Protein AF-0000000066666940 (afdb_homodimer)

Organism: Nocardia brasiliensis (strain ATCC 700358 / HUJEG-1) (NCBI:txid1133849)

Sequence (612 aa):
MNMAGSARRPSADDLLVLLAVGRSGRFVSAAEELGINHTTISRRIAALEHTLGGRVLTRAAGGWELTDLGREALAAAEVVESAVKSLSADAGGVRVLEGVVRISATDGFSAYLAAPAAAEVQRQHPKITVEIVATTRRASTQRSGLDLEVVVGEPQVHRATAIRLSDYCLGLYGSRDYLREHGTPATIDDLAAHPLVYFIDSMLQVDDLDLASSFAPAMRESVTSTNVFVHVEATRAAAGLGLLPCFMADRHPDLIRVLADTVSVNLAYWLVARPETLRRPEVAAFVDTLRAKVHREHNALLGLRAMNMAGSARRPSADDLLVLLAVGRSGRFVSAAEELGINHTTISRRIAALEHTLGGRVLTRAAGGWELTDLGREALAAAEVVESAVKSLSADAGGVRVLEGVVRISATDGFSAYLAAPAAAEVQRQHPKITVEIVATTRRASTQRSGLDLEVVVGEPQVHRATAIRLSDYCLGLYGSRDYLREHGTPATIDDLAAHPLVYFIDSMLQVDDLDLASSFAPAMRESVTSTNVFVHVEATRAAAGLGLLPCFMADRHPDLIRVLADTVSVNLAYWLVARPETLRRPEVAAFVDTLRAKVHREHNALLGLRA

pLDDT: mean 85.66, std 14.58, range [23.0, 98.69]

Foldseek 3Di:
DPVPPPLDDQDLVLLLLLLLCQVVLALCRSCVVVVHDSVVSVVSQVVNQVSLVHHQWDQDPVHIHGDPVVLVSNVVNVLSVLVVLQPPQPDPRPNQDADEAEEEEAQVCCVQQQVVLQVVLCVVRVRYHYHYHHAAAADDQRQRPHAKYKYWADHDYDLKDKAWQAKFKWFKKAFLVLCVVPNADDDLVSQLSWAEEEADQVPHHHPLRNCCCPRNVNHHHFHHHRHQVVLLVCRNVNRTMYGHTQLPNVVDPRMDTGPRVNDMRMITMMMMHRPSSCPRPSNVSSVVSSSVSCVVCRCSRHNNDD/DPVPPDLDDQDLVLLLLLLLCQVVLALCRSCVVVVHDSVVSVVSQVVNCVSLVHHQWDQDPVHIHGDPVVLVSNVVNVLSVLVVLQPPQPDPRPNQDADEAEEEEAQVCCVQQQVVLQVVLCVVRVRYHYHYHHAAAADDQRQRPHAKYKYWADHDYDLKDKAWQAKFKWFKKAFLVLCVVPNADPDLVSQLSWAEEEADQVPHHHPLRNCCCPRNVNHHHFHHHRHQVVLLVCRNVNRTMYGHTQLPNVVDPRMDTGPRVNDMDMITMMMMHRPSSCPRPSNVSSVVSSSVSCVVCRCSRHNNDD

Radius of gyration: 26.36 Å; Cα contacts (8 Å, |Δi|>4): 1215; chains: 2; bounding box: 50×95×88 Å

Structure (mmCIF, N/CA/C/O backbone):
data_AF-0000000066666940-model_v1
#
loop_
_entity.id
_entity.type
_entity.pdbx_description
1 polymer 'Transcriptional regulator'
#
loop_
_atom_site.group_PDB
_atom_site.id
_atom_site.type_symbol
_atom_site.label_atom_id
_atom_site.label_alt_id
_atom_site.label_comp_id
_atom_site.label_asym_id
_atom_site.label_entity_id
_atom_site.label_seq_id
_atom_site.pdbx_PDB_ins_code
_atom_site.Cartn_x
_atom_site.Cartn_y
_atom_site.Cartn_z
_atom_site.occupancy
_atom_site.B_iso_or_equiv
_atom_site.auth_seq_id
_atom_site.auth_comp_id
_atom_site.auth_asym_id
_atom_site.auth_atom_id
_atom_site.pdbx_PDB_model_num
ATOM 1 N N . MET A 1 1 ? -13.016 -10.422 -61.312 1 25.97 1 MET A N 1
ATOM 2 C CA . MET A 1 1 ? -12.727 -11.461 -60.344 1 25.97 1 MET A CA 1
ATOM 3 C C . MET A 1 1 ? -12.008 -10.867 -59.125 1 25.97 1 MET A C 1
ATOM 5 O O . MET A 1 1 ? -10.859 -10.445 -59.219 1 25.97 1 MET A O 1
ATOM 9 N N . ASN A 1 2 ? -12.742 -10.07 -58.281 1 29.72 2 ASN A N 1
ATOM 10 C CA . ASN A 1 2 ? -12.414 -9.242 -57.125 1 29.72 2 ASN A CA 1
ATOM 11 C C . ASN A 1 2 ? -11.727 -10.055 -56.031 1 29.72 2 ASN A C 1
ATOM 13 O O . ASN A 1 2 ? -12.32 -10.984 -55.469 1 29.72 2 ASN A O 1
ATOM 17 N N . MET A 1 3 ? -10.461 -10.492 -56.25 1 24.81 3 MET A N 1
ATOM 18 C CA . MET A 1 3 ? -9.703 -11.219 -55.25 1 24.81 3 MET A CA 1
ATOM 19 C C . MET A 1 3 ? -9.805 -10.523 -53.875 1 24.81 3 MET A C 1
ATOM 21 O O . MET A 1 3 ? -9.312 -9.406 -53.719 1 24.81 3 MET A O 1
ATOM 25 N N . ALA A 1 4 ? -11.047 -10.406 -53.375 1 35.56 4 ALA A N 1
ATOM 26 C CA . ALA A 1 4 ? -11.172 -10.047 -51.969 1 35.56 4 ALA A CA 1
ATOM 27 C C . ALA A 1 4 ? -9.992 -10.578 -51.156 1 35.56 4 ALA A C 1
ATOM 29 O O . ALA A 1 4 ? -9.734 -11.789 -51.156 1 35.56 4 ALA A O 1
ATOM 30 N N . GLY A 1 5 ? -8.922 -9.844 -51.125 1 35.12 5 GLY A N 1
ATOM 31 C CA . GLY A 1 5 ? -7.746 -10.133 -50.344 1 35.12 5 GLY A CA 1
ATOM 32 C C . GLY A 1 5 ? -8.078 -10.836 -49.031 1 35.12 5 GLY A C 1
ATOM 33 O O . GLY A 1 5 ? -8.969 -10.406 -48.281 1 35.12 5 GLY A O 1
ATOM 34 N N . SER A 1 6 ? -8.102 -12.094 -49 1 35.41 6 SER A N 1
ATOM 35 C CA . SER A 1 6 ? -8.297 -12.93 -47.812 1 35.41 6 SER A CA 1
ATOM 36 C C . SER A 1 6 ? -7.703 -12.266 -46.562 1 35.41 6 SER A C 1
ATOM 38 O O . SER A 1 6 ? -6.535 -11.875 -46.562 1 35.41 6 SER A O 1
ATOM 40 N N . ALA A 1 7 ? -8.328 -11.438 -45.844 1 44.72 7 ALA A N 1
ATOM 41 C CA . ALA A 1 7 ? -7.965 -10.938 -44.531 1 44.72 7 ALA A CA 1
ATOM 42 C C . ALA A 1 7 ? -7.133 -11.961 -43.75 1 44.72 7 ALA A C 1
ATOM 44 O O . ALA A 1 7 ? -7.645 -13.008 -43.344 1 44.72 7 ALA A O 1
ATOM 45 N N . ARG A 1 8 ? -5.883 -12.258 -44.031 1 55.69 8 ARG A N 1
ATOM 46 C CA . ARG A 1 8 ? -4.926 -13.195 -43.438 1 55.69 8 ARG A CA 1
ATOM 47 C C . ARG A 1 8 ? -4.973 -13.156 -41.906 1 55.69 8 ARG A C 1
ATOM 49 O O . ARG A 1 8 ? -4.98 -12.078 -41.312 1 55.69 8 ARG A O 1
ATOM 56 N N . ARG A 1 9 ? -5.469 -14.172 -41.281 1 69.44 9 ARG A N 1
ATOM 57 C CA . ARG A 1 9 ? -5.555 -14.414 -39.844 1 69.44 9 ARG A CA 1
ATOM 58 C C . ARG A 1 9 ? -4.176 -14.375 -39.188 1 69.44 9 ARG A C 1
ATOM 60 O O . ARG A 1 9 ? -3.205 -14.883 -39.75 1 69.44 9 ARG A O 1
ATOM 67 N N . PRO A 1 10 ? -4.098 -13.531 -38.188 1 74.06 10 PRO A N 1
ATOM 68 C CA . PRO A 1 10 ? -2.797 -13.484 -37.5 1 74.06 10 PRO A CA 1
ATOM 69 C C . PRO A 1 10 ? -2.328 -14.867 -37.031 1 74.06 10 PRO A C 1
ATOM 71 O O . PRO A 1 10 ? -3.143 -15.688 -36.625 1 74.06 10 PRO A O 1
ATOM 74 N N . SER A 1 11 ? -1.06 -15.148 -37.375 1 78.62 11 SER A N 1
ATOM 75 C CA . SER A 1 11 ? -0.433 -16.391 -36.906 1 78.62 11 SER A CA 1
ATOM 76 C C . SER A 1 11 ? -0.399 -16.469 -35.375 1 78.62 11 SER A C 1
ATOM 78 O O . SER A 1 11 ? -0.032 -15.5 -34.719 1 78.62 11 SER A O 1
ATOM 80 N N . ALA A 1 12 ? -0.885 -17.594 -34.875 1 78.75 12 ALA A N 1
ATOM 81 C CA . ALA A 1 12 ? -0.807 -17.844 -33.438 1 78.75 12 ALA A CA 1
ATOM 82 C C . ALA A 1 12 ? 0.627 -17.703 -32.938 1 78.75 12 ALA A C 1
ATOM 84 O O . ALA A 1 12 ? 0.86 -17.172 -31.828 1 78.75 12 ALA A O 1
ATOM 85 N N . ASP A 1 13 ? 1.531 -18.078 -33.719 1 81.81 13 ASP A N 1
ATOM 86 C CA . ASP A 1 13 ? 2.943 -17.984 -33.344 1 81.81 13 ASP A CA 1
ATOM 87 C C . ASP A 1 13 ? 3.387 -16.531 -33.25 1 81.81 13 ASP A C 1
ATOM 89 O O . ASP A 1 13 ? 4.16 -16.172 -32.344 1 81.81 13 ASP A O 1
ATOM 93 N N . ASP A 1 14 ? 2.871 -15.758 -34.125 1 87.5 14 ASP A N 1
ATOM 94 C CA . ASP A 1 14 ? 3.232 -14.344 -34.094 1 87.5 14 ASP A CA 1
ATOM 95 C C . ASP A 1 14 ? 2.643 -13.648 -32.875 1 87.5 14 ASP A C 1
ATOM 97 O O . ASP A 1 14 ? 3.279 -12.773 -32.281 1 87.5 14 ASP A O 1
ATOM 101 N N . LEU A 1 15 ? 1.517 -14.078 -32.5 1 85.94 15 LEU A N 1
ATOM 102 C CA . LEU A 1 15 ? 0.892 -13.57 -31.297 1 85.94 15 LEU A CA 1
ATOM 103 C C . LEU A 1 15 ? 1.717 -13.938 -30.062 1 85.94 15 LEU A C 1
ATOM 105 O O . LEU A 1 15 ? 1.894 -13.109 -29.172 1 85.94 15 LEU A O 1
ATOM 109 N N . LEU A 1 16 ? 2.223 -15.125 -30.062 1 85.88 16 LEU A N 1
ATOM 110 C CA . LEU A 1 16 ? 3.039 -15.578 -28.938 1 85.88 16 LEU A CA 1
ATOM 111 C C . LEU A 1 16 ? 4.352 -14.805 -28.891 1 85.88 16 LEU A C 1
ATOM 113 O O . LEU A 1 16 ? 4.867 -14.531 -27.797 1 85.88 16 LEU A O 1
ATOM 117 N N . VAL A 1 17 ? 4.852 -14.406 -30.031 1 87.5 17 VAL A N 1
ATOM 118 C CA . VAL A 1 17 ? 6.047 -13.57 -30.094 1 87.5 17 VAL A CA 1
ATOM 119 C C . VAL A 1 17 ? 5.742 -12.195 -29.5 1 87.5 17 VAL A C 1
ATOM 121 O O . VAL A 1 17 ? 6.523 -11.672 -28.703 1 87.5 17 VAL A O 1
ATOM 124 N N . LEU A 1 18 ? 4.586 -11.641 -29.828 1 89.75 18 LEU A N 1
ATOM 125 C CA . LEU A 1 18 ? 4.172 -10.367 -29.25 1 89.75 18 LEU A CA 1
ATOM 126 C C . LEU A 1 18 ? 4.055 -10.461 -27.734 1 89.75 18 LEU A C 1
ATOM 128 O O . LEU A 1 18 ? 4.449 -9.539 -27.016 1 89.75 18 LEU A O 1
ATOM 132 N N . LEU A 1 19 ? 3.484 -11.531 -27.328 1 86.5 19 LEU A N 1
ATOM 133 C CA . LEU A 1 19 ? 3.307 -11.758 -25.906 1 86.5 19 LEU A CA 1
ATOM 134 C C . LEU A 1 19 ? 4.645 -11.711 -25.172 1 86.5 19 LEU A C 1
ATOM 136 O O . LEU A 1 19 ? 4.766 -11.055 -24.141 1 86.5 19 LEU A O 1
ATOM 140 N N . ALA A 1 20 ? 5.633 -12.352 -25.688 1 84.94 20 ALA A N 1
ATOM 141 C CA . ALA A 1 20 ? 6.965 -12.391 -25.094 1 84.94 20 ALA A CA 1
ATOM 142 C C . ALA A 1 20 ? 7.59 -10.992 -25.062 1 84.94 20 ALA A C 1
ATOM 144 O O . ALA A 1 20 ? 8.18 -10.594 -24.047 1 84.94 20 ALA A O 1
ATOM 145 N N . VAL A 1 21 ? 7.402 -10.312 -26.109 1 86.56 21 VAL A N 1
ATOM 146 C CA . VAL A 1 21 ? 7.965 -8.969 -26.203 1 86.56 21 VAL A CA 1
ATOM 147 C C . VAL A 1 21 ? 7.211 -8.031 -25.266 1 86.56 21 VAL A C 1
ATOM 149 O O . VAL A 1 21 ? 7.816 -7.188 -24.594 1 86.56 21 VAL A O 1
ATOM 152 N N . GLY A 1 22 ? 5.941 -8.18 -25.266 1 83.5 22 GLY A N 1
ATOM 153 C CA . GLY A 1 22 ? 5.113 -7.352 -24.406 1 83.5 22 GLY A CA 1
ATOM 154 C C . GLY A 1 22 ? 5.434 -7.508 -22.938 1 83.5 22 GLY A C 1
ATOM 155 O O . GLY A 1 22 ? 5.414 -6.531 -22.188 1 83.5 22 GLY A O 1
ATOM 156 N N . ARG A 1 23 ? 5.746 -8.68 -22.609 1 76.44 23 ARG A N 1
ATOM 157 C CA . ARG A 1 23 ? 6.047 -8.992 -21.219 1 76.44 23 ARG A CA 1
ATOM 158 C C . ARG A 1 23 ? 7.438 -8.5 -20.828 1 76.44 23 ARG A C 1
ATOM 160 O O . ARG A 1 23 ? 7.629 -7.957 -19.75 1 76.44 23 ARG A O 1
ATOM 167 N N . SER A 1 24 ? 8.391 -8.625 -21.719 1 75 24 SER A N 1
ATOM 168 C CA . SER A 1 24 ? 9.781 -8.305 -21.422 1 75 24 SER A CA 1
ATOM 169 C C . SER A 1 24 ? 10.109 -6.859 -21.781 1 75 24 SER A C 1
ATOM 171 O O . SER A 1 24 ? 11.062 -6.281 -21.266 1 75 24 SER A O 1
ATOM 173 N N . GLY A 1 25 ? 9.312 -6.371 -22.734 1 77.19 25 GLY A N 1
ATOM 174 C CA . GLY A 1 25 ? 9.555 -5.047 -23.281 1 77.19 25 GLY A CA 1
ATOM 175 C C . GLY A 1 25 ? 10.789 -4.98 -24.156 1 77.19 25 GLY A C 1
ATOM 176 O O . GLY A 1 25 ? 11.211 -3.895 -24.562 1 77.19 25 GLY A O 1
ATOM 177 N N . ARG A 1 26 ? 11.484 -6.172 -24.438 1 83.38 26 ARG A N 1
ATOM 178 C CA . ARG A 1 26 ? 12.719 -6.219 -25.219 1 83.38 26 ARG A CA 1
ATOM 179 C C . ARG A 1 26 ? 12.688 -7.363 -26.219 1 83.38 26 ARG A C 1
ATOM 181 O O . ARG A 1 26 ? 12.258 -8.469 -25.891 1 83.38 26 ARG A O 1
ATOM 188 N N . PHE A 1 27 ? 13.273 -7.121 -27.359 1 84.44 27 PHE A N 1
ATOM 189 C CA . PHE A 1 27 ? 13.32 -8.148 -28.391 1 84.44 27 PHE A CA 1
ATOM 190 C C . PHE A 1 27 ? 14.32 -9.234 -28.031 1 84.44 27 PHE A C 1
ATOM 192 O O . PHE A 1 27 ? 14.039 -10.43 -28.188 1 84.44 27 PHE A O 1
ATOM 199 N N . VAL A 1 28 ? 15.391 -8.805 -27.422 1 82.5 28 VAL A N 1
ATOM 200 C CA . VAL A 1 28 ? 16.453 -9.75 -27.094 1 82.5 28 VAL A CA 1
ATOM 201 C C . VAL A 1 28 ? 15.977 -10.711 -26.016 1 82.5 28 VAL A C 1
ATOM 203 O O . VAL A 1 28 ? 16.188 -11.922 -26.109 1 82.5 28 VAL A O 1
ATOM 206 N N . SER A 1 29 ? 15.305 -10.203 -25.062 1 82.88 29 SER A N 1
ATOM 207 C CA . SER A 1 29 ? 14.789 -11.023 -23.984 1 82.88 29 SER A CA 1
ATOM 208 C C . SER A 1 29 ? 13.703 -11.977 -24.469 1 82.88 29 SER A C 1
ATOM 210 O O . SER A 1 29 ? 13.664 -13.141 -24.062 1 82.88 29 SER A O 1
ATOM 212 N N . ALA A 1 30 ? 12.914 -11.461 -25.297 1 85.88 30 ALA A N 1
ATOM 213 C CA . ALA A 1 30 ? 11.859 -12.289 -25.875 1 85.88 30 ALA A CA 1
ATOM 214 C C . ALA A 1 30 ? 12.461 -13.406 -26.719 1 85.88 30 ALA A C 1
ATOM 216 O O . ALA A 1 30 ? 11.977 -14.547 -26.703 1 85.88 30 ALA A O 1
ATOM 217 N N . ALA A 1 31 ? 13.516 -13.141 -27.453 1 85.81 31 ALA A N 1
ATOM 218 C CA . ALA A 1 31 ? 14.195 -14.133 -28.281 1 85.81 31 ALA A CA 1
ATOM 219 C C . ALA A 1 31 ? 14.781 -15.258 -27.438 1 85.81 31 ALA A C 1
ATOM 221 O O . ALA A 1 31 ? 14.648 -16.438 -27.781 1 85.81 31 ALA A O 1
ATOM 222 N N . GLU A 1 32 ? 15.328 -14.875 -26.406 1 80.38 32 GLU A N 1
ATOM 223 C CA . GLU A 1 32 ? 15.891 -15.844 -25.484 1 80.38 32 GLU A CA 1
ATOM 224 C C . GLU A 1 32 ? 14.805 -16.75 -24.906 1 80.38 32 GLU A C 1
ATOM 226 O O . GLU A 1 32 ? 14.969 -17.969 -24.844 1 80.38 32 GLU A O 1
ATOM 231 N N . GLU A 1 33 ? 13.758 -16.141 -24.625 1 77.62 33 GLU A N 1
ATOM 232 C CA . GLU A 1 33 ? 12.633 -16.875 -24.031 1 77.62 33 GLU A CA 1
ATOM 233 C C . GLU A 1 33 ? 12.039 -17.859 -25.031 1 77.62 33 GLU A C 1
ATOM 235 O O . GLU A 1 33 ? 11.695 -18.984 -24.656 1 77.62 33 GLU A O 1
ATOM 240 N N . LEU A 1 34 ? 12 -17.531 -26.25 1 79.56 34 LEU A N 1
ATOM 241 C CA . LEU A 1 34 ? 11.305 -18.328 -27.266 1 79.56 34 LEU A CA 1
ATOM 242 C C . LEU A 1 34 ? 12.281 -19.203 -28.031 1 79.56 34 LEU A C 1
ATOM 244 O O . LEU A 1 34 ? 11.867 -20.078 -28.812 1 79.56 34 LEU A O 1
ATOM 248 N N . GLY A 1 35 ? 13.539 -19 -27.75 1 81.94 35 GLY A N 1
ATOM 249 C CA . GLY A 1 35 ? 14.555 -19.797 -28.422 1 81.94 35 GLY A CA 1
ATOM 250 C C . GLY A 1 35 ? 14.672 -19.484 -29.891 1 81.94 35 GLY A C 1
ATOM 251 O O . GLY A 1 35 ? 14.898 -20.375 -30.719 1 81.94 35 GLY A O 1
ATOM 252 N N . ILE A 1 36 ? 14.352 -18.297 -30.219 1 83.44 36 ILE A N 1
ATOM 253 C CA . ILE A 1 36 ? 14.469 -17.891 -31.625 1 83.44 36 ILE A CA 1
ATOM 254 C C . ILE A 1 36 ? 15.352 -16.641 -31.719 1 83.44 36 ILE A C 1
ATOM 256 O O . ILE A 1 36 ? 15.703 -16.047 -30.703 1 83.44 36 ILE A O 1
ATOM 260 N N . ASN A 1 37 ? 15.812 -16.312 -32.812 1 84.44 37 ASN A N 1
ATOM 261 C CA . ASN A 1 37 ? 16.688 -15.172 -33.031 1 84.44 37 ASN A CA 1
ATOM 262 C C . ASN A 1 37 ? 15.906 -13.859 -33 1 84.44 37 ASN A C 1
ATOM 264 O O . ASN A 1 37 ? 14.727 -13.82 -33.344 1 84.44 37 ASN A O 1
ATOM 268 N N . HIS A 1 38 ? 16.625 -12.836 -32.562 1 86.81 38 HIS A N 1
ATOM 269 C CA . HIS A 1 38 ? 16 -11.516 -32.469 1 86.81 38 HIS A CA 1
ATOM 270 C C . HIS A 1 38 ? 15.516 -11.031 -33.844 1 86.81 38 HIS A C 1
ATOM 272 O O . HIS A 1 38 ? 14.516 -10.32 -33.906 1 86.81 38 HIS A O 1
ATOM 278 N N . THR A 1 39 ? 16.188 -11.398 -34.875 1 86.88 39 THR A N 1
ATOM 279 C CA . THR A 1 39 ? 15.773 -11.016 -36.188 1 86.88 39 THR A CA 1
ATOM 280 C C . THR A 1 39 ? 14.43 -11.664 -36.562 1 86.88 39 THR A C 1
ATOM 282 O O . THR A 1 39 ? 13.594 -11.047 -37.219 1 86.88 39 THR A O 1
ATOM 285 N N . THR A 1 40 ? 14.289 -12.844 -36.094 1 86.81 40 THR A N 1
ATOM 286 C CA . THR A 1 40 ? 13.023 -13.547 -36.281 1 86.81 40 THR A CA 1
ATOM 287 C C . THR A 1 40 ? 11.898 -12.859 -35.5 1 86.81 40 THR A C 1
ATOM 289 O O . THR A 1 40 ? 10.781 -12.734 -36.031 1 86.81 40 THR A O 1
ATOM 292 N N . ILE A 1 41 ? 12.242 -12.367 -34.281 1 90.62 41 ILE A N 1
ATOM 293 C CA . ILE A 1 41 ? 11.266 -11.648 -33.5 1 90.62 41 ILE A CA 1
ATOM 294 C C . ILE A 1 41 ? 10.773 -10.422 -34.25 1 90.62 41 ILE A C 1
ATOM 296 O O . ILE A 1 41 ? 9.562 -10.203 -34.375 1 90.62 41 ILE A O 1
ATOM 300 N N . SER A 1 42 ? 11.695 -9.688 -34.781 1 90.19 42 SER A N 1
ATOM 301 C CA . SER A 1 42 ? 11.383 -8.469 -35.5 1 90.19 42 SER A CA 1
ATOM 302 C C . SER A 1 42 ? 10.516 -8.773 -36.719 1 90.19 42 SER A C 1
ATOM 304 O O . SER A 1 42 ? 9.547 -8.062 -37 1 90.19 42 SER A O 1
ATOM 306 N N . ARG A 1 43 ? 10.883 -9.781 -37.469 1 89.44 43 ARG A N 1
ATOM 307 C CA . ARG A 1 43 ? 10.156 -10.172 -38.656 1 89.44 43 ARG A CA 1
ATOM 308 C C . ARG A 1 43 ? 8.734 -10.609 -38.312 1 89.44 43 ARG A C 1
ATOM 310 O O . ARG A 1 43 ? 7.789 -10.242 -39.031 1 89.44 43 ARG A O 1
ATOM 317 N N . ARG A 1 44 ? 8.609 -11.328 -37.312 1 90.31 44 ARG A N 1
ATOM 318 C CA . ARG A 1 44 ? 7.305 -11.852 -36.906 1 90.31 44 ARG A CA 1
ATOM 319 C C . ARG A 1 44 ? 6.406 -10.727 -36.375 1 90.31 44 ARG A C 1
ATOM 321 O O . ARG A 1 44 ? 5.199 -10.727 -36.656 1 90.31 44 ARG A O 1
ATOM 328 N N . ILE A 1 45 ? 7.004 -9.828 -35.688 1 92.56 45 ILE A N 1
ATOM 329 C CA . ILE A 1 45 ? 6.246 -8.664 -35.219 1 92.56 45 ILE A CA 1
ATOM 330 C C . ILE A 1 45 ? 5.781 -7.844 -36.406 1 92.56 45 ILE A C 1
ATOM 332 O O . ILE A 1 45 ? 4.629 -7.414 -36.469 1 92.56 45 ILE A O 1
ATOM 336 N N . ALA A 1 46 ? 6.656 -7.684 -37.375 1 91.31 46 ALA A N 1
ATOM 337 C CA . ALA A 1 46 ? 6.305 -6.965 -38.594 1 91.31 46 ALA A CA 1
ATOM 338 C C . ALA A 1 46 ? 5.18 -7.672 -39.344 1 91.31 46 ALA A C 1
ATOM 340 O O . ALA A 1 46 ? 4.262 -7.023 -39.844 1 91.31 46 ALA A O 1
ATOM 341 N N . ALA A 1 47 ? 5.293 -8.945 -39.438 1 89.44 47 ALA A N 1
ATOM 342 C CA . ALA A 1 47 ? 4.254 -9.734 -40.094 1 89.44 47 ALA A CA 1
ATOM 343 C C . ALA A 1 47 ? 2.912 -9.57 -39.406 1 89.44 47 ALA A C 1
ATOM 345 O O . ALA A 1 47 ? 1.874 -9.422 -40.031 1 89.44 47 ALA A O 1
ATOM 346 N N . LEU A 1 48 ? 2.959 -9.633 -38.062 1 89.81 48 LEU A N 1
ATOM 347 C CA . LEU A 1 48 ? 1.756 -9.453 -37.25 1 89.81 48 LEU A CA 1
ATOM 348 C C . LEU A 1 48 ? 1.141 -8.078 -37.5 1 89.81 48 LEU A C 1
ATOM 350 O O . LEU A 1 48 ? -0.074 -7.957 -37.688 1 89.81 48 LEU A O 1
ATOM 354 N N . GLU A 1 49 ? 1.929 -7.062 -37.531 1 92.19 49 GLU A N 1
ATOM 355 C CA . GLU A 1 49 ? 1.472 -5.695 -37.781 1 92.19 49 GLU A CA 1
ATOM 356 C C . GLU A 1 49 ? 0.859 -5.547 -39.156 1 92.19 49 GLU A C 1
ATOM 358 O O . GLU A 1 49 ? -0.151 -4.859 -39.344 1 92.19 49 GLU A O 1
ATOM 363 N N . HIS A 1 50 ? 1.495 -6.199 -40.094 1 88.81 50 HIS A N 1
ATOM 364 C CA . HIS A 1 50 ? 0.961 -6.195 -41.469 1 88.81 50 HIS A CA 1
ATOM 365 C C . HIS A 1 50 ? -0.424 -6.832 -41.5 1 88.81 50 HIS A C 1
ATOM 367 O O . HIS A 1 50 ? -1.339 -6.293 -42.125 1 88.81 50 HIS A O 1
ATOM 373 N N . THR A 1 51 ? -0.509 -7.918 -40.875 1 85.62 51 THR A N 1
ATOM 374 C CA . THR A 1 51 ? -1.772 -8.648 -40.875 1 85.62 51 THR A CA 1
ATOM 375 C C . THR A 1 51 ? -2.855 -7.848 -40.156 1 85.62 51 THR A C 1
ATOM 377 O O . THR A 1 51 ? -4.008 -7.824 -40.594 1 85.62 51 THR A O 1
ATOM 380 N N . LEU A 1 52 ? -2.463 -7.172 -39 1 87.12 52 LEU A N 1
ATOM 381 C CA . LEU A 1 52 ? -3.422 -6.453 -38.156 1 87.12 52 LEU A CA 1
ATOM 382 C C . LEU A 1 52 ? -3.682 -5.055 -38.719 1 87.12 52 LEU A C 1
ATOM 384 O O . LEU A 1 52 ? -4.645 -4.398 -38.312 1 87.12 52 LEU A O 1
ATOM 388 N N . GLY A 1 53 ? -2.863 -4.625 -39.625 1 87.44 53 GLY A N 1
ATOM 389 C CA . GLY A 1 53 ? -3.064 -3.346 -40.281 1 87.44 53 GLY A CA 1
ATOM 390 C C . GLY A 1 53 ? -2.6 -2.162 -39.469 1 87.44 53 GLY A C 1
ATOM 391 O O . GLY A 1 53 ? -3.125 -1.056 -39.594 1 87.44 53 GLY A O 1
ATOM 392 N N . GLY A 1 54 ? -1.747 -2.406 -38.531 1 88.25 54 GLY A N 1
ATOM 393 C CA . GLY A 1 54 ? -1.23 -1.344 -37.656 1 88.25 54 GLY A CA 1
ATOM 394 C C . GLY A 1 54 ? -0.065 -1.783 -36.812 1 88.25 54 GLY A C 1
ATOM 395 O O . GLY A 1 54 ? 0.254 -2.973 -36.75 1 88.25 54 GLY A O 1
ATOM 396 N N . ARG A 1 55 ? 0.506 -0.78 -36.156 1 91.44 55 ARG A N 1
ATOM 397 C CA . ARG A 1 55 ? 1.62 -1.063 -35.25 1 91.44 55 ARG A CA 1
ATOM 398 C C . ARG A 1 55 ? 1.123 -1.609 -33.906 1 91.44 55 ARG A C 1
ATOM 400 O O . ARG A 1 55 ? 0.122 -1.132 -33.375 1 91.44 55 ARG A O 1
ATOM 407 N N . VAL A 1 56 ? 1.829 -2.717 -33.469 1 92.5 56 VAL A N 1
ATOM 408 C CA . VAL A 1 56 ? 1.448 -3.303 -32.188 1 92.5 56 VAL A CA 1
ATOM 409 C C . VAL A 1 56 ? 2.459 -2.9 -31.125 1 92.5 56 VAL A C 1
ATOM 411 O O . VAL A 1 56 ? 2.176 -2.998 -29.938 1 92.5 56 VAL A O 1
ATOM 414 N N . LEU A 1 57 ? 3.611 -2.441 -31.516 1 91.31 57 LEU A N 1
ATOM 415 C CA . LEU A 1 57 ? 4.664 -1.985 -30.625 1 91.31 57 LEU A CA 1
ATOM 416 C C . LEU A 1 57 ? 5.188 -0.618 -31.047 1 91.31 57 LEU A C 1
ATOM 418 O O . LEU A 1 57 ? 5.18 -0.288 -32.219 1 91.31 57 LEU A O 1
ATOM 422 N N . THR A 1 58 ? 5.504 0.189 -30.016 1 88.38 58 THR A N 1
ATOM 423 C CA . THR A 1 58 ? 6.176 1.459 -30.266 1 88.38 58 THR A CA 1
ATOM 424 C C . THR A 1 58 ? 7.43 1.58 -29.406 1 88.38 58 THR A C 1
ATOM 426 O O . THR A 1 58 ? 7.48 1.05 -28.297 1 88.38 58 THR A O 1
ATOM 429 N N . ARG A 1 59 ? 8.438 2.168 -29.984 1 81.56 59 ARG A N 1
ATOM 430 C CA . ARG A 1 59 ? 9.688 2.348 -29.266 1 81.56 59 ARG A CA 1
ATOM 431 C C . ARG A 1 59 ? 9.586 3.486 -28.25 1 81.56 59 ARG A C 1
ATOM 433 O O . ARG A 1 59 ? 9.086 4.566 -28.578 1 81.56 59 ARG A O 1
ATOM 440 N N . ALA A 1 60 ? 9.781 3.139 -27.094 1 71.19 60 ALA A N 1
ATOM 441 C CA . ALA A 1 60 ? 9.859 4.125 -26.016 1 71.19 60 ALA A CA 1
ATOM 442 C C . ALA A 1 60 ? 11.25 4.145 -25.391 1 71.19 60 ALA A C 1
ATOM 444 O O . ALA A 1 60 ? 12.117 3.348 -25.75 1 71.19 60 ALA A O 1
ATOM 445 N N . ALA A 1 61 ? 11.594 5.133 -24.531 1 65.25 61 ALA A N 1
ATOM 446 C CA . ALA A 1 61 ? 12.914 5.312 -23.938 1 65.25 61 ALA A CA 1
ATOM 447 C C . ALA A 1 61 ? 13.383 4.035 -23.25 1 65.25 61 ALA A C 1
ATOM 449 O O . ALA A 1 61 ? 14.562 3.686 -23.312 1 65.25 61 ALA A O 1
ATOM 450 N N . GLY A 1 62 ? 12.508 3.264 -22.75 1 62.84 62 GLY A N 1
ATOM 451 C CA . GLY A 1 62 ? 12.883 2.092 -21.969 1 62.84 62 GLY A CA 1
ATOM 452 C C . GLY A 1 62 ? 12.695 0.791 -22.734 1 62.84 62 GLY A C 1
ATOM 453 O O . GLY A 1 62 ? 12.812 -0.292 -22.156 1 62.84 62 GLY A O 1
ATOM 454 N N . GLY A 1 63 ? 12.445 0.926 -24 1 76.94 63 GLY A N 1
ATOM 455 C CA . GLY A 1 63 ? 12.211 -0.268 -24.797 1 76.94 63 GLY A CA 1
ATOM 456 C C . GLY A 1 63 ? 10.953 -0.192 -25.625 1 76.94 63 GLY A C 1
ATOM 457 O O . GLY A 1 63 ? 10.586 0.878 -26.125 1 76.94 63 GLY A O 1
ATOM 458 N N . TRP A 1 64 ? 10.445 -1.422 -25.844 1 83.81 64 TRP A N 1
ATOM 459 C CA . TRP A 1 64 ? 9.234 -1.51 -26.656 1 83.81 64 TRP A CA 1
ATOM 460 C C . TRP A 1 64 ? 7.984 -1.429 -25.781 1 83.81 64 TRP A C 1
ATOM 462 O O . TRP A 1 64 ? 7.938 -2.027 -24.703 1 83.81 64 TRP A O 1
ATOM 472 N N . GLU A 1 65 ? 7.129 -0.59 -26.219 1 83.69 65 GLU A N 1
ATOM 473 C CA . GLU A 1 65 ? 5.84 -0.475 -25.547 1 83.69 65 GLU A CA 1
ATOM 474 C C . GLU A 1 65 ? 4.691 -0.856 -26.469 1 83.69 65 GLU A C 1
ATOM 476 O O . GLU A 1 65 ? 4.777 -0.656 -27.688 1 83.69 65 GLU A O 1
ATOM 481 N N . LEU A 1 66 ? 3.613 -1.395 -25.781 1 83.5 66 LEU A N 1
ATOM 482 C CA . LEU A 1 66 ? 2.443 -1.802 -26.547 1 83.5 66 LEU A CA 1
ATOM 483 C C . LEU A 1 66 ? 1.629 -0.586 -26.984 1 83.5 66 LEU A C 1
ATOM 485 O O . LEU A 1 66 ? 1.444 0.353 -26.219 1 83.5 66 LEU A O 1
ATOM 489 N N . THR A 1 67 ? 1.237 -0.601 -28.312 1 85.19 67 THR A N 1
ATOM 490 C CA . THR A 1 67 ? 0.202 0.316 -28.781 1 85.19 67 THR A CA 1
ATOM 491 C C . THR A 1 67 ? -1.179 -0.156 -28.328 1 85.19 67 THR A C 1
ATOM 493 O O . THR A 1 67 ? -1.306 -1.206 -27.703 1 85.19 67 THR A O 1
ATOM 496 N N . ASP A 1 68 ? -2.178 0.63 -28.688 1 78.94 68 ASP A N 1
ATOM 497 C CA . ASP A 1 68 ? -3.541 0.197 -28.391 1 78.94 68 ASP A CA 1
ATOM 498 C C . ASP A 1 68 ? -3.863 -1.113 -29.109 1 78.94 68 ASP A C 1
ATOM 500 O O . ASP A 1 68 ? -4.43 -2.031 -28.516 1 78.94 68 ASP A O 1
ATOM 504 N N . LEU A 1 69 ? -3.467 -1.129 -30.328 1 82.5 69 LEU A N 1
ATOM 505 C CA . LEU A 1 69 ? -3.639 -2.354 -31.094 1 82.5 69 LEU A CA 1
ATOM 506 C C . LEU A 1 69 ? -2.811 -3.49 -30.5 1 82.5 69 LEU A C 1
ATOM 508 O O . LEU A 1 69 ? -3.256 -4.641 -30.484 1 82.5 69 LEU A O 1
ATOM 512 N N . GLY A 1 70 ? -1.655 -3.102 -29.984 1 85.69 70 GLY A N 1
ATOM 513 C CA . GLY A 1 70 ? -0.798 -4.07 -29.312 1 85.69 70 GLY A CA 1
ATOM 514 C C . GLY A 1 70 ? -1.423 -4.668 -28.078 1 85.69 70 GLY A C 1
ATOM 515 O O . GLY A 1 70 ? -1.313 -5.871 -27.828 1 85.69 70 GLY A O 1
ATOM 516 N N . ARG A 1 71 ? -2.076 -3.904 -27.406 1 79.25 71 ARG A N 1
ATOM 517 C CA . ARG A 1 71 ? -2.736 -4.367 -26.188 1 79.25 71 ARG A CA 1
ATOM 518 C C . ARG A 1 71 ? -3.871 -5.332 -26.516 1 79.25 71 ARG A C 1
ATOM 520 O O . ARG A 1 71 ? -4.059 -6.336 -25.828 1 79.25 71 ARG A O 1
ATOM 527 N N . GLU A 1 72 ? -4.57 -5.066 -27.547 1 76.88 72 GLU A N 1
ATOM 528 C CA . GLU A 1 72 ? -5.629 -5.961 -28.016 1 76.88 72 GLU A CA 1
ATOM 529 C C . GLU A 1 72 ? -5.055 -7.289 -28.5 1 76.88 72 GLU A C 1
ATOM 531 O O . GLU A 1 72 ? -5.566 -8.359 -28.156 1 76.88 72 GLU A O 1
ATOM 536 N N . ALA A 1 73 ? -4.027 -7.137 -29.219 1 81.88 73 ALA A N 1
ATOM 537 C CA . ALA A 1 73 ? -3.373 -8.336 -29.734 1 81.88 73 ALA A CA 1
ATOM 538 C C . ALA A 1 73 ? -2.768 -9.164 -28.609 1 81.88 73 ALA A C 1
ATOM 540 O O . ALA A 1 73 ? -2.777 -10.398 -28.672 1 81.88 73 ALA A O 1
ATOM 541 N N . LEU A 1 74 ? -2.258 -8.445 -27.625 1 80.38 74 LEU A N 1
ATOM 542 C CA . LEU A 1 74 ? -1.666 -9.133 -26.484 1 80.38 74 LEU A CA 1
ATOM 543 C C . LEU A 1 74 ? -2.719 -9.945 -25.734 1 80.38 74 LEU A C 1
ATOM 545 O O . LEU A 1 74 ? -2.455 -11.07 -25.297 1 80.38 74 LEU A O 1
ATOM 549 N N . ALA A 1 75 ? -3.834 -9.469 -25.672 1 71.62 75 ALA A N 1
ATOM 550 C CA . ALA A 1 75 ? -4.934 -10.188 -25.031 1 71.62 75 ALA A CA 1
ATOM 551 C C . ALA A 1 75 ? -5.254 -11.477 -25.781 1 71.62 75 ALA A C 1
ATOM 553 O O . ALA A 1 75 ? -5.461 -12.523 -25.156 1 71.62 75 ALA A O 1
ATOM 554 N N . ALA A 1 76 ? -5.258 -11.367 -27.031 1 73.94 76 ALA A N 1
ATOM 555 C CA . ALA A 1 76 ? -5.473 -12.547 -27.859 1 73.94 76 ALA A CA 1
ATOM 556 C C . ALA A 1 76 ? -4.32 -13.539 -27.719 1 73.94 76 ALA A C 1
ATOM 558 O O . ALA A 1 76 ? -4.543 -14.75 -27.641 1 73.94 76 ALA A O 1
ATOM 559 N N . ALA A 1 77 ? -3.123 -13.016 -27.656 1 79.75 77 ALA A N 1
ATOM 560 C CA . ALA A 1 77 ? -1.938 -13.852 -27.5 1 79.75 77 ALA A CA 1
ATOM 561 C C . ALA A 1 77 ? -1.988 -14.633 -26.188 1 79.75 77 ALA A C 1
ATOM 563 O O . ALA A 1 77 ? -1.602 -15.805 -26.141 1 79.75 77 ALA A O 1
ATOM 564 N N . GLU A 1 78 ? -2.453 -14.039 -25.25 1 72.69 78 GLU A N 1
ATOM 565 C CA . GLU A 1 78 ? -2.559 -14.68 -23.938 1 72.69 78 GLU A CA 1
ATOM 566 C C . GLU A 1 78 ? -3.527 -15.859 -23.969 1 72.69 78 GLU A C 1
ATOM 568 O O . GLU A 1 78 ? -3.273 -16.891 -23.359 1 72.69 78 GLU A O 1
ATOM 573 N N . VAL A 1 79 ? -4.551 -15.766 -24.703 1 64.38 79 VAL A N 1
ATOM 574 C CA . VAL A 1 79 ? -5.512 -16.844 -24.875 1 64.38 79 VAL A CA 1
ATOM 575 C C . VAL A 1 79 ? -4.855 -18.016 -25.625 1 64.38 79 VAL A C 1
ATOM 577 O O . VAL A 1 79 ? -5.008 -19.172 -25.234 1 64.38 79 VAL A O 1
ATOM 580 N N . VAL A 1 80 ? -4.148 -17.625 -26.656 1 67.5 80 VAL A N 1
ATOM 581 C CA . VAL A 1 80 ? -3.447 -18.641 -27.438 1 67.5 80 VAL A CA 1
ATOM 582 C C . VAL A 1 80 ? -2.436 -19.375 -26.562 1 67.5 80 VAL A C 1
ATOM 584 O O . VAL A 1 80 ? -2.354 -20.594 -26.594 1 67.5 80 VAL A O 1
ATOM 587 N N . GLU A 1 81 ? -1.727 -18.594 -25.859 1 70.75 81 GLU A N 1
ATOM 588 C CA . GLU A 1 81 ? -0.731 -19.203 -24.984 1 70.75 81 GLU A CA 1
ATOM 589 C C . GLU A 1 81 ? -1.38 -20.172 -24 1 70.75 81 GLU A C 1
ATOM 591 O O . GLU A 1 81 ? -0.884 -21.281 -23.797 1 70.75 81 GLU A O 1
ATOM 596 N N . SER A 1 82 ? -2.396 -19.781 -23.453 1 64.62 82 SER A N 1
ATOM 597 C CA . SER A 1 82 ? -3.133 -20.609 -22.5 1 64.62 82 SER A CA 1
ATOM 598 C C . SER A 1 82 ? -3.617 -21.906 -23.156 1 64.62 82 SER A C 1
ATOM 600 O O . SER A 1 82 ? -3.541 -22.969 -22.547 1 64.62 82 SER A O 1
ATOM 602 N N . ALA A 1 83 ? -4.062 -21.797 -24.312 1 60.06 83 ALA A N 1
ATOM 603 C CA . ALA A 1 83 ? -4.551 -22.953 -25.062 1 60.06 83 ALA A CA 1
ATOM 604 C C . ALA A 1 83 ? -3.416 -23.938 -25.359 1 60.06 83 ALA A C 1
ATOM 606 O O . ALA A 1 83 ? -3.578 -25.141 -25.219 1 60.06 83 ALA A O 1
ATOM 607 N N . VAL A 1 84 ? -2.359 -23.422 -25.719 1 60.78 84 VAL A N 1
ATOM 608 C CA . VAL A 1 84 ? -1.204 -24.25 -26.062 1 60.78 84 VAL A CA 1
ATOM 609 C C . VAL A 1 84 ? -0.67 -24.938 -24.797 1 60.78 84 VAL A C 1
ATOM 611 O O . VAL A 1 84 ? -0.34 -26.125 -24.828 1 60.78 84 VAL A O 1
ATOM 614 N N . LYS A 1 85 ? -0.588 -24.172 -23.797 1 61.69 85 LYS A N 1
ATOM 615 C CA . LYS A 1 85 ? -0.066 -24.688 -22.531 1 61.69 85 LYS A CA 1
ATOM 616 C C . LYS A 1 85 ? -0.977 -25.781 -21.969 1 61.69 85 LYS A C 1
ATOM 618 O O . LYS A 1 85 ? -0.506 -26.719 -21.328 1 61.69 85 LYS A O 1
ATOM 623 N N . SER A 1 86 ? -2.199 -25.531 -22.156 1 55.69 86 SER A N 1
ATOM 624 C CA . SER A 1 86 ? -3.166 -26.516 -21.672 1 55.69 86 SER A CA 1
ATOM 625 C C . SER A 1 86 ? -2.965 -27.859 -22.344 1 55.69 86 SER A C 1
ATOM 627 O O . SER A 1 86 ? -3.342 -28.906 -21.797 1 55.69 86 SER A O 1
ATOM 629 N N . LEU A 1 87 ? -2.51 -27.812 -23.547 1 53 87 LEU A N 1
ATOM 630 C CA . LEU A 1 87 ? -2.275 -29.031 -24.297 1 53 87 LEU A CA 1
ATOM 631 C C . LEU A 1 87 ? -1.001 -29.719 -23.828 1 53 87 LEU A C 1
ATOM 633 O O . LEU A 1 87 ? -0.802 -30.906 -24.094 1 53 87 LEU A O 1
ATOM 637 N N . SER A 1 88 ? -0.15 -28.953 -23.328 1 49.25 88 SER A N 1
ATOM 638 C CA . SER A 1 88 ? 1.115 -29.578 -22.953 1 49.25 88 SER A CA 1
ATOM 639 C C . SER A 1 88 ? 0.964 -30.422 -21.703 1 49.25 88 SER A C 1
ATOM 641 O O . SER A 1 88 ? 0.914 -29.891 -20.594 1 49.25 88 SER A O 1
ATOM 643 N N . ALA A 1 89 ? 0.188 -31.453 -21.766 1 45 89 ALA A N 1
ATOM 644 C CA . ALA A 1 89 ? 0.113 -32.5 -20.734 1 45 89 ALA A CA 1
ATOM 645 C C . ALA A 1 89 ? 1.503 -33 -20.375 1 45 89 ALA A C 1
ATOM 647 O O . ALA A 1 89 ? 2.346 -33.188 -21.266 1 45 89 ALA A O 1
ATOM 648 N N . ASP A 1 90 ? 1.99 -32.562 -19.188 1 45.97 90 ASP A N 1
ATOM 649 C CA . ASP A 1 90 ? 3.211 -33.312 -18.875 1 45.97 90 ASP A CA 1
ATOM 650 C C . ASP A 1 90 ? 2.994 -34.812 -18.984 1 45.97 90 ASP A C 1
ATOM 652 O O . ASP A 1 90 ? 1.861 -35.312 -18.906 1 45.97 90 ASP A O 1
ATOM 656 N N . ALA A 1 91 ? 4.004 -35.594 -19.281 1 43.28 91 ALA A N 1
ATOM 657 C CA . ALA A 1 91 ? 4.07 -37.062 -19.5 1 43.28 91 ALA A CA 1
ATOM 658 C C . ALA A 1 91 ? 3.217 -37.812 -18.484 1 43.28 91 ALA A C 1
ATOM 660 O O . ALA A 1 91 ? 2.629 -38.844 -18.812 1 43.28 91 ALA A O 1
ATOM 661 N N . GLY A 1 92 ? 3.381 -37.75 -17.188 1 45.81 92 GLY A N 1
ATOM 662 C CA . GLY A 1 92 ? 2.924 -38.719 -16.203 1 45.81 92 GLY A CA 1
ATOM 663 C C . GLY A 1 92 ? 1.465 -38.531 -15.836 1 45.81 92 GLY A C 1
ATOM 664 O O . GLY A 1 92 ? 0.967 -39.219 -14.93 1 45.81 92 GLY A O 1
ATOM 665 N N . GLY A 1 93 ? 0.626 -37.812 -16.531 1 46.84 93 GLY A N 1
ATOM 666 C CA . GLY A 1 93 ? -0.813 -37.656 -16.375 1 46.84 93 GLY A CA 1
ATOM 667 C C . GLY A 1 93 ? -1.21 -36.469 -15.523 1 46.84 93 GLY A C 1
ATOM 668 O O . GLY A 1 93 ? -2.395 -36.156 -15.422 1 46.84 93 GLY A O 1
ATOM 669 N N . VAL A 1 94 ? -0.508 -36.219 -14.398 1 49.56 94 VAL A N 1
ATOM 670 C CA . VAL A 1 94 ? -0.921 -35.125 -13.523 1 49.56 94 VAL A CA 1
ATOM 671 C C . VAL A 1 94 ? -0.615 -33.781 -14.195 1 49.56 94 VAL A C 1
ATOM 673 O O . VAL A 1 94 ? 0.516 -33.531 -14.625 1 49.56 94 VAL A O 1
ATOM 676 N N . ARG A 1 95 ? -1.591 -33.156 -14.812 1 57.66 95 ARG A N 1
ATOM 677 C CA . ARG A 1 95 ? -1.53 -31.891 -15.516 1 57.66 95 ARG A CA 1
ATOM 678 C C . ARG A 1 95 ? -0.816 -30.844 -14.672 1 57.66 95 ARG A C 1
ATOM 680 O O . ARG A 1 95 ? -1.267 -30.5 -13.57 1 57.66 95 ARG A O 1
ATOM 687 N N . VAL A 1 96 ? 0.505 -30.641 -14.875 1 72.56 96 VAL A N 1
ATOM 688 C CA . VAL A 1 96 ? 1.268 -29.578 -14.227 1 72.56 96 VAL A CA 1
ATOM 689 C C . VAL A 1 96 ? 0.812 -28.219 -14.758 1 72.56 96 VAL A C 1
ATOM 691 O O . VAL A 1 96 ? 0.95 -27.938 -15.945 1 72.56 96 VAL A O 1
ATOM 694 N N . LEU A 1 97 ? 0.025 -27.438 -13.945 1 84.69 97 LEU A N 1
ATOM 695 C CA . LEU A 1 97 ? -0.404 -26.078 -14.305 1 84.69 97 LEU A CA 1
ATOM 696 C C . LEU A 1 97 ? 0.755 -25.094 -14.195 1 84.69 97 LEU A C 1
ATOM 698 O O . LEU A 1 97 ? 1.558 -25.172 -13.266 1 84.69 97 LEU A O 1
ATOM 702 N N . GLU A 1 98 ? 0.932 -24.297 -15.258 1 87.06 98 GLU A N 1
ATOM 703 C CA . GLU A 1 98 ? 1.966 -23.266 -15.25 1 87.06 98 GLU A CA 1
ATOM 704 C C . GLU A 1 98 ? 1.436 -21.953 -15.812 1 87.06 98 GLU A C 1
ATOM 706 O O . GLU A 1 98 ? 0.403 -21.938 -16.484 1 87.06 98 GLU A O 1
ATOM 711 N N . GLY A 1 99 ? 2.092 -20.828 -15.43 1 88.25 99 GLY A N 1
ATOM 712 C CA . GLY A 1 99 ? 1.73 -19.531 -15.984 1 88.25 99 GLY A CA 1
ATOM 713 C C . GLY A 1 99 ? 1.705 -18.422 -14.938 1 88.25 99 GLY A C 1
ATOM 714 O O . GLY A 1 99 ? 2.047 -18.656 -13.781 1 88.25 99 GLY A O 1
ATOM 715 N N . VAL A 1 100 ? 1.362 -17.25 -15.422 1 90.06 100 VAL A N 1
ATOM 716 C CA . VAL A 1 100 ? 1.353 -16.062 -14.562 1 90.06 100 VAL A CA 1
ATOM 717 C C . VAL A 1 100 ? -0.079 -15.555 -14.398 1 90.06 100 VAL A C 1
ATOM 719 O O . VAL A 1 100 ? -0.829 -15.461 -15.367 1 90.06 100 VAL A O 1
ATOM 722 N N . VAL A 1 101 ? -0.478 -15.367 -13.211 1 94.75 101 VAL A N 1
ATOM 723 C CA . VAL A 1 101 ? -1.753 -14.734 -12.891 1 94.75 101 VAL A CA 1
ATOM 724 C C . VAL A 1 101 ? -1.508 -13.352 -12.281 1 94.75 101 VAL A C 1
ATOM 726 O O . VAL A 1 101 ? -0.917 -13.242 -11.211 1 94.75 101 VAL A O 1
ATOM 729 N N . ARG A 1 102 ? -1.934 -12.32 -12.961 1 95.25 102 ARG A N 1
ATOM 730 C CA . ARG A 1 102 ? -1.796 -10.961 -12.453 1 95.25 102 ARG A CA 1
ATOM 731 C C . ARG A 1 102 ? -3.127 -10.43 -11.938 1 95.25 102 ARG A C 1
ATOM 733 O O . ARG A 1 102 ? -4.109 -10.359 -12.68 1 95.25 102 ARG A O 1
ATOM 740 N N . ILE A 1 103 ? -3.113 -10.039 -10.688 1 96.94 103 ILE A N 1
ATOM 741 C CA . ILE A 1 103 ? -4.34 -9.562 -10.055 1 96.94 103 ILE A CA 1
ATOM 742 C C . ILE A 1 103 ? -4.105 -8.195 -9.43 1 96.94 103 ILE A C 1
ATOM 744 O O . ILE A 1 103 ? -3.049 -7.941 -8.844 1 96.94 103 ILE A O 1
ATOM 748 N N . SER A 1 104 ? -5.031 -7.273 -9.602 1 96.56 104 SER A N 1
ATOM 749 C CA . SER A 1 104 ? -5.066 -6.035 -8.836 1 96.56 104 SER A CA 1
ATOM 750 C C . SER A 1 104 ? -6.129 -6.09 -7.738 1 96.56 104 SER A C 1
ATOM 752 O O . SER A 1 104 ? -7.223 -6.617 -7.957 1 96.56 104 SER A O 1
ATOM 754 N N . ALA A 1 105 ? -5.789 -5.625 -6.609 1 97.44 105 ALA A N 1
ATOM 755 C CA . ALA A 1 105 ? -6.715 -5.598 -5.48 1 97.44 105 ALA A CA 1
ATOM 756 C C . ALA A 1 105 ? -6.332 -4.508 -4.48 1 97.44 105 ALA A C 1
ATOM 758 O O . ALA A 1 105 ? -5.227 -3.961 -4.543 1 97.44 105 ALA A O 1
ATOM 759 N N . THR A 1 106 ? -7.293 -4.18 -3.59 1 96.75 106 THR A N 1
ATOM 760 C CA . THR A 1 106 ? -7.008 -3.223 -2.527 1 96.75 106 THR A CA 1
ATOM 761 C C . THR A 1 106 ? -5.902 -3.744 -1.613 1 96.75 106 THR A C 1
ATOM 763 O O . THR A 1 106 ? -5.629 -4.945 -1.584 1 96.75 106 THR A O 1
ATOM 766 N N . ASP A 1 107 ? -5.289 -2.885 -0.837 1 96.75 107 ASP A N 1
ATOM 767 C CA . ASP A 1 107 ? -4.121 -3.213 -0.03 1 96.75 107 ASP A CA 1
ATOM 768 C C . ASP A 1 107 ? -4.426 -4.344 0.95 1 96.75 107 ASP A C 1
ATOM 770 O O . ASP A 1 107 ? -3.725 -5.355 0.98 1 96.75 107 ASP A O 1
ATOM 774 N N . GLY A 1 108 ? -5.445 -4.156 1.754 1 98 108 GLY A N 1
ATOM 775 C CA . GLY A 1 108 ? -5.797 -5.152 2.75 1 98 108 GLY A CA 1
ATOM 776 C C . GLY A 1 108 ? -6.164 -6.496 2.145 1 98 108 GLY A C 1
ATOM 777 O O . GLY A 1 108 ? -5.73 -7.543 2.633 1 98 108 GLY A O 1
ATOM 778 N N . PHE A 1 109 ? -6.992 -6.48 1.095 1 98.5 109 PHE A N 1
ATOM 779 C CA . PHE A 1 109 ? -7.367 -7.711 0.404 1 98.5 109 PHE A CA 1
ATOM 780 C C . PHE A 1 109 ? -6.137 -8.422 -0.14 1 98.5 109 PHE A C 1
ATOM 782 O O . PHE A 1 109 ? -6.027 -9.648 -0.038 1 98.5 109 PHE A O 1
ATOM 789 N N . SER A 1 110 ? -5.211 -7.664 -0.771 1 98.62 110 SER A N 1
ATOM 790 C CA . SER A 1 110 ? -3.986 -8.211 -1.346 1 98.62 110 SER A CA 1
ATOM 791 C C . SER A 1 110 ? -3.156 -8.938 -0.291 1 98.62 110 SER A C 1
ATOM 793 O O . SER A 1 110 ? -2.682 -10.055 -0.524 1 98.62 110 SER A O 1
ATOM 795 N N . ALA A 1 111 ? -3.031 -8.336 0.862 1 98.44 111 ALA A N 1
ATOM 796 C CA . ALA A 1 111 ? -2.129 -8.852 1.888 1 98.44 111 ALA A CA 1
ATOM 797 C C . ALA A 1 111 ? -2.754 -10.039 2.617 1 98.44 111 ALA A C 1
ATOM 799 O O . ALA A 1 111 ? -2.098 -11.062 2.83 1 98.44 111 ALA A O 1
ATOM 800 N N . TYR A 1 112 ? -4.062 -9.992 2.91 1 98.44 112 TYR A N 1
ATOM 801 C CA . TYR A 1 112 ? -4.598 -10.945 3.881 1 98.44 112 TYR A CA 1
ATOM 802 C C . TYR A 1 112 ? -5.441 -12.008 3.191 1 98.44 112 TYR A C 1
ATOM 804 O O . TYR A 1 112 ? -5.773 -13.031 3.793 1 98.44 112 TYR A O 1
ATOM 812 N N . LEU A 1 113 ? -5.824 -11.734 1.936 1 98.56 113 LEU A N 1
ATOM 813 C CA . LEU A 1 113 ? -6.641 -12.719 1.229 1 98.56 113 LEU A CA 1
ATOM 814 C C . LEU A 1 113 ? -5.922 -13.219 -0.021 1 98.56 113 LEU A C 1
ATOM 816 O O . LEU A 1 113 ? -5.664 -14.422 -0.156 1 98.56 113 LEU A O 1
ATOM 820 N N . ALA A 1 114 ? -5.473 -12.336 -0.885 1 98.69 114 ALA A N 1
ATOM 821 C CA . ALA A 1 114 ? -4.879 -12.727 -2.16 1 98.69 114 ALA A CA 1
ATOM 822 C C . ALA A 1 114 ? -3.525 -13.398 -1.949 1 98.69 114 ALA A C 1
ATOM 824 O O . ALA A 1 114 ? -3.232 -14.422 -2.574 1 98.69 114 ALA A O 1
ATOM 825 N N . ALA A 1 115 ? -2.674 -12.836 -1.063 1 98.5 115 ALA A N 1
ATOM 826 C CA . ALA A 1 115 ? -1.322 -13.352 -0.868 1 98.5 115 ALA A CA 1
ATOM 827 C C . ALA A 1 115 ? -1.355 -14.766 -0.291 1 98.5 115 ALA A C 1
ATOM 829 O O . ALA A 1 115 ? -0.722 -15.68 -0.827 1 98.5 115 ALA A O 1
ATOM 830 N N . PRO A 1 116 ? -2.137 -15.031 0.751 1 98.06 116 PRO A N 1
ATOM 831 C CA . PRO A 1 116 ? -2.217 -16.406 1.252 1 98.06 116 PRO A CA 1
ATOM 832 C C . PRO A 1 116 ? -2.807 -17.375 0.229 1 98.06 116 PRO A C 1
ATOM 834 O O . PRO A 1 116 ? -2.383 -18.531 0.151 1 98.06 116 PRO A O 1
ATOM 837 N N . ALA A 1 117 ? -3.807 -16.906 -0.501 1 98.44 117 ALA A N 1
ATOM 838 C CA . ALA A 1 117 ? -4.352 -17.75 -1.56 1 98.44 117 ALA A CA 1
ATOM 839 C C . ALA A 1 117 ? -3.291 -18.078 -2.605 1 98.44 117 ALA A C 1
ATOM 841 O O . ALA A 1 117 ? -3.193 -19.219 -3.064 1 98.44 117 ALA A O 1
ATOM 842 N N . ALA A 1 118 ? -2.518 -17.078 -2.996 1 98.25 118 ALA A N 1
ATOM 843 C CA . ALA A 1 118 ? -1.437 -17.266 -3.957 1 98.25 118 ALA A CA 1
ATOM 844 C C . ALA A 1 118 ? -0.409 -18.266 -3.434 1 98.25 118 ALA A C 1
ATOM 846 O O . ALA A 1 118 ? 0.071 -19.125 -4.18 1 98.25 118 ALA A O 1
ATOM 847 N N . ALA A 1 119 ? -0.077 -18.141 -2.168 1 97 119 ALA A N 1
ATOM 848 C CA . ALA A 1 119 ? 0.859 -19.078 -1.543 1 97 119 ALA A CA 1
ATOM 849 C C . ALA A 1 119 ? 0.343 -20.516 -1.627 1 97 119 ALA A C 1
ATOM 851 O O . ALA A 1 119 ? 1.1 -21.438 -1.945 1 97 119 ALA A O 1
ATOM 852 N N . GLU A 1 120 ? -0.913 -20.672 -1.371 1 96.06 120 GLU A N 1
ATOM 853 C CA . GLU A 1 120 ? -1.53 -22 -1.418 1 96.06 120 GLU A CA 1
ATOM 854 C C . GLU A 1 120 ? -1.516 -22.562 -2.836 1 96.06 120 GLU A C 1
ATOM 856 O O . GLU A 1 120 ? -1.217 -23.734 -3.035 1 96.06 120 GLU A O 1
ATOM 861 N N . VAL A 1 121 ? -1.83 -21.734 -3.807 1 95.5 121 VAL A N 1
ATOM 862 C CA . VAL A 1 121 ? -1.809 -22.172 -5.199 1 95.5 121 VAL A CA 1
ATOM 863 C C . VAL A 1 121 ? -0.394 -22.594 -5.586 1 95.5 121 VAL A C 1
ATOM 865 O O . VAL A 1 121 ? -0.208 -23.594 -6.273 1 95.5 121 VAL A O 1
ATOM 868 N N . GLN A 1 122 ? 0.551 -21.828 -5.164 1 92.38 122 GLN A N 1
ATOM 869 C CA . GLN A 1 122 ? 1.937 -22.125 -5.512 1 92.38 122 GLN A CA 1
ATOM 870 C C . GLN A 1 122 ? 2.389 -23.453 -4.887 1 92.38 122 GLN A C 1
ATOM 872 O O . GLN A 1 122 ? 3.197 -24.172 -5.469 1 92.38 122 GLN A O 1
ATOM 877 N N . ARG A 1 123 ? 1.954 -23.75 -3.729 1 90.06 123 ARG A N 1
ATOM 878 C CA . ARG A 1 123 ? 2.275 -25.031 -3.088 1 90.06 123 ARG A CA 1
ATOM 879 C C . ARG A 1 123 ? 1.729 -26.203 -3.896 1 90.06 123 ARG A C 1
ATOM 881 O O . ARG A 1 123 ? 2.389 -27.234 -4.027 1 90.06 123 ARG A O 1
ATOM 888 N N . GLN A 1 124 ? 0.582 -25.984 -4.461 1 88.69 124 GLN A N 1
ATOM 889 C CA . GLN A 1 124 ? -0.079 -27.031 -5.23 1 88.69 124 GLN A CA 1
ATOM 890 C C . GLN A 1 124 ? 0.456 -27.094 -6.66 1 88.69 124 GLN A C 1
ATOM 892 O O . GLN A 1 124 ? 0.549 -28.156 -7.254 1 88.69 124 GLN A O 1
ATOM 897 N N . HIS A 1 125 ? 0.741 -25.906 -7.129 1 90.44 125 HIS A N 1
ATOM 898 C CA . HIS A 1 125 ? 1.211 -25.75 -8.5 1 90.44 125 HIS A CA 1
ATOM 899 C C . HIS A 1 125 ? 2.43 -24.828 -8.562 1 90.44 125 HIS A C 1
ATOM 901 O O . HIS A 1 125 ? 2.316 -23.656 -8.945 1 90.44 125 HIS A O 1
ATOM 907 N N . PRO A 1 126 ? 3.598 -25.328 -8.352 1 88.56 126 PRO A N 1
ATOM 908 C CA . PRO A 1 126 ? 4.805 -24.531 -8.156 1 88.56 126 PRO A CA 1
ATOM 909 C C . PRO A 1 126 ? 5.184 -23.719 -9.398 1 88.56 126 PRO A C 1
ATOM 911 O O . PRO A 1 126 ? 6 -22.797 -9.32 1 88.56 126 PRO A O 1
ATOM 914 N N . LYS A 1 127 ? 4.605 -24.031 -10.508 1 88.56 127 LYS A N 1
ATOM 915 C CA . LYS A 1 127 ? 4.988 -23.344 -11.734 1 88.56 127 LYS A CA 1
ATOM 916 C C . LYS A 1 127 ? 4.027 -22.188 -12.039 1 88.56 127 LYS A C 1
ATOM 918 O O . LYS A 1 127 ? 4.172 -21.5 -13.055 1 88.56 127 LYS A O 1
ATOM 923 N N . ILE A 1 128 ? 3.057 -21.984 -11.172 1 90.62 128 ILE A N 1
ATOM 924 C CA . ILE A 1 128 ? 2.197 -20.797 -11.258 1 90.62 128 ILE A CA 1
ATOM 925 C C . ILE A 1 128 ? 2.816 -19.656 -10.477 1 90.62 128 ILE A C 1
ATOM 927 O O . ILE A 1 128 ? 3.236 -19.828 -9.328 1 90.62 128 ILE A O 1
ATOM 931 N N . THR A 1 129 ? 2.963 -18.547 -11.133 1 91.69 129 THR A N 1
ATOM 932 C CA . THR A 1 129 ? 3.379 -17.328 -10.453 1 91.69 129 THR A CA 1
ATOM 933 C C . THR A 1 129 ? 2.217 -16.344 -10.344 1 91.69 129 THR A C 1
ATOM 935 O O . THR A 1 129 ? 1.451 -16.172 -11.297 1 91.69 129 THR A O 1
ATOM 938 N N . VAL A 1 130 ? 2.076 -15.781 -9.18 1 96.5 130 VAL A N 1
ATOM 939 C CA . VAL A 1 130 ? 1.014 -14.805 -8.961 1 96.5 130 VAL A CA 1
ATOM 940 C C . VAL A 1 130 ? 1.621 -13.422 -8.711 1 96.5 130 VAL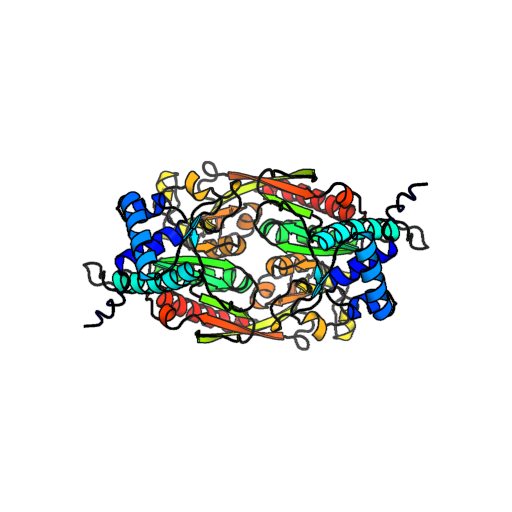 A C 1
ATOM 942 O O . VAL A 1 130 ? 2.455 -13.258 -7.816 1 96.5 130 VAL A O 1
ATOM 945 N N . GLU A 1 131 ? 1.253 -12.477 -9.523 1 96.25 131 GLU A N 1
ATOM 946 C CA . GLU A 1 131 ? 1.642 -11.078 -9.383 1 96.25 131 GLU A CA 1
ATOM 947 C C . GLU A 1 131 ? 0.491 -10.234 -8.828 1 96.25 131 GLU A C 1
ATOM 949 O O . GLU A 1 131 ? -0.568 -10.141 -9.453 1 96.25 131 GLU A O 1
ATOM 954 N N . ILE A 1 132 ? 0.724 -9.609 -7.691 1 97.88 132 ILE A N 1
ATOM 955 C CA . ILE A 1 132 ? -0.337 -8.859 -7.031 1 97.88 132 ILE A CA 1
ATOM 956 C C . ILE A 1 132 ? -0.029 -7.367 -7.098 1 97.88 132 ILE A C 1
ATOM 958 O O . ILE A 1 132 ? 0.939 -6.898 -6.496 1 97.88 132 ILE A O 1
ATOM 962 N N . VAL A 1 133 ? -0.852 -6.66 -7.793 1 96.12 133 VAL A N 1
ATOM 963 C CA . VAL A 1 133 ? -0.78 -5.203 -7.848 1 96.12 133 VAL A CA 1
ATOM 964 C C . VAL A 1 133 ? -1.73 -4.602 -6.812 1 96.12 133 VAL A C 1
ATOM 966 O O . VAL A 1 133 ? -2.951 -4.633 -6.992 1 96.12 133 VAL A O 1
ATOM 969 N N . ALA A 1 134 ? -1.152 -4.031 -5.777 1 95.94 134 ALA A N 1
ATOM 970 C CA . ALA A 1 134 ? -1.978 -3.471 -4.711 1 95.94 134 ALA A CA 1
ATOM 971 C C . ALA A 1 134 ? -2.381 -2.033 -5.031 1 95.94 134 ALA A C 1
ATOM 973 O O . ALA A 1 134 ? -1.537 -1.135 -5.047 1 95.94 134 ALA A O 1
ATOM 974 N N . THR A 1 135 ? -3.66 -1.832 -5.238 1 92.19 135 THR A N 1
ATOM 975 C CA . THR A 1 135 ? -4.188 -0.509 -5.555 1 92.19 135 THR A CA 1
ATOM 976 C C . THR A 1 135 ? -5.656 -0.404 -5.156 1 92.19 135 THR A C 1
ATOM 978 O O . THR A 1 135 ? -6.387 -1.397 -5.184 1 92.19 135 THR A O 1
ATOM 981 N N . THR A 1 136 ? -6.008 0.778 -4.727 1 91.81 136 THR A N 1
ATOM 982 C CA . THR A 1 136 ? -7.402 1.087 -4.422 1 91.81 136 THR A CA 1
ATOM 983 C C . THR A 1 136 ? -8.016 1.956 -5.516 1 91.81 136 THR A C 1
ATOM 985 O O . THR A 1 136 ? -7.906 3.184 -5.473 1 91.81 136 THR A O 1
ATOM 988 N N . ARG A 1 137 ? -8.648 1.311 -6.48 1 87.44 137 ARG A N 1
ATOM 989 C CA . ARG A 1 137 ? -9.227 1.998 -7.629 1 87.44 137 ARG A CA 1
ATOM 990 C C . ARG A 1 137 ? -10.492 1.294 -8.109 1 87.44 137 ARG A C 1
ATOM 992 O O . ARG A 1 137 ? -10.812 0.195 -7.648 1 87.44 137 ARG A O 1
ATOM 999 N N . ARG A 1 138 ? -11.164 2.004 -8.953 1 85.88 138 ARG A N 1
ATOM 1000 C CA . ARG A 1 138 ? -12.305 1.397 -9.633 1 85.88 138 ARG A CA 1
ATOM 1001 C C . ARG A 1 138 ? -11.844 0.375 -10.664 1 85.88 138 ARG A C 1
ATOM 1003 O O . ARG A 1 138 ? -10.695 0.396 -11.102 1 85.88 138 ARG A O 1
ATOM 1010 N N . ALA A 1 139 ? -12.812 -0.454 -10.953 1 85.44 139 ALA A N 1
ATOM 1011 C CA . ALA A 1 139 ? -12.484 -1.407 -12.008 1 85.44 139 ALA A CA 1
ATOM 1012 C C . ALA A 1 139 ? -12.062 -0.688 -13.289 1 85.44 139 ALA A C 1
ATOM 1014 O O . ALA A 1 139 ? -12.664 0.317 -13.672 1 85.44 139 ALA A O 1
ATOM 1015 N N . SER A 1 140 ? -11.008 -1.173 -13.875 1 78.69 140 SER A N 1
ATOM 1016 C CA . SER A 1 140 ? -10.508 -0.578 -15.109 1 78.69 140 SER A CA 1
ATOM 1017 C C . SER A 1 140 ? -11.453 -0.855 -16.281 1 78.69 140 SER A C 1
ATOM 1019 O O . SER A 1 140 ? -12.062 -1.922 -16.344 1 78.69 140 SER A O 1
ATOM 1021 N N . THR A 1 141 ? -11.586 0.148 -17 1 71.25 141 THR A N 1
ATOM 1022 C CA . THR A 1 141 ? -12.367 -0.059 -18.203 1 71.25 141 THR A CA 1
ATOM 1023 C C . THR A 1 141 ? -11.586 -0.895 -19.219 1 71.25 141 THR A C 1
ATOM 1025 O O . THR A 1 141 ? -12.148 -1.777 -19.875 1 71.25 141 THR A O 1
ATOM 1028 N N . GLN A 1 142 ? -10.336 -0.505 -19.359 1 65.5 142 GLN A N 1
ATOM 1029 C CA . GLN A 1 142 ? -9.438 -1.304 -20.188 1 65.5 142 GLN A CA 1
ATOM 1030 C C . GLN A 1 142 ? -8.438 -2.074 -19.328 1 65.5 142 GLN A C 1
ATOM 1032 O O . GLN A 1 142 ? -7.652 -1.476 -18.594 1 65.5 142 GLN A O 1
ATOM 1037 N N . ARG A 1 143 ? -8.648 -3.246 -19.141 1 62.94 143 ARG A N 1
ATOM 1038 C CA . ARG A 1 143 ? -7.906 -4.102 -18.219 1 62.94 143 ARG A CA 1
ATOM 1039 C C . ARG A 1 143 ? -6.598 -4.57 -18.859 1 62.94 143 ARG A C 1
ATOM 1041 O O . ARG A 1 143 ? -6.277 -5.762 -18.828 1 62.94 143 ARG A O 1
ATOM 1048 N N . SER A 1 144 ? -5.977 -3.68 -19.391 1 67.31 144 SER A N 1
ATOM 1049 C CA . SER A 1 144 ? -4.715 -4.078 -20.016 1 67.31 144 SER A CA 1
ATOM 1050 C C . SER A 1 144 ? -3.682 -4.457 -18.953 1 67.31 144 SER A C 1
ATOM 1052 O O . SER A 1 144 ? -3.51 -3.744 -17.969 1 67.31 144 SER A O 1
ATOM 1054 N N . GLY A 1 145 ? -3.174 -5.688 -19.031 1 77.81 145 GLY A N 1
ATOM 1055 C CA . GLY A 1 145 ? -2.07 -6.172 -18.219 1 77.81 145 GLY A CA 1
ATOM 1056 C C . GLY A 1 145 ? -2.525 -6.816 -16.922 1 77.81 145 GLY A C 1
ATOM 1057 O O . GLY A 1 145 ? -1.703 -7.16 -16.062 1 77.81 145 GLY A O 1
ATOM 1058 N N . LEU A 1 146 ? -3.869 -6.855 -16.75 1 89 146 LEU A N 1
ATOM 1059 C CA . LEU A 1 146 ? -4.406 -7.512 -15.57 1 89 146 LEU A CA 1
ATOM 1060 C C . LEU A 1 146 ? -5.332 -8.664 -15.953 1 89 146 LEU A C 1
ATOM 1062 O O . LEU A 1 146 ? -6.129 -8.531 -16.891 1 89 146 LEU A O 1
ATOM 1066 N N . ASP A 1 147 ? -5.137 -9.773 -15.32 1 92.38 147 ASP A N 1
ATOM 1067 C CA . ASP A 1 147 ? -6.043 -10.906 -15.5 1 92.38 147 ASP A CA 1
ATOM 1068 C C . ASP A 1 147 ? -7.297 -10.742 -14.641 1 92.38 147 ASP A C 1
ATOM 1070 O O . ASP A 1 147 ? -8.406 -11.016 -15.102 1 92.38 147 ASP A O 1
ATOM 1074 N N . LEU A 1 148 ? -7.109 -10.328 -13.43 1 96.12 148 LEU A N 1
ATOM 1075 C CA . LEU A 1 148 ? -8.172 -10.211 -12.43 1 96.12 148 LEU A CA 1
ATOM 1076 C C . LEU A 1 148 ? -8.102 -8.859 -11.734 1 96.12 148 LEU A C 1
ATOM 1078 O O . LEU A 1 148 ? -7.02 -8.305 -11.539 1 96.12 148 LEU A O 1
ATOM 1082 N N . GLU A 1 149 ? -9.266 -8.352 -11.344 1 96.44 149 GLU A N 1
ATOM 1083 C CA . GLU A 1 149 ? -9.359 -7.172 -10.492 1 96.44 149 GLU A CA 1
ATOM 1084 C C . GLU A 1 149 ? -10.336 -7.402 -9.344 1 96.44 149 GLU A C 1
ATOM 1086 O O . GLU A 1 149 ? -11.453 -7.891 -9.547 1 96.44 149 GLU A O 1
ATOM 1091 N N . VAL A 1 150 ? -9.891 -7.109 -8.148 1 97.31 150 VAL A N 1
ATOM 1092 C CA . VAL A 1 150 ? -10.805 -7.082 -7.008 1 97.31 150 VAL A CA 1
ATOM 1093 C C . VAL A 1 150 ? -11.023 -5.645 -6.551 1 97.31 150 VAL A C 1
ATOM 1095 O O . VAL A 1 150 ? -10.07 -4.965 -6.148 1 97.31 150 VAL A O 1
ATOM 1098 N N . VAL A 1 151 ? -12.266 -5.215 -6.602 1 96.06 151 VAL A N 1
ATOM 1099 C CA . VAL A 1 151 ? -12.594 -3.822 -6.32 1 96.06 151 VAL A CA 1
ATOM 1100 C C . VAL A 1 151 ? -13.656 -3.754 -5.23 1 96.06 151 VAL A C 1
ATOM 1102 O O . VAL A 1 151 ? -14.266 -4.77 -4.887 1 96.06 151 VAL A O 1
ATOM 1105 N N . VAL A 1 152 ? -13.781 -2.578 -4.684 1 95.62 152 VAL A N 1
ATOM 1106 C CA . VAL A 1 152 ? -14.805 -2.32 -3.672 1 95.62 152 VAL A CA 1
ATOM 1107 C C . VAL A 1 152 ? -16.031 -1.678 -4.324 1 95.62 152 VAL A C 1
ATOM 1109 O O . VAL A 1 152 ? -15.898 -0.711 -5.078 1 95.62 152 VAL A O 1
ATOM 1112 N N . GLY A 1 153 ? -17.156 -2.203 -3.988 1 91.75 153 GLY A N 1
ATOM 1113 C CA . GLY A 1 153 ? -18.391 -1.722 -4.594 1 91.75 153 GLY A CA 1
ATOM 1114 C C . GLY A 1 153 ? -18.719 -2.398 -5.914 1 91.75 153 GLY A C 1
ATOM 1115 O O . GLY A 1 153 ? -17.812 -2.828 -6.633 1 91.75 153 GLY A O 1
ATOM 1116 N N . GLU A 1 154 ? -19.938 -2.484 -6.258 1 90.06 154 GLU A N 1
ATOM 1117 C CA . GLU A 1 154 ? -20.328 -3.137 -7.5 1 90.06 154 GLU A CA 1
ATOM 1118 C C . GLU A 1 154 ? -19.844 -2.357 -8.719 1 90.06 154 GLU A C 1
ATOM 1120 O O . GLU A 1 154 ? -20.234 -1.207 -8.922 1 90.06 154 GLU A O 1
ATOM 1125 N N . PRO A 1 155 ? -19.047 -3.01 -9.562 1 90.38 155 PRO A N 1
ATOM 1126 C CA . PRO A 1 155 ? -18.484 -2.305 -10.719 1 90.38 155 PRO A CA 1
ATOM 1127 C C . PRO A 1 155 ? -19.406 -2.342 -11.938 1 90.38 155 PRO A C 1
ATOM 1129 O O . PRO A 1 155 ? -20.203 -3.271 -12.086 1 90.38 155 PRO A O 1
ATOM 1132 N N . GLN A 1 156 ? -19.281 -1.285 -12.664 1 85.56 156 GLN A N 1
ATOM 1133 C CA . GLN A 1 156 ? -19.859 -1.315 -14.008 1 85.56 156 GLN A CA 1
ATOM 1134 C C . GLN A 1 156 ? -18.844 -1.828 -15.023 1 85.56 156 GLN A C 1
ATOM 1136 O O . GLN A 1 156 ? -17.781 -1.213 -15.219 1 85.56 156 GLN A O 1
ATOM 1141 N N . VAL A 1 157 ? -19.125 -2.951 -15.562 1 83.5 157 VAL A N 1
ATOM 1142 C CA . VAL A 1 157 ? -18.109 -3.561 -16.406 1 83.5 157 VAL A CA 1
ATOM 1143 C C . VAL A 1 157 ? -18.625 -3.668 -17.844 1 83.5 157 VAL A C 1
ATOM 1145 O O . VAL A 1 157 ? -19.828 -3.807 -18.078 1 83.5 157 VAL A O 1
ATOM 1148 N N . HIS A 1 158 ? -17.641 -3.459 -18.703 1 81.44 158 HIS A N 1
ATOM 1149 C CA . HIS A 1 158 ? -17.875 -3.686 -20.125 1 81.44 158 HIS A CA 1
ATOM 1150 C C . HIS A 1 158 ? -17.078 -4.883 -20.625 1 81.44 158 HIS A C 1
ATOM 1152 O O . HIS A 1 158 ? -15.859 -4.934 -20.469 1 81.44 158 HIS A O 1
ATOM 1158 N N . ARG A 1 159 ? -17.672 -5.832 -21.25 1 79.94 159 ARG A N 1
ATOM 1159 C CA . ARG A 1 159 ? -17.047 -7.023 -21.812 1 79.94 159 ARG A CA 1
ATOM 1160 C C . ARG A 1 159 ? -16.297 -7.801 -20.734 1 79.94 159 ARG A C 1
ATOM 1162 O O . ARG A 1 159 ? -15.18 -8.281 -20.969 1 79.94 159 ARG A O 1
ATOM 1169 N N . ALA A 1 160 ? -16.766 -7.68 -19.516 1 88.25 160 ALA A N 1
ATOM 1170 C CA . ALA A 1 160 ? -16.203 -8.406 -18.375 1 88.25 160 ALA A CA 1
ATOM 1171 C C . ALA A 1 160 ? -17.312 -8.922 -17.453 1 88.25 160 ALA A C 1
ATOM 1173 O O . ALA A 1 160 ? -18.484 -8.562 -17.625 1 88.25 160 ALA A O 1
ATOM 1174 N N . THR A 1 161 ? -16.953 -9.867 -16.703 1 89.38 161 THR A N 1
ATOM 1175 C CA . THR A 1 161 ? -17.844 -10.398 -15.68 1 89.38 161 THR A CA 1
ATOM 1176 C C . THR A 1 161 ? -17.453 -9.891 -14.297 1 89.38 161 THR A C 1
ATOM 1178 O O . THR A 1 161 ? -16.281 -9.781 -13.977 1 89.38 161 THR A O 1
ATOM 1181 N N . ALA A 1 162 ? -18.469 -9.555 -13.516 1 94.25 162 ALA A N 1
ATOM 1182 C CA . ALA A 1 162 ? -18.312 -9.164 -12.117 1 94.25 162 ALA A CA 1
ATOM 1183 C C . ALA A 1 162 ? -18.891 -10.227 -11.18 1 94.25 162 ALA A C 1
ATOM 1185 O O . ALA A 1 162 ? -20.062 -10.586 -11.297 1 94.25 162 ALA A O 1
ATOM 1186 N N . ILE A 1 163 ? -18.078 -10.711 -10.32 1 94.62 163 ILE A N 1
ATOM 1187 C CA . ILE A 1 163 ? -18.484 -11.727 -9.359 1 94.62 163 ILE A CA 1
ATOM 1188 C C . ILE A 1 163 ? -18.359 -11.164 -7.941 1 94.62 163 ILE A C 1
ATOM 1190 O O . ILE A 1 163 ? -17.297 -10.68 -7.551 1 94.62 163 ILE A O 1
ATOM 1194 N N . ARG A 1 164 ? -19.406 -11.258 -7.18 1 95.5 164 ARG A N 1
ATOM 1195 C CA . ARG A 1 164 ? -19.359 -10.828 -5.785 1 95.5 164 ARG A CA 1
ATOM 1196 C C . ARG A 1 164 ? -18.594 -11.836 -4.93 1 95.5 164 ARG A C 1
ATOM 1198 O O . ARG A 1 164 ? -18.969 -13.008 -4.855 1 95.5 164 ARG A O 1
ATOM 1205 N N . LEU A 1 165 ? -17.5 -11.438 -4.312 1 96.75 165 LEU A N 1
ATOM 1206 C CA . LEU A 1 165 ? -16.672 -12.344 -3.533 1 96.75 165 LEU A CA 1
ATOM 1207 C C . LEU A 1 165 ? -17.141 -12.406 -2.082 1 96.75 165 LEU A C 1
ATOM 1209 O O . LEU A 1 165 ? -17.234 -13.484 -1.504 1 96.75 165 LEU A O 1
ATOM 1213 N N . SER A 1 166 ? -17.312 -11.211 -1.45 1 95.94 166 SER A N 1
ATOM 1214 C CA . SER A 1 166 ? -17.672 -11.188 -0.038 1 95.94 166 SER A CA 1
ATOM 1215 C C . SER A 1 166 ? -18.047 -9.773 0.412 1 95.94 166 SER A C 1
ATOM 1217 O O . SER A 1 166 ? -17.547 -8.797 -0.14 1 95.94 166 SER A O 1
ATOM 1219 N N . ASP A 1 167 ? -18.859 -9.812 1.456 1 96.25 167 ASP A N 1
ATOM 1220 C CA . ASP A 1 167 ? -19.031 -8.602 2.246 1 96.25 167 ASP A CA 1
ATOM 1221 C C . ASP A 1 167 ? -17.891 -8.43 3.242 1 96.25 167 ASP A C 1
ATOM 1223 O O . ASP A 1 167 ? -17.234 -9.406 3.615 1 96.25 167 ASP A O 1
ATOM 1227 N N . TYR A 1 168 ? -17.609 -7.188 3.48 1 96.56 168 TYR A N 1
ATOM 1228 C CA . TYR A 1 168 ? -16.719 -6.891 4.594 1 96.56 168 TYR A CA 1
ATOM 1229 C C . TYR A 1 168 ? -17.156 -5.625 5.32 1 96.56 168 TYR A C 1
ATOM 1231 O O . TYR A 1 168 ? -17.922 -4.824 4.781 1 96.56 168 TYR A O 1
ATOM 1239 N N . CYS A 1 169 ? -16.656 -5.484 6.551 1 95.94 169 CYS A N 1
ATOM 1240 C CA . CYS A 1 169 ? -17.141 -4.43 7.434 1 95.94 169 CYS A CA 1
ATOM 1241 C C . CYS A 1 169 ? -16.031 -3.459 7.789 1 95.94 169 CYS A C 1
ATOM 1243 O O . CYS A 1 169 ? -14.906 -3.875 8.062 1 95.94 169 CYS A O 1
ATOM 1245 N N . LEU A 1 170 ? -16.391 -2.166 7.684 1 95.44 170 LEU A N 1
ATOM 1246 C CA . LEU A 1 170 ? -15.555 -1.137 8.297 1 95.44 170 LEU A CA 1
ATOM 1247 C C . LEU A 1 170 ? -16.109 -0.729 9.656 1 95.44 170 LEU A C 1
ATOM 1249 O O . LEU A 1 170 ? -17.328 -0.559 9.805 1 95.44 170 LEU A O 1
ATOM 1253 N N . GLY A 1 171 ? -15.25 -0.63 10.617 1 94.31 171 GLY A N 1
ATOM 1254 C CA . GLY A 1 171 ? -15.602 -0.122 11.938 1 94.31 171 GLY A CA 1
ATOM 1255 C C . GLY A 1 171 ? -14.742 1.055 12.367 1 94.31 171 GLY A C 1
ATOM 1256 O O . GLY A 1 171 ? -13.727 1.35 11.742 1 94.31 171 GLY A O 1
ATOM 1257 N N . LEU A 1 172 ? -15.25 1.769 13.352 1 95.06 172 LEU A N 1
ATOM 1258 C CA . LEU A 1 172 ? -14.484 2.854 13.961 1 95.06 172 LEU A CA 1
ATOM 1259 C C . LEU A 1 172 ? -13.625 2.338 15.109 1 95.06 172 LEU A C 1
ATOM 1261 O O . LEU A 1 172 ? -14.117 1.622 15.984 1 95.06 172 LEU A O 1
ATOM 1265 N N . TYR A 1 173 ? -12.328 2.719 15.047 1 97.19 173 TYR A N 1
ATOM 1266 C CA . TYR A 1 173 ? -11.391 2.223 16.047 1 97.19 173 TYR A CA 1
ATOM 1267 C C . TYR A 1 173 ? -10.555 3.359 16.625 1 97.19 173 TYR A C 1
ATOM 1269 O O . TYR A 1 173 ? -10.219 4.309 15.914 1 97.19 173 TYR A O 1
ATOM 1277 N N . GLY A 1 174 ? -10.258 3.266 17.859 1 97.94 174 GLY A N 1
ATOM 1278 C CA . GLY A 1 174 ? -9.234 4.062 18.531 1 97.94 174 GLY A CA 1
ATOM 1279 C C . GLY A 1 174 ? -8.211 3.225 19.266 1 97.94 174 GLY A C 1
ATOM 1280 O O . GLY A 1 174 ? -8.523 2.129 19.734 1 97.94 174 GLY A O 1
ATOM 1281 N N . SER A 1 175 ? -6.965 3.744 19.328 1 98.62 175 SER A N 1
ATOM 1282 C CA . SER A 1 175 ? -6.004 3.049 20.172 1 98.62 175 SER A CA 1
ATOM 1283 C C . SER A 1 175 ? -6.363 3.189 21.641 1 98.62 175 SER A C 1
ATOM 1285 O O . SER A 1 175 ? -6.996 4.168 22.047 1 98.62 175 SER A O 1
ATOM 1287 N N . ARG A 1 176 ? -5.945 2.209 22.453 1 98.19 176 ARG A N 1
ATOM 1288 C CA . ARG A 1 176 ? -6.168 2.256 23.891 1 98.19 176 ARG A CA 1
ATOM 1289 C C . ARG A 1 176 ? -5.625 3.553 24.484 1 98.19 176 ARG A C 1
ATOM 1291 O O . ARG A 1 176 ? -6.293 4.195 25.297 1 98.19 176 ARG A O 1
ATOM 1298 N N . ASP A 1 177 ? -4.465 3.965 24.109 1 96.5 177 ASP A N 1
ATOM 1299 C CA . ASP A 1 177 ? -3.838 5.184 24.609 1 96.5 177 ASP A CA 1
ATOM 1300 C C . ASP A 1 177 ? -4.637 6.418 24.203 1 96.5 177 ASP A C 1
ATOM 1302 O O . ASP A 1 177 ? -4.84 7.324 25.016 1 96.5 177 ASP A O 1
ATOM 1306 N N . TYR A 1 178 ? -5.086 6.465 22.984 1 97.5 178 TYR A N 1
ATOM 1307 C CA . TYR A 1 178 ? -5.871 7.602 22.516 1 97.5 178 TYR A CA 1
ATOM 1308 C C . TYR A 1 178 ? -7.156 7.746 23.328 1 97.5 178 TYR A C 1
ATOM 1310 O O . TYR A 1 178 ? -7.5 8.844 23.75 1 97.5 178 TYR A O 1
ATOM 1318 N N . LEU A 1 179 ? -7.824 6.633 23.484 1 97.81 179 LEU A N 1
ATOM 1319 C CA . LEU A 1 179 ? -9.109 6.652 24.156 1 97.81 179 LEU A CA 1
ATOM 1320 C C . LEU A 1 179 ? -8.938 7 25.641 1 97.81 179 LEU A C 1
ATOM 1322 O O . LEU A 1 179 ? -9.805 7.652 26.234 1 97.81 179 LEU A O 1
ATOM 1326 N N . ARG A 1 180 ? -7.867 6.605 26.203 1 97 180 ARG A N 1
ATOM 1327 C CA . ARG A 1 180 ? -7.566 6.961 27.578 1 97 180 ARG A CA 1
ATOM 1328 C C . ARG A 1 180 ? -7.355 8.469 27.734 1 97 180 ARG A C 1
ATOM 1330 O O . ARG A 1 180 ? -7.84 9.078 28.688 1 97 180 ARG A O 1
ATOM 1337 N N . GLU A 1 181 ? -6.738 9.031 26.812 1 95.06 181 GLU A N 1
ATOM 1338 C CA . GLU A 1 181 ? -6.355 10.438 26.906 1 95.06 181 GLU A CA 1
ATOM 1339 C C . GLU A 1 181 ? -7.496 11.352 26.453 1 95.06 181 GLU A C 1
ATOM 1341 O O . GLU A 1 181 ? -7.684 12.438 27 1 95.06 181 GLU A O 1
ATOM 1346 N N . HIS A 1 182 ? -8.297 10.922 25.484 1 95.31 182 HIS A N 1
ATOM 1347 C CA . HIS A 1 182 ? -9.25 11.828 24.859 1 95.31 182 HIS A CA 1
ATOM 1348 C C . HIS A 1 182 ? -10.688 11.406 25.141 1 95.31 182 HIS A C 1
ATOM 1350 O O . HIS A 1 182 ? -11.633 12.102 24.766 1 95.31 182 HIS A O 1
ATOM 1356 N N . GLY A 1 183 ? -10.859 10.258 25.797 1 96.31 183 GLY A N 1
ATOM 1357 C CA . GLY A 1 183 ? -12.195 9.734 26.062 1 96.31 183 GLY A CA 1
ATOM 1358 C C . GLY A 1 183 ? -12.727 8.844 24.953 1 96.31 183 GLY A C 1
ATOM 1359 O O . GLY A 1 183 ? -12.25 8.914 23.828 1 96.31 183 GLY A O 1
ATOM 1360 N N . THR A 1 184 ? -13.672 8.039 25.266 1 96.62 184 THR A N 1
ATOM 1361 C CA . THR A 1 184 ? -14.352 7.16 24.312 1 96.62 184 THR A CA 1
ATOM 1362 C C . THR A 1 184 ? -15.695 7.746 23.906 1 96.62 184 THR A C 1
ATOM 1364 O O . THR A 1 184 ? -16.562 8 24.75 1 96.62 184 THR A O 1
ATOM 1367 N N . PRO A 1 185 ? -15.836 7.957 22.609 1 94.69 185 PRO A N 1
ATOM 1368 C CA . PRO A 1 185 ? -17.141 8.469 22.188 1 94.69 185 PRO A CA 1
ATOM 1369 C C . PRO A 1 185 ? -18.281 7.508 22.516 1 94.69 185 PRO A C 1
ATOM 1371 O O . PRO A 1 185 ? -18.172 6.305 22.266 1 94.69 185 PRO A O 1
ATOM 1374 N N . ALA A 1 186 ? -19.406 8.031 22.938 1 92.62 186 ALA A N 1
ATO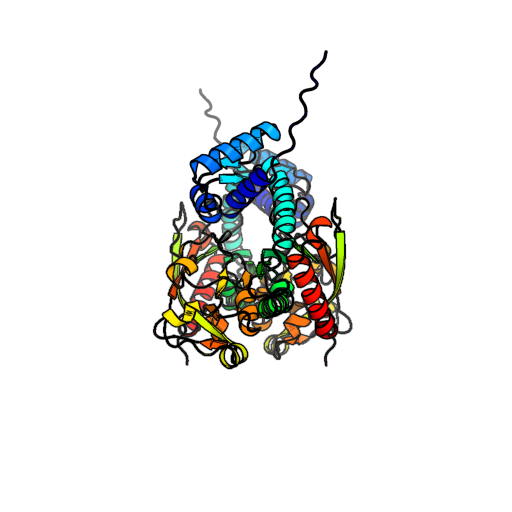M 1375 C CA . ALA A 1 186 ? -20.578 7.227 23.297 1 92.62 186 ALA A CA 1
ATOM 1376 C C . ALA A 1 186 ? -21.703 7.391 22.297 1 92.62 186 ALA A C 1
ATOM 1378 O O . ALA A 1 186 ? -22.594 6.539 22.203 1 92.62 186 ALA A O 1
ATOM 1379 N N . THR A 1 187 ? -21.656 8.469 21.578 1 90.69 187 THR A N 1
ATOM 1380 C CA . THR A 1 187 ? -22.672 8.758 20.562 1 90.69 187 THR A CA 1
ATOM 1381 C C . THR A 1 187 ? -22.016 9.266 19.281 1 90.69 187 THR A C 1
ATOM 1383 O O . THR A 1 187 ? -20.828 9.609 19.266 1 90.69 187 THR A O 1
ATOM 1386 N N . ILE A 1 188 ? -22.719 9.359 18.297 1 88.38 188 ILE A N 1
ATOM 1387 C CA . ILE A 1 188 ? -22.25 9.867 17.016 1 88.38 188 ILE A CA 1
ATOM 1388 C C . ILE A 1 188 ? -21.859 11.344 17.156 1 88.38 188 ILE A C 1
ATOM 1390 O O . ILE A 1 188 ? -20.906 11.797 16.531 1 88.38 188 ILE A O 1
ATOM 1394 N N . ASP A 1 189 ? -22.578 12.07 17.984 1 88.75 189 ASP A N 1
ATOM 1395 C CA . ASP A 1 189 ? -22.297 13.492 18.188 1 88.75 189 ASP A CA 1
ATOM 1396 C C . ASP A 1 189 ? -20.922 13.703 18.812 1 88.75 189 ASP A C 1
ATOM 1398 O O . ASP A 1 189 ? -20.25 14.695 18.547 1 88.75 189 ASP A O 1
ATOM 1402 N N . ASP A 1 190 ? -20.547 12.711 19.594 1 92.12 190 ASP A N 1
ATOM 1403 C CA . ASP A 1 190 ? -19.25 12.789 20.266 1 92.12 190 ASP A CA 1
ATOM 1404 C C . ASP A 1 190 ? -18.109 12.75 19.25 1 92.12 190 ASP A C 1
ATOM 1406 O O . ASP A 1 190 ? -16.984 13.148 19.547 1 92.12 190 ASP A O 1
ATOM 1410 N N . LEU A 1 191 ? -18.375 12.273 18.047 1 91.38 191 LEU A N 1
ATOM 1411 C CA . LEU A 1 191 ? -17.328 12.055 17.047 1 91.38 191 LEU A CA 1
ATOM 1412 C C . LEU A 1 191 ? -16.781 13.383 16.531 1 91.38 191 LEU A C 1
ATOM 1414 O O . LEU A 1 191 ? -15.641 13.445 16.062 1 91.38 191 LEU A O 1
ATOM 1418 N N . ALA A 1 192 ? -17.562 14.43 16.656 1 88.94 192 ALA A N 1
ATOM 1419 C CA . ALA A 1 192 ? -17.141 15.75 16.172 1 88.94 192 ALA A CA 1
ATOM 1420 C C . ALA A 1 192 ? -15.906 16.234 16.906 1 88.94 192 ALA A C 1
ATOM 1422 O O . ALA A 1 192 ? -15.156 17.078 16.391 1 88.94 192 ALA A O 1
ATOM 1423 N N . ALA A 1 193 ? -15.68 15.711 18.062 1 90.5 193 ALA A N 1
ATOM 1424 C CA . ALA A 1 193 ? -14.562 16.156 18.891 1 90.5 193 ALA A CA 1
ATOM 1425 C C . ALA A 1 193 ? -13.297 15.367 18.578 1 90.5 193 ALA A C 1
ATOM 1427 O O . ALA A 1 193 ? -12.219 15.656 19.109 1 90.5 193 ALA A O 1
ATOM 1428 N N . HIS A 1 194 ? -13.391 14.359 17.688 1 92.94 194 HIS A N 1
ATOM 1429 C CA . HIS A 1 194 ? -12.273 13.469 17.391 1 92.94 194 HIS A CA 1
ATOM 1430 C C . HIS A 1 194 ? -11.836 13.586 15.938 1 92.94 194 HIS A C 1
ATOM 1432 O O . HIS A 1 194 ? -12.68 13.688 15.047 1 92.94 194 HIS A O 1
ATOM 1438 N N . PRO A 1 195 ? -10.547 13.594 15.711 1 93.12 195 PRO A N 1
ATOM 1439 C CA . PRO A 1 195 ? -10.078 13.547 14.32 1 93.12 195 PRO A CA 1
ATOM 1440 C C . PRO A 1 195 ? -10.258 12.172 13.688 1 93.12 195 PRO A C 1
ATOM 1442 O O . PRO A 1 195 ? -10.219 11.156 14.383 1 93.12 195 PRO A O 1
ATOM 1445 N N . LEU A 1 196 ? -10.43 12.156 12.352 1 93.38 196 LEU A N 1
ATOM 1446 C CA . LEU A 1 196 ? -10.664 10.93 11.609 1 93.38 196 LEU A CA 1
ATOM 1447 C C . LEU A 1 196 ? -9.453 10.555 10.758 1 93.38 196 LEU A C 1
ATOM 1449 O O . LEU A 1 196 ? -8.914 11.398 10.039 1 93.38 196 LEU A O 1
ATOM 1453 N N . VAL A 1 197 ? -8.977 9.375 10.977 1 95.06 197 VAL A N 1
ATOM 1454 C CA . VAL A 1 197 ? -7.969 8.773 10.109 1 95.06 197 VAL A CA 1
ATOM 1455 C C . VAL A 1 197 ? -8.648 7.996 8.984 1 95.06 197 VAL A C 1
ATOM 1457 O O . VAL A 1 197 ? -9.375 7.031 9.242 1 95.06 197 VAL A O 1
ATOM 1460 N N . TYR A 1 198 ? -8.406 8.398 7.742 1 93.75 198 TYR A N 1
ATOM 1461 C CA . TYR A 1 198 ? -9.102 7.789 6.613 1 93.75 198 TYR A CA 1
ATOM 1462 C C . TYR A 1 198 ? -8.375 8.086 5.305 1 93.75 198 TYR A C 1
ATOM 1464 O O . TYR A 1 198 ? -7.176 8.383 5.305 1 93.75 198 TYR A O 1
ATOM 1472 N N . PHE A 1 199 ? -9.062 7.848 4.168 1 92.31 199 PHE A N 1
ATOM 1473 C CA . PHE A 1 199 ? -8.461 8.078 2.857 1 92.31 199 PHE A CA 1
ATOM 1474 C C . PHE A 1 199 ? -8.359 9.57 2.566 1 92.31 199 PHE A C 1
ATOM 1476 O O . PHE A 1 199 ? -9.141 10.367 3.098 1 92.31 199 PHE A O 1
ATOM 1483 N N . ILE A 1 200 ? -7.328 9.891 1.76 1 85.44 200 ILE A N 1
ATOM 1484 C CA . ILE A 1 200 ? -7.27 11.242 1.221 1 85.44 200 ILE A CA 1
ATOM 1485 C C . ILE A 1 200 ? -8.469 11.492 0.312 1 85.44 200 ILE A C 1
ATOM 1487 O O . ILE A 1 200 ? -8.578 10.891 -0.761 1 85.44 200 ILE A O 1
ATOM 1491 N N . ASP A 1 201 ? -9.25 12.391 0.667 1 76 201 ASP A N 1
ATOM 1492 C CA . ASP A 1 201 ? -10.516 12.633 -0.009 1 76 201 ASP A CA 1
ATOM 1493 C C . ASP A 1 201 ? -10.305 12.984 -1.479 1 76 201 ASP A C 1
ATOM 1495 O O . ASP A 1 201 ? -10.914 12.383 -2.363 1 76 201 ASP A O 1
ATOM 1499 N N . SER A 1 202 ? -9.422 13.805 -1.724 1 71.12 202 SER A N 1
ATOM 1500 C CA . SER A 1 202 ? -9.227 14.352 -3.062 1 71.12 202 SER A CA 1
ATOM 1501 C C . SER A 1 202 ? -8.617 13.312 -3.996 1 71.12 202 SER A C 1
ATOM 1503 O O . SER A 1 202 ? -8.578 13.508 -5.215 1 71.12 202 SER A O 1
ATOM 1505 N N . MET A 1 203 ? -8.242 12.172 -3.461 1 73.56 203 MET A N 1
ATOM 1506 C CA . MET A 1 203 ? -7.562 11.172 -4.281 1 73.56 203 MET A CA 1
ATOM 1507 C C . MET A 1 203 ? -8.367 9.883 -4.352 1 73.56 203 MET A C 1
ATOM 1509 O O . MET A 1 203 ? -8.023 8.969 -5.102 1 73.56 203 MET A O 1
ATOM 1513 N N . LEU A 1 204 ? -9.391 9.836 -3.545 1 75.94 204 LEU A N 1
ATOM 1514 C CA . LEU A 1 204 ? -10.188 8.609 -3.484 1 75.94 204 LEU A CA 1
ATOM 1515 C C . LEU A 1 204 ? -10.984 8.422 -4.77 1 75.94 204 LEU A C 1
ATOM 1517 O O . LEU A 1 204 ? -11.711 9.328 -5.195 1 75.94 204 LEU A O 1
ATOM 1521 N N . GLN A 1 205 ? -10.812 7.277 -5.391 1 73.06 205 GLN A N 1
ATOM 1522 C CA . GLN A 1 205 ? -11.438 7.02 -6.68 1 73.06 205 GLN A CA 1
ATOM 1523 C C . GLN A 1 205 ? -12.625 6.066 -6.539 1 73.06 205 GLN A C 1
ATOM 1525 O O . GLN A 1 205 ? -13.328 5.793 -7.512 1 73.06 205 GLN A O 1
ATOM 1530 N N . VAL A 1 206 ? -12.805 5.566 -5.418 1 84.38 206 VAL A N 1
ATOM 1531 C CA . VAL A 1 206 ? -13.836 4.562 -5.176 1 84.38 206 VAL A CA 1
ATOM 1532 C C . VAL A 1 206 ? -15 5.195 -4.422 1 84.38 206 VAL A C 1
ATOM 1534 O O . VAL A 1 206 ? -14.898 5.488 -3.229 1 84.38 206 VAL A O 1
ATOM 1537 N N . ASP A 1 207 ? -16.141 5.297 -5.023 1 79.25 207 ASP A N 1
ATOM 1538 C CA . ASP A 1 207 ? -17.297 5.988 -4.465 1 79.25 207 ASP A CA 1
ATOM 1539 C C . ASP A 1 207 ? -17.766 5.332 -3.166 1 79.25 207 ASP A C 1
ATOM 1541 O O . ASP A 1 207 ? -18.109 6.023 -2.207 1 79.25 207 ASP A O 1
ATOM 1545 N N . ASP A 1 208 ? -17.734 4.129 -3.18 1 83.25 208 ASP A N 1
ATOM 1546 C CA . ASP A 1 208 ? -18.25 3.404 -2.021 1 83.25 208 ASP A CA 1
ATOM 1547 C C . ASP A 1 208 ? -17.391 3.674 -0.783 1 83.25 208 ASP A C 1
ATOM 1549 O O . ASP A 1 208 ? -17.844 3.453 0.344 1 83.25 208 ASP A O 1
ATOM 1553 N N . LEU A 1 209 ? -16.219 4.18 -1.004 1 84.81 209 LEU A N 1
ATOM 1554 C CA . LEU A 1 209 ? -15.32 4.473 0.112 1 84.81 209 LEU A CA 1
ATOM 1555 C C . LEU A 1 209 ? -15.367 5.953 0.469 1 84.81 209 LEU A C 1
ATOM 1557 O O . LEU A 1 209 ? -14.703 6.387 1.418 1 84.81 209 LEU A O 1
ATOM 1561 N N . ASP A 1 210 ? -16.062 6.656 -0.225 1 81.25 210 ASP A N 1
ATOM 1562 C CA . ASP A 1 210 ? -16.234 8.07 0.108 1 81.25 210 ASP A CA 1
ATOM 1563 C C . ASP A 1 210 ? -17.234 8.25 1.241 1 81.25 210 ASP A C 1
ATOM 1565 O O . ASP A 1 210 ? -18.312 8.797 1.032 1 81.25 210 ASP A O 1
ATOM 1569 N N . LEU A 1 211 ? -16.922 7.773 2.328 1 72.06 211 LEU A N 1
ATOM 1570 C CA . LEU A 1 211 ? -17.828 7.66 3.473 1 72.06 211 LEU A CA 1
ATOM 1571 C C . LEU A 1 211 ? -17.641 8.828 4.434 1 72.06 211 LEU A C 1
ATOM 1573 O O . LEU A 1 211 ? -18.531 9.133 5.23 1 72.06 211 LEU A O 1
ATOM 1577 N N . ALA A 1 212 ? -16.453 9.281 4.449 1 62.03 212 ALA A N 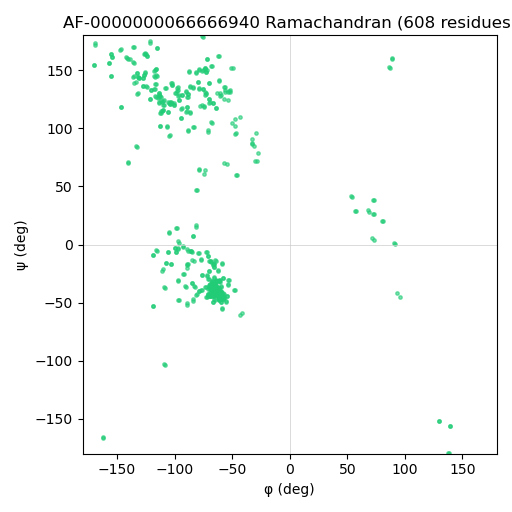1
ATOM 1578 C CA . ALA A 1 212 ? -16.156 10.305 5.441 1 62.03 212 ALA A CA 1
ATOM 1579 C C . ALA A 1 212 ? -17.203 11.414 5.438 1 62.03 212 ALA A C 1
ATOM 1581 O O . ALA A 1 212 ? -17.641 11.875 6.496 1 62.03 212 ALA A O 1
ATOM 1582 N N . SER A 1 213 ? -17.594 11.719 4.312 1 59.38 213 SER A N 1
ATOM 1583 C CA . SER A 1 213 ? -18.578 12.805 4.242 1 59.38 213 SER A CA 1
ATOM 1584 C C . SER A 1 213 ? -19.922 12.375 4.793 1 59.38 213 SER A C 1
ATOM 1586 O O . SER A 1 213 ? -20.688 13.195 5.312 1 59.38 213 SER A O 1
ATOM 1588 N N . SER A 1 214 ? -20.188 11.156 4.668 1 62.34 214 SER A N 1
ATOM 1589 C CA . SER A 1 214 ? -21.516 10.695 5.051 1 62.34 214 SER A CA 1
ATOM 1590 C C . SER A 1 214 ? -21.547 10.266 6.516 1 62.34 214 SER A C 1
ATOM 1592 O O . SER A 1 214 ? -22.547 10.477 7.207 1 62.34 214 SER A O 1
ATOM 1594 N N . PHE A 1 215 ? -20.547 9.742 6.871 1 59.94 215 PHE A N 1
ATOM 1595 C CA . PHE A 1 215 ? -20.531 9.102 8.18 1 59.94 215 PHE A CA 1
ATOM 1596 C C . PHE A 1 215 ? -20.234 10.125 9.273 1 59.94 215 PHE A C 1
ATOM 1598 O O . PHE A 1 215 ? -20.875 10.109 10.328 1 59.94 215 PHE A O 1
ATOM 1605 N N . ALA A 1 216 ? -19.234 10.93 9.023 1 62.84 216 ALA A N 1
ATOM 1606 C CA . ALA A 1 216 ? -18.859 11.883 10.07 1 62.84 216 ALA A CA 1
ATOM 1607 C C . ALA A 1 216 ? -18.5 13.242 9.477 1 62.84 216 ALA A C 1
ATOM 1609 O O . ALA A 1 216 ? -17.375 13.711 9.625 1 62.84 216 ALA A O 1
ATOM 1610 N N . PRO A 1 217 ? -19.656 13.828 8.992 1 60.25 217 PRO A N 1
ATOM 1611 C CA . PRO A 1 217 ? -19.359 15.094 8.32 1 60.25 217 PRO A CA 1
ATOM 1612 C C . PRO A 1 217 ? -18.672 16.109 9.227 1 60.25 217 PRO A C 1
ATOM 1614 O O . PRO A 1 217 ? -17.953 16.984 8.75 1 60.25 217 PRO A O 1
ATOM 1617 N N . ALA A 1 218 ? -18.797 15.789 10.453 1 68.19 218 ALA A N 1
ATOM 1618 C CA . ALA A 1 218 ? -18.297 16.797 11.367 1 68.19 218 ALA A CA 1
ATOM 1619 C C . ALA A 1 218 ? -16.875 16.469 11.82 1 68.19 218 ALA A C 1
ATOM 1621 O O . ALA A 1 218 ? -16.219 17.281 12.484 1 68.19 218 ALA A O 1
ATOM 1622 N N . MET A 1 219 ? -16.422 15.344 11.375 1 79.44 219 MET A N 1
ATOM 1623 C CA . MET A 1 219 ? -15.094 15 11.875 1 79.44 219 MET A CA 1
ATOM 1624 C C . MET A 1 219 ? -14 15.672 11.047 1 79.44 219 MET A C 1
ATOM 1626 O O . MET A 1 219 ? -14.102 15.734 9.82 1 79.44 219 MET A O 1
ATOM 1630 N N . ARG A 1 220 ? -13.102 16.188 11.75 1 82.88 220 ARG A N 1
ATOM 1631 C CA . ARG A 1 220 ? -11.953 16.766 11.07 1 82.88 220 ARG A CA 1
ATOM 1632 C C . ARG A 1 220 ? -10.969 15.68 10.633 1 82.88 220 ARG A C 1
ATOM 1634 O O . ARG A 1 220 ? -10.82 14.664 11.312 1 82.88 220 ARG A O 1
ATOM 1641 N N . GLU A 1 221 ? -10.297 15.992 9.57 1 83.81 221 GLU A N 1
ATOM 1642 C CA . GLU A 1 221 ? -9.281 15.055 9.109 1 83.81 221 GLU A CA 1
ATOM 1643 C C . GLU A 1 221 ? -7.996 15.18 9.922 1 83.81 221 GLU A C 1
ATOM 1645 O O . GLU A 1 221 ? -7.613 16.281 10.312 1 83.81 221 GLU A O 1
ATOM 1650 N N . SER A 1 222 ? -7.391 14.094 10.219 1 89.5 222 SER A N 1
ATOM 1651 C CA . SER A 1 222 ? -6.086 14.016 10.859 1 89.5 222 SER A CA 1
ATOM 1652 C C . SER A 1 222 ? -5.016 13.523 9.891 1 89.5 222 SER A C 1
ATOM 1654 O O . SER A 1 222 ? -4.68 14.211 8.93 1 89.5 222 SER A O 1
ATOM 1656 N N . VAL A 1 223 ? -4.656 12.297 10.016 1 93.56 223 VAL A N 1
ATOM 1657 C CA . VAL A 1 223 ? -3.752 11.625 9.094 1 93.56 223 VAL A CA 1
ATOM 1658 C C . VAL A 1 223 ? -4.559 10.875 8.031 1 93.56 223 VAL A C 1
ATOM 1660 O O . VAL A 1 223 ? -5.383 10.023 8.359 1 93.56 223 VAL A O 1
ATOM 1663 N N . THR A 1 224 ? -4.391 11.289 6.812 1 94.31 224 THR A N 1
ATOM 1664 C CA . THR A 1 224 ? -5.066 10.617 5.707 1 94.31 224 THR A CA 1
ATOM 1665 C C . THR A 1 224 ? -4.051 9.977 4.762 1 94.31 224 THR A C 1
ATOM 1667 O O . THR A 1 224 ? -2.898 10.414 4.695 1 94.31 224 THR A O 1
ATOM 1670 N N . SER A 1 225 ? -4.508 8.891 4.133 1 96.81 225 SER A N 1
ATOM 1671 C CA . SER A 1 225 ? -3.564 8.172 3.285 1 96.81 225 SER A CA 1
ATOM 1672 C C . SER A 1 225 ? -4.289 7.398 2.186 1 96.81 225 SER A C 1
ATOM 1674 O O . SER A 1 225 ? -5.477 7.102 2.311 1 96.81 225 SER A O 1
ATOM 1676 N N . THR A 1 226 ? -3.506 7.066 1.183 1 95.06 226 THR A N 1
ATOM 1677 C CA . THR A 1 226 ? -4.008 6.215 0.109 1 95.06 226 THR A CA 1
ATOM 1678 C C . THR A 1 226 ? -3.859 4.742 0.472 1 95.06 226 THR A C 1
ATOM 1680 O O . THR A 1 226 ? -4.312 3.865 -0.267 1 95.06 226 THR A O 1
ATOM 1683 N N . ASN A 1 227 ? -3.262 4.449 1.522 1 97.19 227 ASN A N 1
ATOM 1684 C CA . ASN A 1 227 ? -2.928 3.092 1.936 1 97.19 227 ASN A CA 1
ATOM 1685 C C . ASN A 1 227 ? -3.553 2.746 3.283 1 97.19 227 ASN A C 1
ATOM 1687 O O . ASN A 1 227 ? -3.26 3.391 4.293 1 97.19 227 ASN A O 1
ATOM 1691 N N . VAL A 1 228 ? -4.305 1.661 3.34 1 97.31 228 VAL A N 1
ATOM 1692 C CA . VAL A 1 228 ? -5.098 1.308 4.512 1 97.31 228 VAL A CA 1
ATOM 1693 C C . VAL A 1 228 ? -4.176 0.846 5.641 1 97.31 228 VAL A C 1
ATOM 1695 O O . VAL A 1 228 ? -4.516 0.971 6.816 1 97.31 228 VAL A O 1
ATOM 1698 N N . PHE A 1 229 ? -2.973 0.304 5.336 1 98.25 229 PHE A N 1
ATOM 1699 C CA . PHE A 1 229 ? -2.025 -0.047 6.387 1 98.25 229 PHE A CA 1
ATOM 1700 C C . PHE A 1 229 ? -1.555 1.197 7.129 1 98.25 229 PHE A C 1
ATOM 1702 O O . PHE A 1 229 ? -1.292 1.146 8.336 1 98.25 229 PHE A O 1
ATOM 1709 N N . VAL A 1 230 ? -1.451 2.285 6.414 1 98.38 230 VAL A N 1
ATOM 1710 C CA . VAL A 1 230 ? -1.072 3.555 7.023 1 98.38 230 VAL A CA 1
ATOM 1711 C C . VAL A 1 230 ? -2.176 4.023 7.969 1 98.38 230 VAL A C 1
ATOM 1713 O O . VAL A 1 230 ? -1.896 4.559 9.047 1 98.38 230 VAL A O 1
ATOM 1716 N N . HIS A 1 231 ? -3.451 3.801 7.578 1 97.75 231 HIS A N 1
ATOM 1717 C CA . HIS A 1 231 ? -4.559 4.113 8.469 1 97.75 231 HIS A CA 1
ATOM 1718 C C . HIS A 1 231 ? -4.438 3.352 9.789 1 97.75 231 HIS A C 1
ATOM 1720 O O . HIS A 1 231 ? -4.621 3.928 10.859 1 97.75 231 HIS A O 1
ATOM 1726 N N . VAL A 1 232 ? -4.172 2.1 9.664 1 98.56 232 VAL A N 1
ATOM 1727 C CA . VAL A 1 232 ? -4.066 1.249 10.852 1 98.56 232 VAL A CA 1
ATOM 1728 C C . VAL A 1 232 ? -2.955 1.766 11.758 1 98.56 232 VAL A C 1
ATOM 1730 O O . VAL A 1 232 ? -3.178 1.999 12.945 1 98.56 232 VAL A O 1
ATOM 1733 N N . GLU A 1 233 ? -1.788 2.018 11.227 1 98.5 233 GLU A N 1
ATOM 1734 C CA . GLU A 1 233 ? -0.644 2.408 12.047 1 98.5 233 GLU A CA 1
ATOM 1735 C C . GLU A 1 233 ? -0.823 3.814 12.609 1 98.5 233 GLU A C 1
ATOM 1737 O O . GLU A 1 233 ? -0.386 4.102 13.727 1 98.5 233 GLU A O 1
ATOM 1742 N N . ALA A 1 234 ? -1.449 4.676 11.812 1 98.31 234 ALA A N 1
ATOM 1743 C CA . ALA A 1 234 ? -1.745 6.012 12.32 1 98.31 234 ALA A CA 1
ATOM 1744 C C . ALA A 1 234 ? -2.705 5.949 13.5 1 98.31 234 ALA A C 1
ATOM 1746 O O . ALA A 1 234 ? -2.533 6.672 14.484 1 98.31 234 ALA A O 1
ATOM 1747 N N . THR A 1 235 ? -3.725 5.117 13.391 1 98.31 235 THR A N 1
ATOM 1748 C CA . THR A 1 235 ? -4.684 4.949 14.477 1 98.31 235 THR A CA 1
ATOM 1749 C C . THR A 1 235 ? -4.004 4.379 15.711 1 98.31 235 THR A C 1
ATOM 1751 O O . THR A 1 235 ? -4.238 4.848 16.828 1 98.31 235 THR A O 1
ATOM 1754 N N . ARG A 1 236 ? -3.146 3.439 15.531 1 98.5 236 ARG A N 1
ATOM 1755 C CA . ARG A 1 236 ? -2.404 2.842 16.625 1 98.5 236 ARG A CA 1
ATOM 1756 C C . ARG A 1 236 ? -1.488 3.865 17.297 1 98.5 236 ARG A C 1
ATOM 1758 O O . ARG A 1 236 ? -1.237 3.791 18.5 1 98.5 236 ARG A O 1
ATOM 1765 N N . ALA A 1 237 ? -1.035 4.781 16.5 1 97.75 237 ALA A N 1
ATOM 1766 C CA . ALA A 1 237 ? -0.142 5.828 16.984 1 97.75 237 ALA A CA 1
ATOM 1767 C C . ALA A 1 237 ? -0.932 6.98 17.594 1 97.75 237 ALA A C 1
ATOM 1769 O O . ALA A 1 237 ? -0.392 8.07 17.812 1 97.75 237 ALA A O 1
ATOM 1770 N N . ALA A 1 238 ? -2.225 6.82 17.734 1 97.38 238 ALA A N 1
ATOM 1771 C CA . ALA A 1 238 ? -3.104 7.746 18.453 1 97.38 238 ALA A CA 1
ATOM 1772 C C . ALA A 1 238 ? -3.318 9.023 17.641 1 97.38 238 ALA A C 1
ATOM 1774 O O . ALA A 1 238 ? -3.377 10.117 18.203 1 97.38 238 ALA A O 1
ATOM 1775 N N . ALA A 1 239 ? -3.434 8.891 16.359 1 96.94 239 ALA A N 1
ATOM 1776 C CA . ALA A 1 239 ? -3.689 10.047 15.5 1 96.94 239 ALA A CA 1
ATOM 1777 C C . ALA A 1 239 ? -5.164 10.438 15.531 1 96.94 239 ALA A C 1
ATOM 1779 O O . ALA A 1 239 ? -5.551 11.477 14.984 1 96.94 239 ALA A O 1
ATOM 1780 N N . GLY A 1 240 ? -5.984 9.719 16.125 1 96.12 240 GLY A N 1
ATOM 1781 C CA . GLY A 1 240 ? -7.43 9.875 16.156 1 96.12 240 GLY A CA 1
ATOM 1782 C C . GLY A 1 240 ? -8.172 8.555 16.047 1 96.12 240 GLY A C 1
ATOM 1783 O O . GLY A 1 240 ? -7.672 7.512 16.469 1 96.12 240 GLY A O 1
ATOM 1784 N N . LEU A 1 241 ? -9.445 8.625 15.57 1 95.94 241 LEU A N 1
ATOM 1785 C CA . LEU A 1 241 ? -10.242 7.438 15.289 1 95.94 241 LEU A CA 1
ATOM 1786 C C . LEU A 1 241 ? -10.109 7.023 13.828 1 95.94 241 LEU A C 1
ATOM 1788 O O . LEU A 1 241 ? -10.227 7.859 12.93 1 95.94 241 LEU A O 1
ATOM 1792 N N . GLY A 1 242 ? -9.789 5.762 13.672 1 96.12 242 GLY A N 1
ATOM 1793 C CA . GLY A 1 242 ? -9.68 5.246 12.312 1 96.12 242 GLY A CA 1
ATOM 1794 C C . GLY A 1 242 ? -10.914 4.492 11.859 1 96.12 242 GLY A C 1
ATOM 1795 O O . GLY A 1 242 ? -11.492 3.715 12.625 1 96.12 242 GLY A O 1
ATOM 1796 N N . LEU A 1 243 ? -11.461 4.797 10.688 1 95 243 LEU A N 1
ATOM 1797 C CA . LEU A 1 243 ? -12.43 3.941 10.016 1 95 243 LEU A CA 1
ATOM 1798 C C . LEU A 1 243 ? -11.734 2.846 9.219 1 95 243 LEU A C 1
ATOM 1800 O O . LEU A 1 243 ? -11.211 3.098 8.133 1 95 243 LEU A O 1
ATOM 1804 N N . LEU A 1 244 ? -11.711 1.632 9.797 1 96.94 244 LEU A N 1
ATOM 1805 C CA . LEU A 1 244 ? -10.805 0.581 9.336 1 96.94 244 LEU A CA 1
ATOM 1806 C C . LEU A 1 244 ? -11.578 -0.698 9.023 1 96.94 244 LEU A C 1
ATOM 1808 O O . LEU A 1 244 ? -12.578 -1 9.68 1 96.94 244 LEU A O 1
ATOM 1812 N N . PRO A 1 245 ? -11.07 -1.452 7.957 1 97.5 245 PRO A N 1
ATOM 1813 C CA . PRO A 1 245 ? -11.617 -2.803 7.82 1 97.5 245 PRO A CA 1
ATOM 1814 C C . PRO A 1 245 ? -11.445 -3.639 9.086 1 97.5 245 PRO A C 1
ATOM 1816 O O . PRO A 1 245 ? -10.344 -3.73 9.625 1 97.5 245 PRO A O 1
ATOM 1819 N N . CYS A 1 246 ? -12.484 -4.285 9.539 1 97.62 246 CYS A N 1
ATOM 1820 C CA . CYS A 1 246 ? -12.484 -5.047 10.781 1 97.62 246 CYS A CA 1
ATOM 1821 C C . CYS A 1 246 ? -11.438 -6.156 10.734 1 97.62 246 CYS A C 1
ATOM 1823 O O . CYS A 1 246 ? -10.711 -6.371 11.711 1 97.62 246 CYS A O 1
ATOM 1825 N N . PHE A 1 247 ? -11.305 -6.836 9.594 1 98 247 PHE A N 1
ATOM 1826 C CA . PHE A 1 247 ? -10.414 -7.988 9.5 1 98 247 PHE A CA 1
ATOM 1827 C C . PHE A 1 247 ? -8.953 -7.559 9.609 1 98 247 PHE A C 1
ATOM 1829 O O . PHE A 1 247 ? -8.07 -8.391 9.812 1 98 247 PHE A O 1
ATOM 1836 N N . MET A 1 248 ? -8.672 -6.27 9.469 1 98.19 248 MET A N 1
ATOM 1837 C CA . MET A 1 248 ? -7.32 -5.738 9.648 1 98.19 248 MET A CA 1
ATOM 1838 C C . MET A 1 248 ? -7.145 -5.188 11.062 1 98.19 248 MET A C 1
ATOM 1840 O O . MET A 1 248 ? -6.16 -5.508 11.734 1 98.19 248 MET A O 1
ATOM 1844 N N . ALA A 1 249 ? -8.086 -4.387 11.516 1 98.19 249 ALA A N 1
ATOM 1845 C CA . ALA A 1 249 ? -7.984 -3.695 12.797 1 98.19 249 ALA A CA 1
ATOM 1846 C C . ALA A 1 249 ? -8.047 -4.68 13.961 1 98.19 249 ALA A C 1
ATOM 1848 O O . ALA A 1 249 ? -7.348 -4.516 14.961 1 98.19 249 ALA A O 1
ATOM 1849 N N . ASP A 1 250 ? -8.836 -5.734 13.852 1 97.75 250 ASP A N 1
ATOM 1850 C CA . ASP A 1 250 ? -9.062 -6.691 14.938 1 97.75 250 ASP A CA 1
ATOM 1851 C C . ASP A 1 250 ? -7.816 -7.539 15.188 1 97.75 250 ASP A C 1
ATOM 1853 O O . ASP A 1 250 ? -7.73 -8.234 16.203 1 97.75 250 ASP A O 1
ATOM 1857 N N . ARG A 1 251 ? -6.848 -7.449 14.32 1 96.25 251 ARG A N 1
ATOM 1858 C CA . ARG A 1 251 ? -5.598 -8.18 14.5 1 96.25 251 ARG A CA 1
ATOM 1859 C C . ARG A 1 251 ? -4.715 -7.5 15.547 1 96.25 251 ARG A C 1
ATOM 1861 O O . ARG A 1 251 ? -3.729 -8.078 16 1 96.25 251 ARG A O 1
ATOM 1868 N N . HIS A 1 252 ? -5.043 -6.273 15.93 1 97.56 252 HIS A N 1
ATOM 1869 C CA . HIS A 1 252 ? -4.238 -5.484 16.859 1 97.56 252 HIS A CA 1
ATOM 1870 C C . HIS A 1 252 ? -4.965 -5.281 18.172 1 97.56 252 HIS A C 1
ATOM 1872 O O . HIS A 1 252 ? -5.898 -4.48 18.266 1 97.56 252 HIS A O 1
ATOM 1878 N N . PRO A 1 253 ? -4.43 -5.879 19.234 1 97.12 253 PRO A N 1
ATOM 1879 C CA . PRO A 1 253 ? -5.125 -5.82 20.531 1 97.12 253 PRO A CA 1
ATOM 1880 C C . PRO A 1 253 ? -5.184 -4.406 21.109 1 97.12 253 PRO A C 1
ATOM 1882 O O . PRO A 1 253 ? -6 -4.125 21.984 1 97.12 253 PRO A O 1
ATOM 1885 N N . ASP A 1 254 ? -4.371 -3.557 20.594 1 97.94 254 ASP A N 1
ATOM 1886 C CA . ASP A 1 254 ? -4.348 -2.195 21.125 1 97.94 254 ASP A CA 1
ATOM 1887 C C . ASP A 1 254 ? -5.391 -1.321 20.438 1 97.94 254 ASP A C 1
ATOM 1889 O O . ASP A 1 254 ? -5.594 -0.167 20.828 1 97.94 254 ASP A O 1
ATOM 1893 N N . LEU A 1 255 ? -6.035 -1.818 19.469 1 98.5 255 LEU A N 1
ATOM 1894 C CA . LEU A 1 255 ? -7.125 -1.102 18.812 1 98.5 255 LEU A CA 1
ATOM 1895 C C . LEU A 1 255 ? -8.477 -1.54 19.359 1 98.5 255 LEU A C 1
ATOM 1897 O O . LEU A 1 255 ? -8.766 -2.736 19.422 1 98.5 255 LEU A O 1
ATOM 1901 N N . ILE A 1 256 ? -9.25 -0.536 19.766 1 98.12 256 ILE A N 1
ATOM 1902 C CA . ILE A 1 256 ? -10.555 -0.781 20.375 1 98.12 256 ILE A CA 1
ATOM 1903 C C . ILE A 1 256 ? -11.656 -0.244 19.453 1 98.12 256 ILE A C 1
ATOM 1905 O O . ILE A 1 256 ? -11.641 0.928 19.078 1 98.12 256 ILE A O 1
ATOM 1909 N N . ARG A 1 257 ? -12.625 -1.111 19.141 1 96.75 257 ARG A N 1
ATOM 1910 C CA . ARG A 1 257 ? -13.766 -0.682 18.344 1 96.75 257 ARG A CA 1
ATOM 1911 C C . ARG A 1 257 ? -14.719 0.183 19.156 1 96.75 257 ARG A C 1
ATOM 1913 O O . ARG A 1 257 ? -15.07 -0.171 20.281 1 96.75 257 ARG A O 1
ATOM 1920 N N . VAL A 1 258 ? -15.055 1.335 18.594 1 95.5 258 VAL A N 1
ATOM 1921 C CA . VAL A 1 258 ? -15.953 2.25 19.297 1 95.5 258 VAL A CA 1
ATOM 1922 C C . VAL A 1 258 ? -17.266 2.391 18.516 1 95.5 258 VAL A C 1
ATOM 1924 O O . VAL A 1 258 ? -17.266 2.301 17.297 1 95.5 258 VAL A O 1
ATOM 1927 N N . LEU A 1 259 ? -18.359 2.543 19.234 1 93.12 259 LEU A N 1
ATOM 1928 C CA . LEU A 1 259 ? -19.688 2.715 18.672 1 93.12 259 LEU A CA 1
ATOM 1929 C C . LEU A 1 259 ? -20.016 1.586 17.703 1 93.12 259 LEU A C 1
ATOM 1931 O O . LEU A 1 259 ? -20.516 1.835 16.594 1 93.12 259 LEU A O 1
ATOM 1935 N N . ALA A 1 260 ? -19.656 0.371 18.047 1 90.81 260 ALA A N 1
ATOM 1936 C CA . ALA A 1 260 ? -19.766 -0.803 17.188 1 90.81 260 ALA A CA 1
ATOM 1937 C C . ALA A 1 260 ? -21.203 -1.031 16.734 1 90.81 260 ALA A C 1
ATOM 1939 O O . ALA A 1 260 ? -21.438 -1.52 15.625 1 90.81 260 ALA A O 1
ATOM 1940 N N . ASP A 1 261 ? -22.109 -0.639 17.484 1 87.19 261 ASP A N 1
ATOM 1941 C CA . ASP A 1 261 ? -23.516 -0.902 17.188 1 87.19 261 ASP A CA 1
ATOM 1942 C C . ASP A 1 2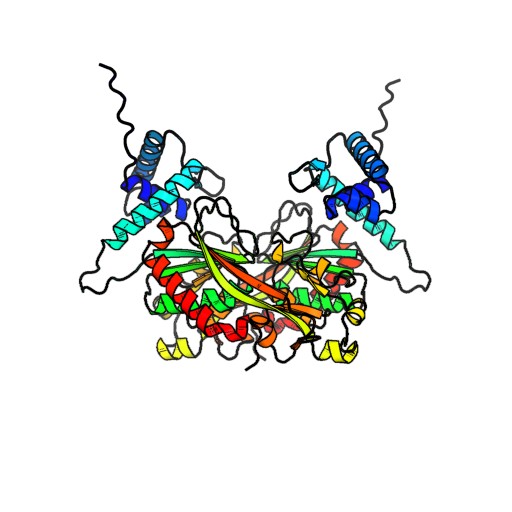61 ? -24.109 0.207 16.328 1 87.19 261 ASP A C 1
ATOM 1944 O O . ASP A 1 261 ? -25.156 0.027 15.711 1 87.19 261 ASP A O 1
ATOM 1948 N N . THR A 1 262 ? -23.453 1.274 16.281 1 85.5 262 THR A N 1
ATOM 1949 C CA . THR A 1 262 ? -24.016 2.438 15.602 1 85.5 262 THR A CA 1
ATOM 1950 C C . THR A 1 262 ? -23.266 2.713 14.305 1 85.5 262 THR A C 1
ATOM 1952 O O . THR A 1 262 ? -23.875 3.137 13.312 1 85.5 262 THR A O 1
ATOM 1955 N N . VAL A 1 263 ? -21.984 2.473 14.414 1 83.62 263 VAL A N 1
ATOM 1956 C CA . VAL A 1 263 ? -21.156 2.766 13.242 1 83.62 263 VAL A CA 1
ATOM 1957 C C . VAL A 1 263 ? -20.609 1.466 12.656 1 83.62 263 VAL A C 1
ATOM 1959 O O . VAL A 1 263 ? -19.703 0.862 13.211 1 83.62 263 VAL A O 1
ATOM 1962 N N . SER A 1 264 ? -21.219 1.023 11.594 1 86 264 SER A N 1
ATOM 1963 C CA . SER A 1 264 ? -20.781 -0.125 10.805 1 86 264 SER A CA 1
ATOM 1964 C C . SER A 1 264 ? -21.109 0.066 9.328 1 86 264 SER A C 1
ATOM 1966 O O . SER A 1 264 ? -22.266 0.254 8.953 1 86 264 SER A O 1
ATOM 1968 N N . VAL A 1 265 ? -20.016 0.07 8.594 1 90.44 265 VAL A N 1
ATOM 1969 C CA . VAL A 1 265 ? -20.203 0.213 7.156 1 90.44 265 VAL A CA 1
ATOM 1970 C C . VAL A 1 265 ? -19.984 -1.135 6.469 1 90.44 265 VAL A C 1
ATOM 1972 O O . VAL A 1 265 ? -18.922 -1.745 6.605 1 90.44 265 VAL A O 1
ATOM 1975 N N . ASN A 1 266 ? -20.984 -1.55 5.793 1 92.5 266 ASN A N 1
ATOM 1976 C CA . ASN A 1 266 ? -20.891 -2.809 5.062 1 92.5 266 ASN A CA 1
ATOM 1977 C C . ASN A 1 266 ? -20.625 -2.574 3.578 1 92.5 266 ASN A C 1
ATOM 1979 O O . ASN A 1 266 ? -21.406 -1.9 2.902 1 92.5 266 ASN A O 1
ATOM 1983 N N . LEU A 1 267 ? -19.531 -3.104 3.162 1 94.88 267 LEU A N 1
ATOM 1984 C CA . LEU A 1 267 ? -19.125 -3.023 1.765 1 94.88 267 LEU A CA 1
ATOM 1985 C C . LEU A 1 267 ? -18.953 -4.418 1.166 1 94.88 267 LEU A C 1
ATOM 1987 O O . LEU A 1 267 ? -19.062 -5.418 1.876 1 94.88 267 LEU A O 1
ATOM 1991 N N . ALA A 1 268 ? -18.719 -4.418 -0.121 1 96.25 268 ALA A N 1
ATOM 1992 C CA . ALA A 1 268 ? -18.531 -5.711 -0.772 1 96.25 268 ALA A CA 1
ATOM 1993 C C . ALA A 1 268 ? -17.312 -5.695 -1.697 1 96.25 268 ALA A C 1
ATOM 1995 O O . ALA A 1 268 ? -17.078 -4.703 -2.393 1 96.25 268 ALA A O 1
ATOM 1996 N N . TYR A 1 269 ? -16.562 -6.762 -1.693 1 97.81 269 TYR A N 1
ATOM 1997 C CA . TYR A 1 269 ? -15.523 -7.012 -2.684 1 97.81 269 TYR A CA 1
ATOM 1998 C C . TYR A 1 269 ? -16.094 -7.711 -3.912 1 97.81 269 TYR A C 1
ATOM 2000 O O . TYR A 1 269 ? -16.859 -8.672 -3.789 1 97.81 269 TYR A O 1
ATOM 2008 N N . TRP A 1 270 ? -15.688 -7.23 -5.035 1 97.06 270 TRP A N 1
ATOM 2009 C CA . TRP A 1 270 ? -16.094 -7.809 -6.309 1 97.06 270 TRP A CA 1
ATOM 2010 C C . TRP A 1 270 ? -14.875 -8.203 -7.145 1 97.06 270 TRP A C 1
ATOM 2012 O O . TRP A 1 270 ? -13.898 -7.461 -7.211 1 97.06 270 TRP A O 1
ATOM 2022 N N . LEU A 1 271 ? -14.93 -9.367 -7.723 1 97.25 271 LEU A N 1
ATOM 2023 C CA . LEU A 1 271 ? -13.922 -9.836 -8.664 1 97.25 271 LEU A CA 1
ATOM 2024 C C . LEU A 1 271 ? -14.359 -9.57 -10.102 1 97.25 271 LEU A C 1
ATOM 2026 O O . LEU A 1 271 ? -15.469 -9.938 -10.5 1 97.25 271 LEU A O 1
ATOM 2030 N N . VAL A 1 272 ? -13.547 -8.875 -10.852 1 95.75 272 VAL A N 1
ATOM 2031 C CA . VAL A 1 272 ? -13.82 -8.555 -12.25 1 95.75 272 VAL A CA 1
ATOM 2032 C C . VAL A 1 272 ? -12.812 -9.273 -13.148 1 95.75 272 VAL A C 1
ATOM 2034 O O . VAL A 1 272 ? -11.609 -9.234 -12.898 1 95.75 272 VAL A O 1
ATOM 2037 N N . ALA A 1 273 ? -13.25 -9.93 -14.133 1 93.62 273 ALA A N 1
ATOM 2038 C CA . ALA A 1 273 ? -12.398 -10.617 -15.086 1 93.62 273 ALA A CA 1
ATOM 2039 C C . ALA A 1 273 ? -13.109 -10.82 -16.422 1 93.62 273 ALA A C 1
ATOM 2041 O O . ALA A 1 273 ? -14.344 -10.828 -16.469 1 93.62 273 ALA A O 1
ATOM 2042 N N . ARG A 1 274 ? -12.359 -10.961 -17.453 1 87.81 274 ARG A N 1
ATOM 2043 C CA . ARG A 1 274 ? -12.945 -11.391 -18.719 1 87.81 274 ARG A CA 1
ATOM 2044 C C . ARG A 1 274 ? -13.328 -12.859 -18.672 1 87.81 274 ARG A C 1
ATOM 2046 O O . ARG A 1 274 ? -12.617 -13.672 -18.078 1 87.81 274 ARG A O 1
ATOM 2053 N N . PRO A 1 275 ? -14.344 -13.203 -19.375 1 82.5 275 PRO A N 1
ATOM 2054 C CA . PRO A 1 275 ? -14.766 -14.602 -19.359 1 82.5 275 PRO A CA 1
ATOM 2055 C C . PRO A 1 275 ? -13.688 -15.555 -19.875 1 82.5 275 PRO A C 1
ATOM 2057 O O . PRO A 1 275 ? -13.492 -16.641 -19.328 1 82.5 275 PRO A O 1
ATOM 2060 N N . GLU A 1 276 ? -12.992 -15.133 -20.922 1 80.75 276 GLU A N 1
ATOM 2061 C CA . GLU A 1 276 ? -11.961 -15.969 -21.516 1 80.75 276 GLU A CA 1
ATOM 2062 C C . GLU A 1 276 ? -10.797 -16.172 -20.547 1 80.75 276 GLU A C 1
ATOM 2064 O O . GLU A 1 276 ? -10.172 -17.234 -20.531 1 80.75 276 GLU A O 1
ATOM 2069 N N . THR A 1 277 ? -10.539 -15.164 -19.766 1 86.69 277 THR A N 1
ATOM 2070 C CA . THR A 1 277 ? -9.461 -15.242 -18.781 1 86.69 277 THR A CA 1
ATOM 2071 C C . THR A 1 277 ? -9.805 -16.25 -17.688 1 86.69 277 THR A C 1
ATOM 2073 O O . THR A 1 277 ? -8.938 -17.016 -17.25 1 86.69 277 THR A O 1
ATOM 2076 N N . LEU A 1 278 ? -11.055 -16.328 -17.328 1 88.44 278 LEU A N 1
ATOM 2077 C CA . LEU A 1 278 ? -11.492 -17.219 -16.266 1 88.44 278 LEU A CA 1
ATOM 2078 C C . LEU A 1 278 ? -11.391 -18.672 -16.688 1 88.44 278 LEU A C 1
ATOM 2080 O O . LEU A 1 278 ? -11.383 -19.578 -15.852 1 88.44 278 LEU A O 1
ATOM 2084 N N . ARG A 1 279 ? -11.219 -18.891 -17.969 1 82.44 279 ARG A N 1
ATOM 2085 C CA . ARG A 1 279 ? -11.156 -20.25 -18.5 1 82.44 279 ARG A CA 1
ATOM 2086 C C . ARG A 1 279 ? -9.727 -20.781 -18.5 1 82.44 279 ARG A C 1
ATOM 2088 O O . ARG A 1 279 ? -9.492 -21.969 -18.641 1 82.44 279 ARG A O 1
ATOM 2095 N N . ARG A 1 280 ? -8.781 -19.844 -18.438 1 85.06 280 ARG A N 1
ATOM 2096 C CA . ARG A 1 280 ? -7.391 -20.297 -18.328 1 85.06 280 ARG A CA 1
ATOM 2097 C C . ARG A 1 280 ? -7.176 -21.109 -17.062 1 85.06 280 ARG A C 1
ATOM 2099 O O . ARG A 1 280 ? -7.52 -20.656 -15.961 1 85.06 280 ARG A O 1
ATOM 2106 N N . PRO A 1 281 ? -6.582 -22.266 -17.125 1 85.81 281 PRO A N 1
ATOM 2107 C CA . PRO A 1 281 ? -6.496 -23.188 -15.992 1 85.81 281 PRO A CA 1
ATOM 2108 C C . PRO A 1 281 ? -5.777 -22.578 -14.789 1 85.81 281 PRO A C 1
ATOM 2110 O O . PRO A 1 281 ? -6.207 -22.766 -13.648 1 85.81 281 PRO A O 1
ATOM 2113 N N . GLU A 1 282 ? -4.688 -21.844 -15 1 92.69 282 GLU A N 1
ATOM 2114 C CA . GLU A 1 282 ? -3.941 -21.25 -13.898 1 92.69 282 GLU A CA 1
ATOM 2115 C C . GLU A 1 282 ? -4.758 -20.156 -13.195 1 92.69 282 GLU A C 1
ATOM 2117 O O . GLU A 1 282 ? -4.672 -20 -11.977 1 92.69 282 GLU A O 1
ATOM 2122 N N . VAL A 1 283 ? -5.547 -19.422 -13.977 1 94.62 283 VAL A N 1
ATOM 2123 C CA . VAL A 1 283 ? -6.391 -18.375 -13.414 1 94.62 283 VAL A CA 1
ATOM 2124 C C . VAL A 1 283 ? -7.539 -19.016 -12.625 1 94.62 283 VAL A C 1
ATOM 2126 O O . VAL A 1 283 ? -7.848 -18.578 -11.516 1 94.62 283 VAL A O 1
ATOM 2129 N N . ALA A 1 284 ? -8.117 -20.031 -13.242 1 91.5 284 ALA A N 1
ATOM 2130 C CA . ALA A 1 284 ? -9.211 -20.734 -12.578 1 91.5 284 ALA A CA 1
ATOM 2131 C C . ALA A 1 284 ? -8.758 -21.328 -11.25 1 91.5 284 ALA A C 1
ATOM 2133 O O . ALA A 1 284 ? -9.469 -21.25 -10.25 1 91.5 284 ALA A O 1
ATOM 2134 N N . ALA A 1 285 ? -7.586 -21.953 -11.25 1 93.12 285 ALA A N 1
ATOM 2135 C CA . ALA A 1 285 ? -7.039 -22.531 -10.031 1 93.12 285 ALA A CA 1
ATOM 2136 C C . ALA A 1 285 ? -6.871 -21.484 -8.938 1 93.12 285 ALA A C 1
ATOM 2138 O O . ALA A 1 285 ? -7.211 -21.719 -7.781 1 93.12 285 ALA A O 1
ATOM 2139 N N . PHE A 1 286 ? -6.387 -20.375 -9.32 1 97.62 286 PHE A N 1
ATOM 2140 C CA . PHE A 1 286 ? -6.199 -19.281 -8.359 1 97.62 286 PHE A CA 1
ATOM 2141 C C . PHE A 1 286 ? -7.543 -18.781 -7.855 1 97.62 286 PHE A C 1
ATOM 2143 O O . PHE A 1 286 ? -7.723 -18.578 -6.652 1 97.62 286 PHE A O 1
ATOM 2150 N N . VAL A 1 287 ? -8.469 -18.5 -8.711 1 97.44 287 VAL A N 1
ATOM 2151 C CA . VAL A 1 287 ? -9.773 -17.969 -8.344 1 97.44 287 VAL A CA 1
ATOM 2152 C C . VAL A 1 287 ? -10.469 -18.922 -7.379 1 97.44 287 VAL A C 1
ATOM 2154 O O . VAL A 1 287 ? -11.078 -18.484 -6.395 1 97.44 287 VAL A O 1
ATOM 2157 N N . ASP A 1 288 ? -10.359 -20.219 -7.66 1 94.88 288 ASP A N 1
ATOM 2158 C CA . ASP A 1 288 ? -10.961 -21.203 -6.77 1 94.88 288 ASP A CA 1
ATOM 2159 C C . ASP A 1 288 ? -10.352 -21.125 -5.371 1 94.88 288 ASP A C 1
ATOM 2161 O O . ASP A 1 288 ? -11.07 -21.125 -4.371 1 94.88 288 ASP A O 1
ATOM 2165 N N . THR A 1 289 ? -9.062 -21.078 -5.309 1 97.5 289 THR A N 1
ATOM 2166 C CA . THR A 1 289 ? -8.367 -21 -4.031 1 97.5 289 THR A CA 1
ATOM 2167 C C . THR A 1 289 ? -8.703 -19.703 -3.312 1 97.5 289 THR A C 1
ATOM 2169 O O . THR A 1 289 ? -8.875 -19.688 -2.092 1 97.5 289 THR A O 1
ATOM 2172 N N . LEU A 1 290 ? -8.789 -18.594 -4.027 1 98.38 290 LEU A N 1
ATOM 2173 C CA . LEU A 1 290 ? -9.133 -17.297 -3.475 1 98.38 290 LEU A CA 1
ATOM 2174 C C . LEU A 1 290 ? -10.531 -17.312 -2.867 1 98.38 290 LEU A C 1
ATOM 2176 O O . LEU A 1 290 ? -10.734 -16.797 -1.762 1 98.38 290 LEU A O 1
ATOM 2180 N N . ARG A 1 291 ? -11.445 -17.891 -3.586 1 96.56 291 ARG A N 1
ATOM 2181 C CA . ARG A 1 291 ? -12.812 -18 -3.086 1 96.56 291 ARG A CA 1
ATOM 2182 C C . ARG A 1 291 ? -12.867 -18.812 -1.799 1 96.56 291 ARG A C 1
ATOM 2184 O O . ARG A 1 291 ? -13.594 -18.469 -0.867 1 96.56 291 ARG A O 1
ATOM 2191 N N . ALA A 1 292 ? -12.156 -19.891 -1.795 1 96.06 292 ALA A N 1
ATOM 2192 C CA . ALA A 1 292 ? -12.086 -20.703 -0.587 1 96.06 292 ALA A CA 1
ATOM 2193 C C . ALA A 1 292 ? -11.508 -19.922 0.581 1 96.06 292 ALA A C 1
ATOM 2195 O O . ALA A 1 292 ? -12 -20.016 1.707 1 96.06 292 ALA A O 1
ATOM 2196 N N . LYS A 1 293 ? -10.453 -19.141 0.348 1 97.69 293 LYS A N 1
ATOM 2197 C CA . LYS A 1 293 ? -9.836 -18.312 1.373 1 97.69 293 LYS A CA 1
ATOM 2198 C C . LYS A 1 293 ? -10.82 -17.266 1.896 1 97.69 293 LYS A C 1
ATOM 2200 O O . LYS A 1 293 ? -10.914 -17.047 3.105 1 97.69 293 LYS A O 1
ATOM 2205 N N . VAL A 1 294 ? -11.516 -16.625 1.001 1 97.94 294 VAL A N 1
ATOM 2206 C CA . VAL A 1 294 ? -12.508 -15.617 1.356 1 97.94 294 VAL A CA 1
ATOM 2207 C C . VAL A 1 294 ? -13.586 -16.25 2.238 1 97.94 294 VAL A C 1
ATOM 2209 O O . VAL A 1 294 ? -14.008 -15.648 3.232 1 97.94 294 VAL A O 1
ATOM 2212 N N . HIS A 1 295 ? -13.961 -17.453 1.876 1 95.31 295 HIS A N 1
ATOM 2213 C CA . HIS A 1 295 ? -14.969 -18.172 2.654 1 95.31 295 HIS A CA 1
ATOM 2214 C C . HIS A 1 295 ? -14.469 -18.469 4.062 1 95.31 295 HIS A C 1
ATOM 2216 O O . HIS A 1 295 ? -15.203 -18.297 5.039 1 95.31 295 HIS A O 1
ATOM 2222 N N . ARG A 1 296 ? -13.242 -18.891 4.207 1 96.62 296 ARG A N 1
ATOM 2223 C CA . ARG A 1 296 ? -12.664 -19.219 5.504 1 96.62 296 ARG A CA 1
ATOM 2224 C C . ARG A 1 296 ? -12.531 -17.984 6.383 1 96.62 296 ARG A C 1
ATOM 2226 O O . ARG A 1 296 ? -12.594 -18.078 7.609 1 96.62 296 ARG A O 1
ATOM 2233 N N . GLU A 1 297 ? -12.383 -16.797 5.715 1 97.5 297 GLU A N 1
ATOM 2234 C CA . GLU A 1 297 ? -12.156 -15.555 6.457 1 97.5 297 GLU A CA 1
ATOM 2235 C C . GLU A 1 297 ? -13.453 -14.766 6.621 1 97.5 297 GLU A C 1
ATOM 2237 O O . GLU A 1 297 ? -13.43 -13.594 6.996 1 97.5 297 GLU A O 1
ATOM 2242 N N . HIS A 1 298 ? -14.547 -15.375 6.367 1 95.62 298 HIS A N 1
ATOM 2243 C CA . HIS A 1 298 ? -15.852 -14.719 6.316 1 95.62 298 HIS A CA 1
ATOM 2244 C C . HIS A 1 298 ? -16.141 -13.969 7.609 1 95.62 298 HIS A C 1
ATOM 2246 O O . HIS A 1 298 ? -16.531 -12.797 7.578 1 95.62 298 HIS A O 1
ATOM 2252 N N . ASN A 1 299 ? -15.961 -14.594 8.797 1 96.75 299 ASN A N 1
ATOM 2253 C CA . ASN A 1 299 ? -16.266 -13.961 10.07 1 96.75 299 ASN A CA 1
ATOM 2254 C C . ASN A 1 299 ? -15.375 -12.742 10.32 1 96.75 299 ASN A C 1
ATOM 2256 O O . ASN A 1 299 ? -15.852 -11.703 10.773 1 96.75 299 ASN A O 1
ATOM 2260 N N . ALA A 1 300 ? -14.125 -12.891 10 1 97.31 300 ALA A N 1
ATOM 2261 C CA . ALA A 1 300 ? -13.195 -11.766 10.164 1 97.31 300 ALA A CA 1
ATOM 2262 C C . ALA A 1 300 ? -13.586 -10.602 9.266 1 97.31 300 ALA A C 1
ATOM 2264 O O . ALA A 1 300 ? -13.539 -9.445 9.688 1 97.31 300 ALA A O 1
ATOM 2265 N N . LEU A 1 301 ? -13.945 -10.938 7.992 1 97.75 301 LEU A N 1
ATOM 2266 C CA . LEU A 1 301 ? -14.32 -9.914 7.023 1 97.75 301 LEU A CA 1
ATOM 2267 C C . LEU A 1 301 ? -15.547 -9.141 7.496 1 97.75 301 LEU A C 1
ATOM 2269 O O . LEU A 1 301 ? -15.633 -7.926 7.293 1 97.75 301 LEU A O 1
ATOM 2273 N N . LEU A 1 302 ? -16.422 -9.789 8.242 1 96 302 LEU A N 1
ATOM 2274 C CA . LEU A 1 302 ? -17.672 -9.164 8.68 1 96 302 LEU A CA 1
ATOM 2275 C C . LEU A 1 302 ? -17.5 -8.523 10.055 1 96 302 LEU A C 1
ATOM 2277 O O . LEU A 1 302 ? -18.438 -7.902 10.57 1 96 302 LEU A O 1
ATOM 2281 N N . GLY A 1 303 ? -16.297 -8.664 10.625 1 95.62 303 GLY A N 1
ATOM 2282 C CA . GLY A 1 303 ? -16.047 -8.078 11.93 1 95.62 303 GLY A CA 1
ATOM 2283 C C . GLY A 1 303 ? -16.734 -8.82 13.055 1 95.62 303 GLY A C 1
ATOM 2284 O O . GLY A 1 303 ? -17.078 -8.219 14.078 1 95.62 303 GLY A O 1
ATOM 2285 N N . LEU A 1 304 ? -16.984 -10.117 12.836 1 89.88 304 LEU A N 1
ATOM 2286 C CA . LEU A 1 304 ? -17.656 -10.922 13.852 1 89.88 304 LEU A CA 1
ATOM 2287 C C . LEU A 1 304 ? -16.656 -11.531 14.82 1 89.88 304 LEU A C 1
ATOM 2289 O O . LEU A 1 304 ? -15.602 -12.023 14.398 1 89.88 304 LEU A O 1
ATOM 2293 N N . ARG A 1 305 ? -16.453 -10.922 15.977 1 70.25 305 ARG A N 1
ATOM 2294 C CA . ARG A 1 305 ? -15.555 -11.438 17 1 70.25 305 ARG A CA 1
ATOM 2295 C C . ARG A 1 305 ? -15.867 -12.898 17.328 1 70.25 305 ARG A C 1
ATOM 2297 O O . ARG A 1 305 ? -17.031 -13.305 17.297 1 70.25 305 ARG A O 1
ATOM 2304 N N . ALA A 1 306 ? -14.703 -13.641 17.312 1 51.69 306 ALA A N 1
ATOM 2305 C CA . ALA A 1 306 ? -14.883 -15 17.828 1 51.69 306 ALA A CA 1
ATOM 2306 C C . ALA A 1 306 ? -15.43 -14.992 19.25 1 51.69 306 ALA A C 1
ATOM 2308 O O . ALA A 1 306 ? -15.141 -14.078 20.016 1 51.69 306 ALA A O 1
ATOM 2309 N N . MET B 1 1 ? 6.852 56.562 -27.516 1 25.27 1 MET B N 1
ATOM 2310 C CA . MET B 1 1 ? 6.73 56.344 -26.078 1 25.27 1 MET B CA 1
ATOM 2311 C C . MET B 1 1 ? 6.152 54.969 -25.797 1 25.27 1 MET B C 1
ATOM 2313 O O . MET B 1 1 ? 4.984 54.688 -26.094 1 25.27 1 MET B O 1
ATOM 2317 N N . ASN B 1 2 ? 6.902 53.875 -26.109 1 29.06 2 ASN B N 1
ATOM 2318 C CA . ASN B 1 2 ? 6.68 52.438 -26.094 1 29.06 2 ASN B CA 1
ATOM 2319 C C . ASN B 1 2 ? 6.211 51.969 -24.719 1 29.06 2 ASN B C 1
ATOM 2321 O O . ASN B 1 2 ? 6.949 52.062 -23.734 1 29.06 2 ASN B O 1
ATOM 2325 N N . MET B 1 3 ? 4.941 52.344 -24.297 1 23 3 MET B N 1
ATOM 2326 C CA . MET B 1 3 ? 4.398 51.875 -23.031 1 23 3 MET B CA 1
ATOM 2327 C C . MET B 1 3 ? 4.637 50.375 -22.859 1 23 3 MET B C 1
ATOM 2329 O O . MET B 1 3 ? 4.109 49.562 -23.625 1 23 3 MET B O 1
ATOM 2333 N N . ALA B 1 4 ? 5.883 50 -22.859 1 38.56 4 ALA B N 1
ATOM 2334 C CA . ALA B 1 4 ? 6.203 48.688 -22.344 1 38.56 4 ALA B CA 1
ATOM 2335 C C . ALA B 1 4 ? 5.188 48.219 -21.297 1 38.56 4 ALA B C 1
ATOM 2337 O O . ALA B 1 4 ? 5.012 48.906 -20.281 1 38.56 4 ALA B O 1
ATOM 2338 N N . GLY B 1 5 ? 4.02 47.75 -21.75 1 36.34 5 GLY B N 1
ATOM 2339 C CA . GLY B 1 5 ? 2.973 47.219 -20.891 1 36.34 5 GLY B CA 1
ATOM 2340 C C . GLY B 1 5 ? 3.506 46.594 -19.625 1 36.34 5 GLY B C 1
ATOM 2341 O O . GLY B 1 5 ? 4.441 45.781 -19.672 1 36.34 5 GLY B O 1
ATOM 2342 N N . SER B 1 6 ? 3.576 47.188 -18.578 1 38.22 6 SER B N 1
ATOM 2343 C CA . SER B 1 6 ? 3.941 46.719 -17.234 1 38.22 6 SER B CA 1
ATOM 2344 C C . SER B 1 6 ? 3.51 45.281 -17.016 1 38.22 6 SER B C 1
ATOM 2346 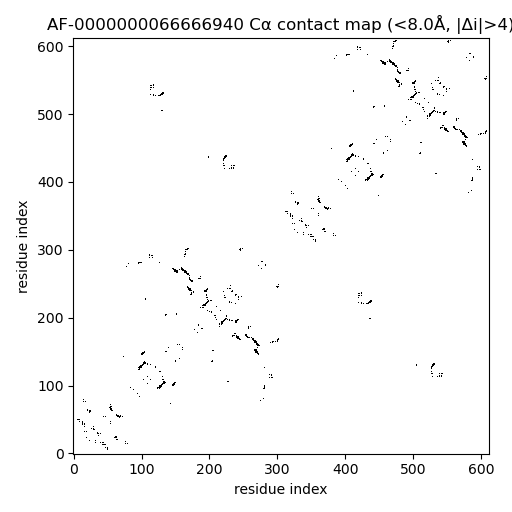O O . SER B 1 6 ? 2.352 44.938 -17.25 1 38.22 6 SER B O 1
ATOM 2348 N N . ALA B 1 7 ? 4.184 44.312 -17.312 1 46.03 7 ALA B N 1
ATOM 2349 C CA . ALA B 1 7 ? 3.992 42.875 -16.969 1 46.03 7 ALA B CA 1
ATOM 2350 C C . ALA B 1 7 ? 3.291 42.75 -15.625 1 46.03 7 ALA B C 1
ATOM 2352 O O . ALA B 1 7 ? 3.885 43 -14.578 1 46.03 7 ALA B O 1
ATOM 2353 N N . ARG B 1 8 ? 2.066 43.031 -15.43 1 56.03 8 ARG B N 1
ATOM 2354 C CA . ARG B 1 8 ? 1.248 43.031 -14.219 1 56.03 8 ARG B CA 1
ATOM 2355 C C . ARG B 1 8 ? 1.46 41.719 -13.43 1 56.03 8 ARG B C 1
ATOM 2357 O O . ARG B 1 8 ? 1.48 40.625 -14 1 56.03 8 ARG B O 1
ATOM 2364 N N . ARG B 1 9 ? 2.119 41.812 -12.359 1 68 9 ARG B N 1
ATOM 2365 C CA . ARG B 1 9 ? 2.379 40.781 -11.375 1 68 9 ARG B CA 1
ATOM 2366 C C . ARG B 1 9 ? 1.08 40.125 -10.898 1 68 9 ARG B C 1
ATOM 2368 O O . ARG B 1 9 ? 0.075 40.812 -10.703 1 68 9 ARG B O 1
ATOM 2375 N N . PRO B 1 10 ? 1.039 38.844 -11.039 1 73.12 10 PRO B N 1
ATOM 2376 C CA . PRO B 1 10 ? -0.182 38.188 -10.562 1 73.12 10 PRO B CA 1
ATOM 2377 C C . PRO B 1 10 ? -0.53 38.562 -9.125 1 73.12 10 PRO B C 1
ATOM 2379 O O . PRO B 1 10 ? 0.365 38.75 -8.297 1 73.12 10 PRO B O 1
ATOM 2382 N N . SER B 1 11 ? -1.816 38.906 -8.93 1 78.75 11 SER B N 1
ATOM 2383 C CA . SER B 1 11 ? -2.328 39.188 -7.598 1 78.75 11 SER B CA 1
ATOM 2384 C C . SER B 1 11 ? -2.182 37.969 -6.68 1 78.75 11 SER B C 1
ATOM 2386 O O . SER B 1 11 ? -2.514 36.844 -7.062 1 78.75 11 SER B O 1
ATOM 2388 N N . ALA B 1 12 ? -1.578 38.219 -5.523 1 78.44 12 ALA B N 1
ATOM 2389 C CA . ALA B 1 12 ? -1.479 37.156 -4.512 1 78.44 12 ALA B CA 1
ATOM 2390 C C . ALA B 1 12 ? -2.85 36.562 -4.195 1 78.44 12 ALA B C 1
ATOM 2392 O O . ALA B 1 12 ? -2.98 35.375 -3.998 1 78.44 12 ALA B O 1
ATOM 2393 N N . ASP B 1 13 ? -3.828 37.375 -4.234 1 81.19 13 ASP B N 1
ATOM 2394 C CA . ASP B 1 13 ? -5.191 36.938 -3.965 1 81.19 13 ASP B CA 1
ATOM 2395 C C . ASP B 1 13 ? -5.688 36 -5.062 1 81.19 13 ASP B C 1
ATOM 2397 O O . ASP B 1 13 ? -6.363 35 -4.777 1 81.19 13 ASP B O 1
ATOM 2401 N N . ASP B 1 14 ? -5.312 36.312 -6.246 1 87.44 14 ASP B N 1
ATOM 2402 C CA . ASP B 1 14 ? -5.734 35.469 -7.355 1 87.44 14 ASP B CA 1
ATOM 2403 C C . ASP B 1 14 ? -5.039 34.094 -7.305 1 87.44 14 ASP B C 1
ATOM 2405 O O . ASP B 1 14 ? -5.645 33.062 -7.625 1 87.44 14 ASP B O 1
ATOM 2409 N N . LEU B 1 15 ? -3.861 34.125 -6.863 1 85.69 15 LEU B N 1
ATOM 2410 C CA . LEU B 1 15 ? -3.125 32.875 -6.664 1 85.69 15 LEU B CA 1
ATOM 2411 C C . LEU B 1 15 ? -3.785 32.031 -5.59 1 85.69 15 LEU B C 1
ATOM 2413 O O . LEU B 1 15 ? -3.898 30.812 -5.746 1 85.69 15 LEU B O 1
ATOM 2417 N N . LEU B 1 16 ? -4.227 32.656 -4.562 1 85.75 16 LEU B N 1
ATOM 2418 C CA . LEU B 1 16 ? -4.887 31.938 -3.48 1 85.75 16 LEU B CA 1
ATOM 2419 C C . LEU B 1 16 ? -6.219 31.359 -3.945 1 85.75 16 LEU B C 1
ATOM 2421 O O . LEU B 1 16 ? -6.617 30.266 -3.508 1 85.75 16 LEU B O 1
ATOM 2425 N N . VAL B 1 17 ? -6.863 32.031 -4.871 1 87.38 17 VAL B N 1
ATOM 2426 C CA . VAL B 1 17 ? -8.094 31.531 -5.465 1 87.38 17 VAL B CA 1
ATOM 2427 C C . VAL B 1 17 ? -7.789 30.281 -6.293 1 87.38 17 VAL B C 1
ATOM 2429 O O . VAL B 1 17 ? -8.5 29.281 -6.191 1 87.38 17 VAL B O 1
ATOM 2432 N N . LEU B 1 18 ? -6.703 30.328 -7.051 1 89.56 18 LEU B N 1
ATOM 2433 C CA . LEU B 1 18 ? -6.285 29.156 -7.82 1 89.56 18 LEU B CA 1
ATOM 2434 C C . LEU B 1 18 ? -5.996 27.984 -6.902 1 89.56 18 LEU B C 1
ATOM 2436 O O . LEU B 1 18 ? -6.352 26.844 -7.215 1 89.56 18 LEU B O 1
ATOM 2440 N N . LEU B 1 19 ? -5.328 28.281 -5.863 1 86.44 19 LEU B N 1
ATOM 2441 C CA . LEU B 1 19 ? -4.98 27.25 -4.895 1 86.44 19 LEU B CA 1
ATOM 2442 C C . LEU B 1 19 ? -6.227 26.547 -4.383 1 86.44 19 LEU B C 1
ATOM 2444 O O . LEU B 1 19 ? -6.262 25.312 -4.332 1 86.44 19 LEU B O 1
ATOM 2448 N N . ALA B 1 20 ? -7.234 27.266 -4.035 1 84.69 20 ALA B N 1
ATOM 2449 C CA . ALA B 1 20 ? -8.484 26.703 -3.533 1 84.69 20 ALA B CA 1
ATOM 2450 C C . ALA B 1 20 ? -9.172 25.844 -4.594 1 84.69 20 ALA B C 1
ATOM 2452 O O . ALA B 1 20 ? -9.656 24.75 -4.297 1 84.69 20 ALA B O 1
ATOM 2453 N N . VAL B 1 21 ? -9.133 26.328 -5.77 1 86.44 21 VAL B N 1
ATOM 2454 C CA . VAL B 1 21 ? -9.758 25.594 -6.863 1 86.44 21 VAL B CA 1
ATOM 2455 C C . VAL B 1 21 ? -8.945 24.344 -7.184 1 86.44 21 VAL B C 1
ATOM 2457 O O . VAL B 1 21 ? -9.516 23.281 -7.434 1 86.44 21 VAL B O 1
ATOM 2460 N N . GLY B 1 22 ? -7.684 24.531 -7.195 1 83.31 22 GLY B N 1
ATOM 2461 C CA . GLY B 1 22 ? -6.805 23.406 -7.48 1 83.31 22 GLY B CA 1
ATOM 2462 C C . GLY B 1 22 ? -6.945 22.266 -6.492 1 83.31 22 GLY B C 1
ATOM 2463 O O . GLY B 1 22 ? -6.887 21.094 -6.871 1 83.31 22 GLY B O 1
ATOM 2464 N N . ARG B 1 23 ? -7.168 22.656 -5.312 1 76.19 23 ARG B N 1
ATOM 2465 C CA . ARG B 1 23 ? -7.293 21.672 -4.238 1 76.19 23 ARG B CA 1
ATOM 2466 C C . ARG B 1 23 ? -8.656 20.984 -4.281 1 76.19 23 ARG B C 1
ATOM 2468 O O . ARG B 1 23 ? -8.742 19.766 -4.09 1 76.19 23 ARG B O 1
ATOM 2475 N N . SER B 1 24 ? -9.688 21.719 -4.578 1 74.94 24 SER B N 1
ATOM 2476 C CA . SER B 1 24 ? -11.047 21.188 -4.527 1 74.94 24 SER B CA 1
ATOM 2477 C C . SER B 1 24 ? -11.484 20.641 -5.883 1 74.94 24 SER B C 1
ATOM 2479 O O . SER B 1 24 ? -12.398 19.828 -5.965 1 74.94 24 SER B O 1
ATOM 2481 N N . GLY B 1 25 ? -10.836 21.219 -6.914 1 77.25 25 GLY B N 1
ATOM 2482 C CA . GLY B 1 25 ? -11.211 20.891 -8.281 1 77.25 25 GLY B CA 1
ATOM 2483 C C . GLY B 1 25 ? -12.539 21.5 -8.695 1 77.25 25 GLY B C 1
ATOM 2484 O O . GLY B 1 25 ? -13.062 21.172 -9.766 1 77.25 25 GLY B O 1
ATOM 2485 N N . ARG B 1 26 ? -13.195 22.344 -7.789 1 83.69 26 ARG B N 1
ATOM 2486 C CA . ARG B 1 26 ? -14.508 22.938 -8.062 1 83.69 26 ARG B CA 1
ATOM 2487 C C . ARG B 1 26 ? -14.539 24.406 -7.688 1 83.69 26 ARG B C 1
ATOM 2489 O O . ARG B 1 26 ? -14.008 24.797 -6.645 1 83.69 26 ARG B O 1
ATOM 2496 N N . PHE B 1 27 ? -15.266 25.172 -8.469 1 84.44 27 PHE B N 1
ATOM 2497 C CA . PHE B 1 27 ? -15.391 26.594 -8.203 1 84.44 27 PHE B CA 1
ATOM 2498 C C . PHE B 1 27 ? -16.281 26.844 -6.992 1 84.44 27 PHE B C 1
ATOM 2500 O O . PHE B 1 27 ? -15.977 27.672 -6.141 1 84.44 27 PHE B O 1
ATOM 2507 N N . VAL B 1 28 ? -17.297 26.016 -6.895 1 82.12 28 VAL B N 1
ATOM 2508 C CA . VAL B 1 28 ? -18.266 26.219 -5.824 1 82.12 28 VAL B CA 1
ATOM 2509 C C . VAL B 1 28 ? -17.625 25.906 -4.477 1 82.12 28 VAL B C 1
ATOM 2511 O O . VAL B 1 28 ? -17.781 26.672 -3.516 1 82.12 28 VAL B O 1
ATOM 2514 N N . SER B 1 29 ? -16.859 24.891 -4.438 1 82.94 29 SER B N 1
ATOM 2515 C CA . SER B 1 29 ? -16.188 24.5 -3.209 1 82.94 29 SER B CA 1
ATOM 2516 C C . SER B 1 29 ? -15.117 25.531 -2.818 1 82.94 29 SER B C 1
ATOM 2518 O O . SER B 1 29 ? -14.977 25.859 -1.641 1 82.94 29 SER B O 1
ATOM 2520 N N . ALA B 1 30 ? -14.461 25.953 -3.781 1 85.75 30 ALA B N 1
ATOM 2521 C CA . ALA B 1 30 ? -13.445 26.984 -3.545 1 85.75 30 ALA B CA 1
ATOM 2522 C C . ALA B 1 30 ? -14.078 28.266 -3.033 1 85.75 30 ALA B C 1
ATOM 2524 O O . ALA B 1 30 ? -13.531 28.922 -2.137 1 85.75 30 ALA B O 1
ATOM 2525 N N . ALA B 1 31 ? -15.219 28.641 -3.543 1 85.69 31 ALA B N 1
ATOM 2526 C CA . ALA B 1 31 ? -15.945 29.844 -3.129 1 85.69 31 ALA B CA 1
ATOM 2527 C C . ALA B 1 31 ? -16.359 29.75 -1.666 1 85.69 31 ALA B C 1
ATOM 2529 O O . ALA B 1 31 ? -16.219 30.703 -0.908 1 85.69 31 ALA B O 1
ATOM 2530 N N . GLU B 1 32 ? -16.812 28.641 -1.352 1 80.38 32 GLU B N 1
ATOM 2531 C CA . GLU B 1 32 ? -17.203 28.406 0.029 1 80.38 32 GLU B CA 1
ATOM 2532 C C . GLU B 1 32 ? -16.016 28.5 0.98 1 80.38 32 GLU B C 1
ATOM 2534 O O . GLU B 1 32 ? -16.109 29.141 2.035 1 80.38 32 GLU B O 1
ATOM 2539 N N . GLU B 1 33 ? -14.977 28.016 0.537 1 77.62 33 GLU B N 1
ATOM 2540 C CA . GLU B 1 33 ? -13.766 28.016 1.343 1 77.62 33 GLU B CA 1
ATOM 2541 C C . GLU B 1 33 ? -13.242 29.438 1.537 1 77.62 33 GLU B C 1
ATOM 2543 O O . GLU B 1 33 ? -12.797 29.797 2.631 1 77.62 33 GLU B O 1
ATOM 2548 N N . LEU B 1 34 ? -13.359 30.266 0.57 1 79.31 34 LEU B N 1
ATOM 2549 C CA . LEU B 1 34 ? -12.75 31.594 0.579 1 79.31 34 LEU B CA 1
ATOM 2550 C C . LEU B 1 34 ? -13.766 32.656 0.971 1 79.31 34 LEU B C 1
ATOM 2552 O O . LEU B 1 34 ? -13.398 33.812 1.205 1 79.31 34 LEU B O 1
ATOM 2556 N N . GLY B 1 35 ? -14.984 32.219 1.097 1 81.69 35 GLY B N 1
ATOM 2557 C CA . GLY B 1 35 ? -16.031 33.156 1.475 1 81.69 35 GLY B CA 1
ATOM 2558 C C . GLY B 1 35 ? -16.328 34.188 0.397 1 81.69 35 GLY B C 1
ATOM 2559 O O . GLY B 1 35 ? -16.609 35.344 0.698 1 81.69 35 GLY B O 1
ATOM 2560 N N . ILE B 1 36 ? -16.125 33.781 -0.786 1 83.38 36 ILE B N 1
ATOM 2561 C CA . ILE B 1 36 ? -16.422 34.688 -1.897 1 83.38 36 ILE B CA 1
ATOM 2562 C C . ILE B 1 36 ? -17.359 34 -2.881 1 83.38 36 ILE B C 1
ATOM 2564 O O . ILE B 1 36 ? -17.625 32.812 -2.76 1 83.38 36 ILE B O 1
ATOM 2568 N N . ASN B 1 37 ? -17.953 34.688 -3.707 1 84.38 37 ASN B N 1
ATOM 2569 C CA . ASN B 1 37 ? -18.906 34.156 -4.688 1 84.38 37 ASN B CA 1
ATOM 2570 C C . ASN B 1 37 ? -18.188 33.438 -5.824 1 84.38 37 ASN B C 1
ATOM 2572 O O . ASN B 1 37 ? -17.062 33.781 -6.172 1 84.38 37 ASN B O 1
ATOM 2576 N N . HIS B 1 38 ? -18.906 32.438 -6.367 1 86.75 38 HIS B N 1
ATOM 2577 C CA . HIS B 1 38 ? -18.344 31.656 -7.457 1 86.75 38 HIS B CA 1
ATOM 2578 C C . HIS B 1 38 ? -18.047 32.531 -8.672 1 86.75 38 HIS B C 1
ATOM 2580 O O . HIS B 1 38 ? -17.078 32.281 -9.406 1 86.75 38 HIS B O 1
ATOM 2586 N N . THR B 1 39 ? -18.812 33.562 -8.867 1 86.88 39 THR B N 1
ATOM 2587 C CA . THR B 1 39 ? -18.562 34.469 -9.977 1 86.88 39 THR B CA 1
ATOM 2588 C C . THR B 1 39 ? -17.25 35.188 -9.781 1 86.88 39 THR B C 1
ATOM 2590 O O . THR B 1 39 ? -16.516 35.438 -10.742 1 86.88 39 THR B O 1
ATOM 2593 N N . THR B 1 40 ? -16.984 35.5 -8.555 1 86.75 40 THR B N 1
ATOM 2594 C CA . THR B 1 40 ? -15.727 36.156 -8.219 1 86.75 40 THR B CA 1
ATOM 2595 C C . THR B 1 40 ? -14.555 35.188 -8.469 1 86.75 40 THR B C 1
ATOM 2597 O O . THR B 1 40 ? -13.508 35.625 -8.977 1 86.75 40 THR B O 1
ATOM 2600 N N . ILE B 1 41 ? -14.789 33.906 -8.156 1 90.62 41 ILE B N 1
ATOM 2601 C CA . ILE B 1 41 ? -13.766 32.906 -8.398 1 90.62 41 ILE B CA 1
ATOM 2602 C C . ILE B 1 41 ? -13.414 32.844 -9.883 1 90.62 41 ILE B C 1
ATOM 2604 O O . ILE B 1 41 ? -12.242 32.906 -10.258 1 90.62 41 ILE B O 1
ATOM 2608 N N . SER B 1 42 ? -14.43 32.812 -10.688 1 90.25 42 SER B N 1
ATOM 2609 C CA . SER B 1 42 ? -14.25 32.75 -12.133 1 90.25 42 SER B CA 1
ATOM 2610 C C . SER B 1 42 ? -13.523 33.969 -12.664 1 90.25 42 SER B C 1
ATOM 2612 O O . SER B 1 42 ? -12.617 33.844 -13.492 1 90.25 42 SER B O 1
ATOM 2614 N N . ARG B 1 43 ? -13.922 35.094 -12.203 1 89.38 43 ARG B N 1
ATOM 2615 C CA . ARG B 1 43 ? -13.32 36.375 -12.625 1 89.38 43 ARG B CA 1
ATOM 2616 C C . ARG B 1 43 ? -11.852 36.438 -12.227 1 89.38 43 ARG B C 1
ATOM 2618 O O . ARG B 1 43 ? -11.008 36.844 -13.023 1 89.38 43 ARG B O 1
ATOM 2625 N N . ARG B 1 44 ? -11.57 36 -11.07 1 90.25 44 ARG B N 1
ATOM 2626 C CA . ARG B 1 44 ? -10.203 36.062 -10.562 1 90.25 44 ARG B CA 1
ATOM 2627 C C . ARG B 1 44 ? -9.305 35.062 -11.289 1 90.25 44 ARG B C 1
ATOM 2629 O O . ARG B 1 44 ? -8.141 35.375 -11.562 1 90.25 44 ARG B O 1
ATOM 2636 N N . ILE B 1 45 ? -9.867 33.938 -11.562 1 92.44 45 ILE B N 1
ATOM 2637 C CA . ILE B 1 45 ? -9.125 32.969 -12.336 1 92.44 45 ILE B CA 1
ATOM 2638 C C . ILE B 1 45 ? -8.836 33.5 -13.734 1 92.44 45 ILE B C 1
ATOM 2640 O O . ILE B 1 45 ? -7.719 33.406 -14.242 1 92.44 45 ILE B O 1
ATOM 2644 N N . ALA B 1 46 ? -9.82 34.125 -14.312 1 91.25 46 ALA B N 1
ATOM 2645 C CA . ALA B 1 46 ? -9.641 34.75 -15.625 1 91.25 46 ALA B CA 1
ATOM 2646 C C . ALA B 1 46 ? -8.578 35.844 -15.578 1 91.25 46 ALA B C 1
ATOM 2648 O O . ALA B 1 46 ? -7.754 35.969 -16.484 1 91.25 46 ALA B O 1
ATOM 2649 N N . ALA B 1 47 ? -8.633 36.656 -14.578 1 89.31 47 ALA B N 1
ATOM 2650 C CA . ALA B 1 47 ? -7.641 37.719 -14.398 1 89.31 47 ALA B CA 1
ATOM 2651 C C . ALA B 1 47 ? -6.238 37.125 -14.281 1 89.31 47 ALA B C 1
ATOM 2653 O O . ALA B 1 47 ? -5.289 37.656 -14.875 1 89.31 47 ALA B O 1
ATOM 2654 N N . LEU B 1 48 ? -6.133 36.062 -13.484 1 89.81 48 LEU B N 1
ATOM 2655 C CA . LEU B 1 48 ? -4.855 35.375 -13.305 1 89.81 48 LEU B CA 1
ATOM 2656 C C . LEU B 1 48 ? -4.336 34.844 -14.641 1 89.81 48 LEU B C 1
ATOM 2658 O O . LEU B 1 48 ? -3.158 35 -14.961 1 89.81 48 LEU B O 1
ATOM 2662 N N . GLU B 1 49 ? -5.176 34.25 -15.406 1 92 49 GLU B N 1
ATOM 2663 C CA . GLU B 1 49 ? -4.816 33.688 -16.703 1 92 49 GLU B CA 1
ATOM 2664 C C . GLU B 1 49 ? -4.371 34.781 -17.672 1 92 49 GLU B C 1
ATOM 2666 O O . GLU B 1 49 ? -3.424 34.594 -18.438 1 92 49 GLU B O 1
ATOM 2671 N N . HIS B 1 50 ? -5.082 35.875 -17.594 1 88.62 50 HIS B N 1
ATOM 2672 C CA . HIS B 1 50 ? -4.707 37.031 -18.406 1 88.62 50 HIS B CA 1
ATOM 2673 C C . HIS B 1 50 ? -3.309 37.531 -18.062 1 88.62 50 HIS B C 1
ATOM 2675 O O . HIS B 1 50 ? -2.5 37.812 -18.953 1 88.62 50 HIS B O 1
ATOM 2681 N N . THR B 1 51 ? -3.1 37.625 -16.812 1 85.69 51 THR B N 1
ATOM 2682 C CA . THR B 1 51 ? -1.812 38.125 -16.344 1 85.69 51 THR B CA 1
ATOM 2683 C C . THR B 1 51 ? -0.692 37.156 -16.703 1 85.69 51 THR B C 1
ATOM 2685 O O . THR B 1 51 ? 0.402 37.562 -17.094 1 85.69 51 THR B O 1
ATOM 2688 N N . LEU B 1 52 ? -0.98 35.812 -16.594 1 87.25 52 LEU B N 1
ATOM 2689 C CA . LEU B 1 52 ? 0.035 34.781 -16.812 1 87.25 52 LEU B CA 1
ATOM 2690 C C . LEU B 1 52 ? 0.162 34.438 -18.297 1 87.25 52 LEU B C 1
ATOM 2692 O O . LEU B 1 52 ? 1.132 33.812 -18.719 1 87.25 52 LEU B O 1
ATOM 2696 N N . GLY B 1 53 ? -0.79 34.875 -19.078 1 87.5 53 GLY B N 1
ATOM 2697 C CA . GLY B 1 53 ? -0.728 34.719 -20.516 1 87.5 53 GLY B CA 1
ATOM 2698 C C . GLY B 1 53 ? -1.157 33.344 -20.969 1 87.5 53 GLY B C 1
ATOM 2699 O O . GLY B 1 53 ? -0.712 32.844 -22.016 1 87.5 53 GLY B O 1
ATOM 2700 N N . GLY B 1 54 ? -1.886 32.625 -20.156 1 88.25 54 GLY B N 1
ATOM 2701 C CA . GLY B 1 54 ? -2.355 31.312 -20.5 1 88.25 54 GLY B CA 1
ATOM 2702 C C . GLY B 1 54 ? -3.389 30.766 -19.531 1 88.25 54 GLY B C 1
ATOM 2703 O O . GLY B 1 54 ? -3.631 31.359 -18.469 1 88.25 54 GLY B O 1
ATOM 2704 N N . ARG B 1 55 ? -3.926 29.625 -19.922 1 91.38 55 ARG B N 1
ATOM 2705 C CA . ARG B 1 55 ? -4.914 28.984 -19.078 1 91.38 55 ARG B CA 1
ATOM 2706 C C . ARG B 1 55 ? -4.238 28.234 -17.922 1 91.38 55 ARG B C 1
ATOM 2708 O O . ARG B 1 55 ? -3.201 27.594 -18.125 1 91.38 55 ARG B O 1
ATOM 2715 N N . VAL B 1 56 ? -4.832 28.453 -16.703 1 92.44 56 VAL B N 1
ATOM 2716 C CA . VAL B 1 56 ? -4.277 27.75 -15.547 1 92.44 56 VAL B CA 1
ATOM 2717 C C . VAL B 1 56 ? -5.176 26.578 -15.172 1 92.44 56 VAL B C 1
ATOM 2719 O O . VAL B 1 56 ? -4.754 25.672 -14.445 1 92.44 56 VAL B O 1
ATOM 2722 N N . LEU B 1 57 ? -6.379 26.562 -15.648 1 91.25 57 LEU B N 1
ATOM 2723 C CA . LEU B 1 57 ? -7.344 25.5 -15.414 1 91.25 57 LEU B CA 1
ATOM 2724 C C . LEU B 1 57 ? -7.977 25.031 -16.719 1 91.25 57 LEU B C 1
ATOM 2726 O O . LEU B 1 57 ? -8.125 25.828 -17.656 1 91.25 57 LEU B O 1
ATOM 2730 N N . THR B 1 58 ? -8.211 23.719 -16.766 1 88.25 58 THR B N 1
ATOM 2731 C CA . THR B 1 58 ? -8.977 23.141 -17.875 1 88.25 58 THR B CA 1
ATOM 2732 C C . THR B 1 58 ? -10.125 22.297 -17.359 1 88.25 58 THR B C 1
ATOM 2734 O O . THR B 1 58 ? -10.023 21.672 -16.297 1 88.25 58 THR B O 1
ATOM 2737 N N . ARG B 1 59 ? -11.211 22.359 -18.078 1 81.69 59 ARG B N 1
ATOM 2738 C CA . ARG B 1 59 ? -12.383 21.594 -17.688 1 81.69 59 ARG B CA 1
ATOM 2739 C C . ARG B 1 59 ? -12.219 20.125 -18.078 1 81.69 59 ARG B C 1
ATOM 2741 O O . ARG B 1 59 ? -11.828 19.812 -19.203 1 81.69 59 ARG B O 1
ATOM 2748 N N . ALA B 1 60 ? -12.25 19.344 -17.109 1 71.69 60 ALA B N 1
ATOM 2749 C CA . ALA B 1 60 ? -12.25 17.906 -17.312 1 71.69 60 ALA B CA 1
ATOM 2750 C C . ALA B 1 60 ? -13.562 17.281 -16.828 1 71.69 60 ALA B C 1
ATOM 2752 O O . ALA B 1 60 ? -14.422 17.984 -16.281 1 71.69 60 ALA B O 1
ATOM 2753 N N . ALA B 1 61 ? -13.852 16 -17.125 1 64.81 61 ALA B N 1
ATOM 2754 C CA . ALA B 1 61 ? -15.094 15.32 -16.797 1 64.81 61 ALA B CA 1
ATOM 2755 C C . ALA B 1 61 ? -15.414 15.445 -15.305 1 64.81 61 ALA B C 1
ATOM 2757 O O . ALA B 1 61 ? -16.578 15.609 -14.93 1 64.81 61 ALA B O 1
ATOM 2758 N N . GLY B 1 62 ? -14.453 15.531 -14.5 1 62.91 62 GLY B N 1
ATOM 2759 C CA . GLY B 1 62 ? -14.672 15.531 -13.062 1 62.91 62 GLY B CA 1
ATOM 2760 C C . GLY B 1 62 ? -14.516 16.906 -12.43 1 62.91 62 GLY B C 1
ATOM 2761 O O . GLY B 1 62 ? -14.516 17.047 -11.211 1 62.91 62 GLY B O 1
ATOM 2762 N N . GLY B 1 63 ? -14.422 17.891 -13.289 1 77.19 63 GLY B N 1
ATOM 2763 C CA . GLY B 1 63 ? -14.227 19.234 -12.781 1 77.19 63 GLY B CA 1
ATOM 2764 C C . GLY B 1 63 ? -13.078 19.969 -13.438 1 77.19 63 GLY B C 1
ATOM 2765 O O . GLY B 1 63 ? -12.82 19.797 -14.633 1 77.19 63 GLY B O 1
ATOM 2766 N N . TRP B 1 64 ? -12.555 20.875 -12.609 1 83.75 64 TRP B N 1
ATOM 2767 C CA . TRP B 1 64 ? -11.438 21.672 -13.117 1 83.75 64 TRP B CA 1
ATOM 2768 C C . TRP B 1 64 ? -10.102 20.984 -12.82 1 83.75 64 TRP B C 1
ATOM 2770 O O . TRP B 1 64 ? -9.906 20.438 -11.734 1 83.75 64 TRP B O 1
ATOM 2780 N N . GLU B 1 65 ? -9.336 20.938 -13.844 1 83.5 65 GLU B N 1
ATOM 2781 C CA . GLU B 1 65 ? -7.984 20.406 -13.695 1 83.5 65 GLU B CA 1
ATOM 2782 C C . GLU B 1 65 ? -6.938 21.453 -14.023 1 83.5 65 GLU B C 1
ATOM 2784 O O . GLU B 1 65 ? -7.176 22.344 -14.852 1 83.5 65 GLU B O 1
ATOM 2789 N N . LEU B 1 66 ? -5.77 21.281 -13.312 1 83.62 66 LEU B N 1
ATOM 2790 C CA . LEU B 1 66 ? -4.676 22.219 -13.531 1 83.62 66 LEU B CA 1
ATOM 2791 C C . LEU B 1 66 ? -3.979 21.938 -14.859 1 83.62 66 LEU B C 1
ATOM 2793 O O . LEU B 1 66 ? -3.754 20.781 -15.219 1 83.62 66 LEU B O 1
ATOM 2797 N N . THR B 1 67 ? -3.74 23.062 -15.633 1 85.44 67 THR B N 1
ATOM 2798 C CA . THR B 1 67 ? -2.807 22.984 -16.75 1 85.44 67 THR B CA 1
ATOM 2799 C C . THR B 1 67 ? -1.364 22.984 -16.25 1 85.44 67 THR B C 1
ATOM 2801 O O . THR B 1 67 ? -1.117 23.062 -15.047 1 85.44 67 THR B O 1
ATOM 2804 N N . ASP B 1 68 ? -0.447 22.906 -17.203 1 79.06 68 ASP B N 1
ATOM 2805 C CA . ASP B 1 68 ? 0.959 23 -16.828 1 79.06 68 ASP B CA 1
ATOM 2806 C C . ASP B 1 68 ? 1.257 24.359 -16.188 1 79.06 68 ASP B C 1
ATOM 2808 O O . ASP B 1 68 ? 1.927 24.422 -15.148 1 79.06 68 ASP B O 1
ATOM 2812 N N . LEU B 1 69 ? 0.718 25.328 -16.797 1 82.5 69 LEU B N 1
ATOM 2813 C CA . LEU B 1 69 ? 0.857 26.672 -16.234 1 82.5 69 LEU B CA 1
ATOM 2814 C C . LEU B 1 69 ? 0.157 26.781 -14.883 1 82.5 69 LEU B C 1
ATOM 2816 O O . LEU B 1 69 ? 0.654 27.438 -13.969 1 82.5 69 LEU B O 1
ATOM 2820 N N . GLY B 1 70 ? -0.942 26.047 -14.797 1 85.75 70 GLY B N 1
ATOM 2821 C CA . GLY B 1 70 ? -1.67 25.984 -13.539 1 85.75 70 GLY B CA 1
ATOM 2822 C C . GLY B 1 70 ? -0.877 25.344 -12.414 1 85.75 70 GLY B C 1
ATOM 2823 O O . GLY B 1 70 ? -0.9 25.828 -11.281 1 85.75 70 GLY B O 1
ATOM 2824 N N . ARG B 1 71 ? -0.189 24.422 -12.742 1 79.31 71 ARG B N 1
ATOM 2825 C CA . ARG B 1 71 ? 0.629 23.719 -11.75 1 79.31 71 ARG B CA 1
ATOM 2826 C C . ARG B 1 71 ? 1.763 24.609 -11.258 1 79.31 71 ARG B C 1
ATOM 2828 O O . ARG B 1 71 ? 2.072 24.641 -10.062 1 79.31 71 ARG B O 1
ATOM 2835 N N . GLU B 1 72 ? 2.322 25.359 -12.117 1 76.94 72 GLU B N 1
ATOM 2836 C CA . GLU B 1 72 ? 3.357 26.312 -11.75 1 76.94 72 GLU B CA 1
ATOM 2837 C C . GLU B 1 72 ? 2.795 27.422 -10.867 1 76.94 72 GLU B C 1
ATOM 2839 O O . GLU B 1 72 ? 3.395 27.797 -9.852 1 76.94 72 GLU B O 1
ATOM 2844 N N . ALA B 1 73 ? 1.679 27.859 -11.281 1 82 73 ALA B N 1
ATOM 2845 C CA . ALA B 1 73 ? 1.025 28.922 -10.523 1 82 73 ALA B CA 1
ATOM 2846 C C . ALA B 1 73 ? 0.595 28.438 -9.148 1 82 73 ALA B C 1
ATOM 2848 O O . ALA B 1 73 ? 0.657 29.188 -8.164 1 82 73 ALA B O 1
ATOM 2849 N N . LEU B 1 74 ? 0.18 27.188 -9.141 1 80.38 74 LEU B N 1
ATOM 2850 C CA . LEU B 1 74 ? -0.243 26.594 -7.871 1 80.38 74 LEU B CA 1
ATOM 2851 C C . LEU B 1 74 ? 0.927 26.516 -6.895 1 80.38 74 LEU B C 1
ATOM 2853 O O . LEU B 1 74 ? 0.768 26.781 -5.703 1 80.38 74 LEU B O 1
ATOM 2857 N N . ALA B 1 75 ? 2.023 26.25 -7.359 1 71.81 75 ALA B N 1
ATOM 2858 C CA . ALA B 1 75 ? 3.221 26.203 -6.527 1 71.81 75 ALA B CA 1
ATOM 2859 C C . ALA B 1 75 ? 3.516 27.578 -5.922 1 71.81 75 ALA B C 1
ATOM 2861 O O . ALA B 1 75 ? 3.846 27.688 -4.734 1 71.81 75 ALA B O 1
ATOM 2862 N N . ALA B 1 76 ? 3.367 28.547 -6.711 1 73.94 76 ALA B N 1
ATOM 2863 C CA . ALA B 1 76 ? 3.541 29.906 -6.23 1 73.94 76 ALA B CA 1
ATOM 2864 C C . ALA B 1 76 ? 2.463 30.281 -5.215 1 73.94 76 ALA B C 1
ATOM 2866 O O . ALA B 1 76 ? 2.748 30.922 -4.203 1 73.94 76 ALA B O 1
ATOM 2867 N N . ALA B 1 77 ? 1.248 29.844 -5.484 1 79.69 77 ALA B N 1
ATOM 2868 C CA . ALA B 1 77 ? 0.13 30.109 -4.582 1 79.69 77 ALA B CA 1
ATOM 2869 C C . ALA B 1 77 ? 0.368 29.484 -3.213 1 79.69 77 ALA B C 1
ATOM 2871 O O . ALA B 1 77 ? 0.047 30.094 -2.184 1 79.69 77 ALA B O 1
ATOM 2872 N N . GLU B 1 78 ? 0.916 28.406 -3.225 1 72.69 78 GLU B N 1
ATOM 2873 C CA . GLU B 1 78 ? 1.2 27.703 -1.979 1 72.69 78 GLU B CA 1
ATOM 2874 C C . GLU B 1 78 ? 2.215 28.469 -1.133 1 72.69 78 GLU B C 1
ATOM 2876 O O . GLU B 1 78 ? 2.084 28.531 0.091 1 72.69 78 GLU B O 1
ATOM 2881 N N . VAL B 1 79 ? 3.141 29.078 -1.722 1 64.38 79 VAL B N 1
ATOM 2882 C CA . VAL B 1 79 ? 4.129 29.906 -1.033 1 64.38 79 VAL B CA 1
ATOM 2883 C C . VAL B 1 79 ? 3.447 31.141 -0.434 1 64.38 79 VAL B C 1
ATOM 2885 O O . VAL B 1 79 ? 3.697 31.484 0.721 1 64.38 79 VAL B O 1
ATOM 2888 N N . VAL B 1 80 ? 2.609 31.719 -1.239 1 67.19 80 VAL B N 1
ATOM 2889 C CA . VAL B 1 80 ? 1.871 32.875 -0.782 1 67.19 80 VAL B CA 1
ATOM 2890 C C . VAL B 1 80 ? 1.001 32.531 0.417 1 67.19 80 VAL B C 1
ATOM 2892 O O . VAL B 1 80 ? 0.974 33.25 1.419 1 67.19 80 VAL B O 1
ATOM 2895 N N . GLU B 1 81 ? 0.34 31.453 0.245 1 70.44 81 GLU B N 1
ATOM 2896 C CA . GLU B 1 81 ? -0.518 31 1.337 1 70.44 81 GLU B CA 1
ATOM 2897 C C . GLU B 1 81 ? 0.284 30.797 2.619 1 70.44 81 GLU B C 1
ATOM 2899 O O . GLU B 1 81 ? -0.133 31.219 3.695 1 70.44 81 GLU B O 1
ATOM 2904 N N . SER B 1 82 ? 1.336 30.203 2.506 1 64.31 82 SER B N 1
ATOM 2905 C CA . SER B 1 82 ? 2.215 29.938 3.641 1 64.31 82 SER B CA 1
ATOM 2906 C C . SER B 1 82 ? 2.686 31.234 4.289 1 64.31 82 SER B C 1
ATOM 2908 O O . SER B 1 82 ? 2.727 31.344 5.516 1 64.31 82 SER B O 1
ATOM 2910 N N . ALA B 1 83 ? 2.994 32.156 3.514 1 59.81 83 ALA B N 1
ATOM 2911 C CA . ALA B 1 83 ? 3.451 33.469 3.992 1 59.81 83 ALA B CA 1
ATOM 2912 C C . ALA B 1 83 ? 2.34 34.188 4.742 1 59.81 83 ALA B C 1
ATOM 2914 O O . ALA B 1 83 ? 2.576 34.781 5.801 1 59.81 83 ALA B O 1
ATOM 2915 N N . VAL B 1 84 ? 1.213 34.125 4.246 1 60.38 84 VAL B N 1
ATOM 2916 C CA . VAL B 1 84 ? 0.067 34.812 4.852 1 60.38 84 VAL B CA 1
ATOM 2917 C C . VAL B 1 84 ? -0.285 34.125 6.176 1 60.38 84 VAL B C 1
ATOM 2919 O O . VAL B 1 84 ? -0.556 34.812 7.168 1 60.38 84 VAL B O 1
ATOM 2922 N N . LYS B 1 85 ? -0.292 32.875 6.109 1 61.16 85 LYS B N 1
ATOM 2923 C CA . LYS B 1 85 ? -0.643 32.094 7.297 1 61.16 85 LYS B CA 1
ATOM 2924 C C . LYS B 1 85 ? 0.376 32.312 8.414 1 61.16 85 LYS B C 1
ATOM 2926 O O . LYS B 1 85 ? 0.025 32.281 9.594 1 61.16 85 LYS B O 1
ATOM 2931 N N . SER B 1 86 ? 1.559 32.406 7.984 1 55.31 86 SER B N 1
ATOM 2932 C CA . SER B 1 86 ? 2.617 32.625 8.961 1 55.31 86 SER B CA 1
ATOM 2933 C C . SER B 1 86 ? 2.404 33.938 9.711 1 55.31 86 SER B C 1
ATOM 2935 O O . SER B 1 86 ? 2.891 34.094 10.828 1 55.31 86 SER B O 1
ATOM 2937 N N . LEU B 1 87 ? 1.824 34.875 9.039 1 52.5 87 LEU B N 1
ATOM 2938 C CA . LEU B 1 87 ? 1.568 36.156 9.641 1 52.5 87 LEU B CA 1
ATOM 2939 C C . LEU B 1 87 ? 0.387 36.094 10.602 1 52.5 87 LEU B C 1
ATOM 2941 O O . LEU B 1 87 ? 0.213 37 11.438 1 52.5 87 LEU B O 1
ATOM 2945 N N . SER B 1 88 ? -0.448 35.188 10.344 1 48.94 88 SER B N 1
ATOM 2946 C CA . SER B 1 88 ? -1.633 35.188 11.195 1 48.94 88 SER B CA 1
ATOM 2947 C C . SER B 1 88 ? -1.303 34.656 12.586 1 48.94 88 SER B C 1
ATOM 2949 O O . SER B 1 88 ? -1.194 33.438 12.781 1 48.94 88 SER B O 1
ATOM 2951 N N . ALA B 1 89 ? -0.444 35.281 13.281 1 44.53 89 ALA B N 1
ATOM 2952 C CA . ALA B 1 89 ? -0.203 35.062 14.703 1 44.53 89 ALA B CA 1
ATOM 2953 C C . ALA B 1 89 ? -1.514 35.031 15.484 1 44.53 89 ALA B C 1
ATOM 2955 O O . ALA B 1 89 ? -2.408 35.844 15.25 1 44.53 89 ALA B O 1
ATOM 2956 N N . ASP B 1 90 ? -1.946 33.812 15.828 1 45.38 90 ASP B N 1
ATOM 2957 C CA . ASP B 1 90 ? -3.072 33.906 16.75 1 45.38 90 ASP B CA 1
ATOM 2958 C C . ASP B 1 90 ? -2.748 34.875 17.891 1 45.38 90 ASP B C 1
ATOM 2960 O O . ASP B 1 90 ? -1.577 35.094 18.203 1 45.38 90 ASP B O 1
ATOM 2964 N N . ALA B 1 91 ? -3.707 35.531 18.5 1 42.22 91 ALA B N 1
ATOM 2965 C CA . ALA B 1 91 ? -3.686 36.531 19.562 1 42.22 91 ALA B CA 1
ATOM 2966 C C . ALA B 1 91 ? -2.691 36.125 20.656 1 42.22 91 ALA B C 1
ATOM 2968 O O . ALA B 1 91 ? -2.061 37 21.266 1 42.22 91 ALA B O 1
ATOM 2969 N N . GLY B 1 92 ? -2.773 35.031 21.359 1 45.25 92 GLY B N 1
ATOM 2970 C CA . GLY B 1 92 ? -2.184 34.812 22.672 1 45.25 92 GLY B CA 1
ATOM 2971 C C . GLY B 1 92 ? -0.713 34.438 22.609 1 45.25 92 GLY B C 1
ATOM 2972 O O . GLY B 1 92 ? -0.106 34.094 23.625 1 45.25 92 GLY B O 1
ATOM 2973 N N . GLY B 1 93 ? 0.047 34.625 21.531 1 46.38 93 GLY B N 1
ATOM 2974 C CA . GLY B 1 93 ? 1.485 34.469 21.375 1 46.38 93 GLY B CA 1
ATOM 2975 C C . GLY B 1 93 ? 1.887 33.125 20.828 1 46.38 93 GLY B C 1
ATOM 2976 O O . GLY B 1 93 ? 3.053 32.906 20.5 1 46.38 93 GLY B O 1
ATOM 2977 N N . VAL B 1 94 ? 1.307 32 21.328 1 49.38 94 VAL B N 1
ATOM 2978 C CA . VAL B 1 94 ? 1.737 30.688 20.875 1 49.38 94 VAL B CA 1
ATOM 2979 C C . VAL B 1 94 ? 1.281 30.453 19.422 1 49.38 94 VAL B C 1
ATOM 2981 O O . VAL B 1 94 ? 0.098 30.609 19.109 1 49.38 94 VAL B O 1
ATOM 2984 N N . ARG B 1 95 ? 2.135 30.688 18.469 1 57.66 95 ARG B N 1
ATOM 2985 C CA . ARG B 1 95 ? 1.918 30.531 17.047 1 57.66 95 ARG B CA 1
ATOM 2986 C C . ARG B 1 95 ? 1.247 29.188 16.734 1 57.66 95 ARG B C 1
ATOM 2988 O O . ARG B 1 95 ? 1.802 28.125 17.016 1 57.66 95 ARG B O 1
ATOM 2995 N N . VAL B 1 96 ? -0.096 29.156 16.594 1 71.94 96 VAL B N 1
ATOM 2996 C CA . VAL B 1 96 ? -0.843 27.984 16.156 1 71.94 96 VAL B CA 1
ATOM 2997 C C . VAL B 1 96 ? -0.518 27.672 14.703 1 71.94 96 VAL B C 1
ATOM 2999 O O . VAL B 1 96 ? -0.794 28.469 13.812 1 71.94 96 VAL B O 1
ATOM 3002 N N . LEU B 1 97 ? 0.312 26.609 14.43 1 84.81 97 LEU B N 1
ATOM 3003 C CA . LEU B 1 97 ? 0.628 26.156 13.078 1 84.81 97 LEU B CA 1
ATOM 3004 C C . LEU B 1 97 ? -0.567 25.453 12.445 1 84.81 97 LEU B C 1
ATOM 3006 O O . LEU B 1 97 ? -1.266 24.688 13.117 1 84.81 97 LEU B O 1
ATOM 3010 N N . GLU B 1 98 ? -0.902 25.859 11.219 1 87.19 98 GLU B N 1
ATOM 3011 C CA . GLU B 1 98 ? -1.984 25.219 10.477 1 87.19 98 GLU B CA 1
ATOM 3012 C C . GLU B 1 98 ? -1.587 24.953 9.031 1 87.19 98 GLU B C 1
ATOM 3014 O O . GLU B 1 98 ? -0.637 25.562 8.523 1 87.19 98 GLU B O 1
ATOM 3019 N N . GLY B 1 99 ? -2.252 23.969 8.383 1 88.31 99 GLY B N 1
ATOM 3020 C CA . GLY B 1 99 ? -2.018 23.688 6.969 1 88.31 99 GLY B CA 1
ATOM 3021 C C . GLY B 1 99 ? -1.946 22.219 6.648 1 88.31 99 GLY B C 1
ATOM 3022 O O . GLY B 1 99 ? -2.162 21.375 7.523 1 88.31 99 GLY B O 1
ATOM 3023 N N . VAL B 1 100 ? -1.714 21.953 5.371 1 90.25 100 VAL B N 1
ATOM 3024 C CA . VAL B 1 100 ? -1.678 20.578 4.883 1 90.25 100 VAL B CA 1
ATOM 3025 C C . VAL B 1 100 ? -0.265 20.234 4.422 1 90.25 100 VAL B C 1
ATOM 3027 O O . VAL B 1 100 ? 0.373 21.016 3.713 1 90.25 100 VAL B O 1
ATOM 3030 N N . VAL B 1 101 ? 0.242 19.172 4.898 1 94.81 101 VAL B N 1
ATOM 3031 C CA . VAL B 1 101 ? 1.508 18.625 4.43 1 94.81 101 VAL B CA 1
ATOM 3032 C C . VAL B 1 101 ? 1.253 17.328 3.662 1 94.81 101 VAL B C 1
ATOM 3034 O O . VAL B 1 101 ? 0.774 16.344 4.234 1 94.81 101 VAL B O 1
ATOM 3037 N N . ARG B 1 102 ? 1.548 17.312 2.387 1 95.19 102 ARG B N 1
ATOM 3038 C CA . ARG B 1 102 ? 1.392 16.125 1.566 1 95.19 102 ARG B CA 1
ATOM 3039 C C . ARG B 1 102 ? 2.74 15.461 1.293 1 95.19 102 ARG B C 1
ATOM 3041 O O . ARG B 1 102 ? 3.635 16.078 0.719 1 95.19 102 ARG B O 1
ATOM 3048 N N . ILE B 1 103 ? 2.836 14.211 1.665 1 96.88 103 ILE B N 1
ATOM 3049 C CA . ILE B 1 103 ? 4.094 13.484 1.512 1 96.88 103 ILE B CA 1
ATOM 3050 C C . ILE B 1 103 ? 3.85 12.18 0.758 1 96.88 103 ILE B C 1
ATOM 3052 O O . ILE B 1 103 ? 2.846 11.508 0.987 1 96.88 103 ILE B O 1
ATOM 3056 N N . SER B 1 104 ? 4.703 11.859 -0.184 1 96.5 104 SER B N 1
ATOM 3057 C CA . SER B 1 104 ? 4.754 10.523 -0.773 1 96.5 104 SER B CA 1
ATOM 3058 C C . SER B 1 104 ? 5.918 9.719 -0.218 1 96.5 104 SER B C 1
ATOM 3060 O O . SER B 1 104 ? 7.012 10.25 -0.018 1 96.5 104 SER B O 1
ATOM 3062 N N . ALA B 1 105 ? 5.668 8.508 0.072 1 97.44 105 ALA B N 1
ATOM 3063 C CA . ALA B 1 105 ? 6.699 7.609 0.591 1 97.44 105 ALA B CA 1
ATOM 3064 C C . ALA B 1 105 ? 6.359 6.152 0.301 1 97.44 105 ALA B C 1
ATOM 3066 O O . ALA B 1 105 ? 5.223 5.836 -0.066 1 97.44 105 ALA B O 1
ATOM 3067 N N . THR B 1 106 ? 7.395 5.281 0.428 1 96.75 106 THR B N 1
ATOM 3068 C CA . THR B 1 106 ? 7.164 3.85 0.27 1 96.75 106 THR B CA 1
ATOM 3069 C C . THR B 1 106 ? 6.184 3.34 1.323 1 96.75 106 THR B C 1
ATOM 3071 O O . THR B 1 106 ? 5.977 3.988 2.352 1 96.75 106 THR B O 1
ATOM 3074 N N . ASP B 1 107 ? 5.605 2.176 1.11 1 96.75 107 ASP B N 1
ATOM 3075 C CA . ASP B 1 107 ? 4.547 1.639 1.957 1 96.75 107 ASP B CA 1
ATOM 3076 C C . ASP B 1 107 ? 5.016 1.492 3.402 1 96.75 107 ASP B C 1
ATOM 3078 O O . ASP B 1 107 ? 4.375 1.999 4.324 1 96.75 107 ASP B O 1
ATOM 3082 N N . GLY B 1 108 ? 6.109 0.783 3.592 1 98 108 GLY B N 1
ATOM 3083 C CA . GLY B 1 108 ? 6.621 0.555 4.934 1 98 108 GLY B CA 1
ATOM 3084 C C . GLY B 1 108 ? 6.992 1.835 5.656 1 98 108 GLY B C 1
ATOM 3085 O O . GLY B 1 108 ? 6.672 2.004 6.836 1 98 108 GLY B O 1
ATOM 3086 N N . PHE B 1 109 ? 7.695 2.738 4.977 1 98.5 109 PHE B N 1
ATOM 3087 C CA . PHE B 1 109 ? 8.062 4.023 5.559 1 98.5 109 PHE B CA 1
ATOM 3088 C C . PHE B 1 109 ? 6.82 4.809 5.965 1 98.5 109 PHE B C 1
ATOM 3090 O O . PHE B 1 109 ? 6.789 5.414 7.035 1 98.5 109 PHE B O 1
ATOM 3097 N N . SER B 1 110 ? 5.801 4.84 5.078 1 98.62 110 SER B N 1
ATOM 3098 C CA . SER B 1 110 ? 4.555 5.555 5.328 1 98.62 110 SER B CA 1
ATOM 3099 C C . SER B 1 110 ? 3.877 5.059 6.598 1 98.62 110 SER B C 1
ATOM 3101 O O . SER B 1 110 ? 3.439 5.859 7.43 1 98.62 110 SER B O 1
ATOM 3103 N N . ALA B 1 111 ? 3.838 3.762 6.773 1 98.44 111 ALA B N 1
ATOM 3104 C CA . ALA B 1 111 ? 3.076 3.168 7.867 1 98.44 111 ALA B CA 1
ATOM 3105 C C . ALA B 1 111 ? 3.834 3.279 9.188 1 98.44 111 ALA B C 1
ATOM 3107 O O . ALA B 1 111 ? 3.256 3.65 10.211 1 98.44 111 ALA B O 1
ATOM 3108 N N . TYR B 1 112 ? 5.156 3.084 9.18 1 98.44 112 TYR B N 1
ATOM 3109 C CA . TYR B 1 112 ? 5.84 2.855 10.445 1 98.44 112 TYR B CA 1
ATOM 3110 C C . TYR B 1 112 ? 6.664 4.07 10.852 1 98.44 112 TYR B C 1
ATOM 3112 O O . TYR B 1 112 ? 7.109 4.18 11.992 1 98.44 112 TYR B O 1
ATOM 3120 N N . LEU B 1 113 ? 6.906 4.973 9.891 1 98.56 113 LEU B N 1
ATOM 3121 C CA . LEU B 1 113 ? 7.695 6.156 10.219 1 98.56 113 LEU B CA 1
ATOM 3122 C C . LEU B 1 113 ? 6.879 7.43 10 1 98.56 113 LEU B C 1
ATOM 3124 O O . LEU B 1 113 ? 6.676 8.203 10.938 1 98.56 113 LEU B O 1
ATOM 3128 N N . ALA B 1 114 ? 6.297 7.609 8.836 1 98.69 114 ALA B N 1
ATOM 3129 C CA . ALA B 1 114 ? 5.594 8.844 8.492 1 98.69 114 ALA B CA 1
ATOM 3130 C C . ALA B 1 114 ? 4.312 8.984 9.305 1 98.69 114 ALA B C 1
ATOM 3132 O O . ALA B 1 114 ? 4.012 10.062 9.82 1 98.69 114 ALA B O 1
ATOM 3133 N N . ALA B 1 115 ? 3.533 7.887 9.43 1 98.5 115 ALA B N 1
ATOM 3134 C CA . ALA B 1 115 ? 2.236 7.949 10.102 1 98.5 115 ALA B CA 1
ATOM 3135 C C . ALA B 1 115 ? 2.404 8.273 11.578 1 98.5 115 ALA B C 1
ATOM 3137 O O . ALA B 1 115 ? 1.767 9.203 12.094 1 98.5 115 ALA B O 1
ATOM 3138 N N . PRO B 1 116 ? 3.297 7.621 12.297 1 98.06 116 PRO B N 1
ATOM 3139 C CA . PRO B 1 116 ? 3.5 7.996 13.703 1 98.06 116 PRO B CA 1
ATOM 3140 C C . PRO B 1 116 ? 4.035 9.422 13.859 1 98.06 116 PRO B C 1
ATOM 3142 O O . PRO B 1 116 ? 3.662 10.117 14.805 1 98.06 116 PRO B O 1
ATOM 3145 N N . ALA B 1 117 ? 4.922 9.797 12.969 1 98.38 117 ALA B N 1
ATOM 3146 C CA . ALA B 1 117 ? 5.402 11.18 13.008 1 98.38 117 ALA B CA 1
ATOM 3147 C C . ALA B 1 117 ? 4.258 12.164 12.797 1 98.38 117 ALA B C 1
ATOM 3149 O O . ALA B 1 117 ? 4.176 13.188 13.477 1 98.38 117 ALA B O 1
ATOM 3150 N N . ALA B 1 118 ? 3.404 11.875 11.844 1 98.31 118 ALA B N 1
ATOM 3151 C CA . ALA B 1 118 ? 2.242 12.711 11.562 1 98.31 118 ALA B CA 1
ATOM 3152 C C . ALA B 1 118 ? 1.327 12.805 12.781 1 98.31 118 ALA B C 1
ATOM 3154 O O . ALA B 1 118 ? 0.82 13.875 13.117 1 98.31 118 ALA B O 1
ATOM 3155 N N . ALA B 1 119 ? 1.123 11.68 13.43 1 97.06 119 ALA B N 1
ATOM 3156 C CA . ALA B 1 119 ? 0.307 11.648 14.641 1 97.06 119 ALA B CA 1
ATOM 3157 C C . ALA B 1 119 ? 0.887 12.562 15.719 1 97.06 119 ALA B C 1
ATOM 3159 O O . ALA B 1 119 ? 0.152 13.312 16.375 1 97.06 119 ALA B O 1
ATOM 3160 N N . GLU B 1 120 ? 2.164 12.516 15.867 1 96.06 120 GLU B N 1
ATOM 3161 C CA . GLU B 1 120 ? 2.842 13.336 16.859 1 96.06 120 GLU B CA 1
ATOM 3162 C C . GLU B 1 120 ? 2.713 14.82 16.531 1 96.06 120 GLU B C 1
ATOM 3164 O O . GLU B 1 120 ? 2.457 15.641 17.406 1 96.06 120 GLU B O 1
ATOM 3169 N N . VAL B 1 121 ? 2.885 15.148 15.266 1 95.56 121 VAL B N 1
ATOM 3170 C CA . VAL B 1 121 ? 2.748 16.547 14.844 1 95.56 121 VAL B CA 1
ATOM 3171 C C . VAL B 1 121 ? 1.326 17.031 15.117 1 95.56 121 VAL B C 1
ATOM 3173 O O . VAL B 1 121 ? 1.126 18.156 15.57 1 95.56 121 VAL B O 1
ATOM 3176 N N . GLN B 1 122 ? 0.396 16.203 14.828 1 92.44 122 GLN B N 1
ATOM 3177 C CA . GLN B 1 122 ? -0.999 16.594 15.016 1 92.44 122 GLN B CA 1
ATOM 3178 C C . GLN B 1 122 ? -1.317 16.797 16.484 1 92.44 122 GLN B C 1
ATOM 3180 O O . GLN B 1 122 ? -2.139 17.641 16.844 1 92.44 122 GLN B O 1
ATOM 3185 N N . ARG B 1 123 ? -0.761 16.047 17.344 1 90.19 123 ARG B N 1
ATOM 3186 C CA . ARG B 1 123 ? -0.945 16.219 18.781 1 90.19 123 ARG B CA 1
ATOM 3187 C C . ARG B 1 123 ? -0.426 17.578 19.234 1 90.19 123 ARG B C 1
ATOM 3189 O O . ARG B 1 123 ? -1.042 18.234 20.078 1 90.19 123 ARG B O 1
ATOM 3196 N N . GLN B 1 124 ? 0.646 17.984 18.641 1 88.62 124 GLN B N 1
ATOM 3197 C CA . GLN B 1 124 ? 1.278 19.25 18.984 1 88.62 124 GLN B CA 1
ATOM 3198 C C . GLN B 1 124 ? 0.601 20.422 18.281 1 88.62 124 GLN B C 1
ATOM 3200 O O . GLN B 1 124 ? 0.503 21.516 18.844 1 88.62 124 GLN B O 1
ATOM 3205 N N . HIS B 1 125 ? 0.209 20.109 17.078 1 90.44 125 HIS B N 1
ATOM 3206 C CA . HIS B 1 125 ? -0.409 21.125 16.219 1 90.44 125 HIS B CA 1
ATOM 3207 C C . HIS B 1 125 ? -1.676 20.594 15.562 1 90.44 125 HIS B C 1
ATOM 3209 O O . HIS B 1 125 ? -1.663 20.234 14.383 1 90.44 125 HIS B O 1
ATOM 3215 N N . PRO B 1 126 ? -2.777 20.641 16.219 1 88.56 126 PRO B N 1
ATOM 3216 C CA . PRO B 1 126 ? -4 19.953 15.789 1 88.56 126 PRO B CA 1
ATOM 3217 C C . PRO B 1 126 ? -4.551 20.5 14.469 1 88.56 126 PRO B C 1
ATOM 3219 O O . PRO B 1 126 ? -5.402 19.859 13.844 1 88.56 126 PRO B O 1
ATOM 3222 N N . LYS B 1 127 ? -4.078 21.625 14.031 1 88.56 127 LYS B N 1
ATOM 3223 C CA . LYS B 1 127 ? -4.621 22.203 12.812 1 88.56 127 LYS B CA 1
ATOM 3224 C C . LYS B 1 127 ? -3.764 21.859 11.602 1 88.56 127 LYS B C 1
ATOM 3226 O O . LYS B 1 127 ? -4.047 22.281 10.484 1 88.56 127 LYS B O 1
ATOM 3231 N N . ILE B 1 128 ? -2.725 21.062 11.82 1 90.81 128 ILE B N 1
ATOM 3232 C CA . ILE B 1 128 ? -1.942 20.516 10.719 1 90.81 128 ILE B CA 1
ATOM 3233 C C . ILE B 1 128 ? -2.541 19.188 10.281 1 90.81 128 ILE B C 1
ATOM 3235 O O . ILE B 1 128 ? -2.84 18.328 11.109 1 90.81 128 ILE B O 1
ATOM 3239 N N . THR B 1 129 ? -2.801 19.094 9.016 1 91.81 129 THR B N 1
ATOM 3240 C CA . THR B 1 129 ? -3.209 17.812 8.438 1 91.81 129 THR B CA 1
ATOM 3241 C C . THR B 1 129 ? -2.092 17.234 7.578 1 91.81 129 THR B C 1
ATOM 3243 O O . THR B 1 129 ? -1.438 17.953 6.824 1 91.81 129 THR B O 1
ATOM 3246 N N . VAL B 1 130 ? -1.862 15.961 7.762 1 96.56 130 VAL B N 1
ATOM 3247 C CA . VAL B 1 130 ? -0.835 15.289 6.977 1 96.56 130 VAL B CA 1
ATOM 3248 C C . VAL B 1 130 ? -1.484 14.266 6.047 1 96.56 130 VAL B C 1
ATOM 3250 O O . VAL B 1 130 ? -2.229 13.391 6.496 1 96.56 130 VAL B O 1
ATOM 3253 N N . GLU B 1 131 ? -1.243 14.414 4.773 1 96.31 131 GLU B N 1
ATOM 3254 C CA . GLU B 1 131 ? -1.688 13.477 3.744 1 96.31 131 GLU B CA 1
ATOM 3255 C C . GLU B 1 131 ? -0.535 12.609 3.252 1 96.31 131 GLU B C 1
ATOM 3257 O O . GLU B 1 131 ? 0.451 13.117 2.717 1 96.31 131 GLU B O 1
ATOM 3262 N N . ILE B 1 132 ? -0.687 11.305 3.395 1 97.88 132 ILE B N 1
ATOM 3263 C CA . ILE B 1 132 ? 0.395 10.391 3.041 1 97.88 132 ILE B CA 1
ATOM 3264 C C . ILE B 1 132 ? 0.002 9.578 1.81 1 97.88 132 ILE B C 1
ATOM 3266 O O . ILE B 1 132 ? -0.924 8.766 1.863 1 97.88 132 ILE B O 1
ATOM 3270 N N . VAL B 1 133 ? 0.708 9.797 0.755 1 96.12 133 VAL B N 1
ATOM 3271 C CA . VAL B 1 133 ? 0.554 9.008 -0.465 1 96.12 133 VAL B CA 1
ATOM 3272 C C . VAL B 1 133 ? 1.569 7.871 -0.477 1 96.12 133 VAL B C 1
ATOM 3274 O O . VAL B 1 133 ? 2.764 8.102 -0.683 1 96.12 133 VAL B O 1
ATOM 3277 N N . ALA B 1 134 ? 1.068 6.664 -0.298 1 95.94 134 ALA B N 1
ATOM 3278 C CA . ALA B 1 134 ? 1.965 5.512 -0.238 1 95.94 134 ALA B CA 1
ATOM 3279 C C . ALA B 1 134 ? 2.258 4.973 -1.636 1 95.94 134 ALA B C 1
ATOM 3281 O O . ALA B 1 134 ? 1.374 4.418 -2.291 1 95.94 134 ALA B O 1
ATOM 3282 N N . THR B 1 135 ? 3.494 5.105 -2.053 1 92.12 135 THR B N 1
ATOM 3283 C CA . THR B 1 135 ? 3.914 4.637 -3.369 1 92.12 135 THR B CA 1
ATOM 3284 C C . THR B 1 135 ? 5.41 4.336 -3.387 1 92.12 135 THR B C 1
ATOM 3286 O O . THR B 1 135 ? 6.184 4.977 -2.67 1 92.12 135 THR B O 1
ATOM 3289 N N . THR B 1 136 ? 5.738 3.326 -4.148 1 91.81 136 THR B N 1
ATOM 3290 C CA . THR B 1 136 ? 7.137 2.98 -4.375 1 91.81 136 THR B CA 1
ATOM 3291 C C . THR B 1 136 ? 7.582 3.422 -5.766 1 91.81 136 THR B C 1
ATOM 3293 O O . THR B 1 136 ? 7.418 2.684 -6.742 1 91.81 136 THR B O 1
ATOM 3296 N N . ARG B 1 137 ? 8.164 4.613 -5.84 1 87.56 137 ARG B N 1
ATOM 3297 C CA . ARG B 1 137 ? 8.578 5.199 -7.109 1 87.56 137 ARG B CA 1
ATOM 3298 C C . ARG B 1 137 ? 9.828 6.059 -6.934 1 87.56 137 ARG B C 1
ATOM 3300 O O . ARG B 1 137 ? 10.25 6.32 -5.805 1 87.56 137 ARG B O 1
ATOM 3307 N N . ARG B 1 138 ? 10.375 6.391 -8.055 1 86.19 138 ARG B N 1
ATOM 3308 C CA . ARG B 1 138 ? 11.477 7.352 -8.055 1 86.19 138 ARG B CA 1
ATOM 3309 C C . ARG B 1 138 ? 10.969 8.758 -7.754 1 86.19 138 ARG B C 1
ATOM 3311 O O . ARG B 1 138 ? 9.773 9.039 -7.898 1 86.19 138 ARG B O 1
ATOM 3318 N N . ALA B 1 139 ? 11.938 9.523 -7.332 1 85.62 139 ALA B N 1
ATOM 3319 C CA . ALA B 1 139 ? 11.555 10.914 -7.109 1 85.62 139 ALA B CA 1
ATOM 3320 C C . ALA B 1 139 ? 10.961 11.531 -8.375 1 85.62 139 ALA B C 1
ATOM 3322 O O . ALA B 1 139 ? 11.469 11.312 -9.477 1 85.62 139 ALA B O 1
ATOM 3323 N N . SER B 1 140 ? 9.891 12.227 -8.195 1 78.56 140 SER B N 1
ATOM 3324 C CA . SER B 1 140 ? 9.234 12.875 -9.328 1 78.56 140 SER B CA 1
ATOM 3325 C C . SER B 1 140 ? 10.062 14.039 -9.852 1 78.56 140 SER B C 1
ATOM 3327 O O . SER B 1 140 ? 10.719 14.742 -9.078 1 78.56 140 SER B O 1
ATOM 3329 N N . THR B 1 141 ? 10.062 14.07 -11.094 1 71.25 141 THR B N 1
ATOM 3330 C CA . THR B 1 141 ? 10.719 15.234 -11.68 1 71.25 141 THR B CA 1
ATOM 3331 C C . THR B 1 141 ? 9.875 16.484 -11.492 1 71.25 141 THR B C 1
ATOM 3333 O O . THR B 1 141 ? 10.406 17.562 -11.188 1 71.25 141 THR B O 1
ATOM 3336 N N . GLN B 1 142 ? 8.602 16.297 -11.773 1 65.5 142 GLN B N 1
ATOM 3337 C CA . GLN B 1 142 ? 7.656 17.391 -11.5 1 65.5 142 GLN B CA 1
ATOM 3338 C C . GLN B 1 142 ? 6.797 17.078 -10.281 1 65.5 142 GLN B C 1
ATOM 3340 O O . GLN B 1 142 ? 6.078 16.062 -10.258 1 65.5 142 GLN B O 1
ATOM 3345 N N . ARG B 1 143 ? 7.094 17.594 -9.234 1 63.06 143 ARG B N 1
ATOM 3346 C CA . ARG B 1 143 ? 6.496 17.297 -7.938 1 63.06 143 ARG B CA 1
ATOM 3347 C C . ARG B 1 143 ? 5.16 18.016 -7.77 1 63.06 143 ARG B C 1
ATOM 3349 O O . ARG B 1 143 ? 4.918 18.656 -6.746 1 63.06 143 ARG B O 1
ATOM 3356 N N . SER B 1 144 ? 4.438 17.906 -8.734 1 67.44 144 SER B N 1
ATOM 3357 C CA . SER B 1 144 ? 3.143 18.562 -8.617 1 67.44 144 SER B CA 1
ATOM 3358 C C . SER B 1 144 ? 2.248 17.844 -7.609 1 67.44 144 SER B C 1
ATOM 3360 O O . SER B 1 144 ? 2.137 16.625 -7.625 1 67.44 144 SER B O 1
ATOM 3362 N N . GLY B 1 145 ? 1.82 18.594 -6.582 1 77.75 145 GLY B N 1
ATOM 3363 C CA . GLY B 1 145 ? 0.834 18.141 -5.617 1 77.75 145 GLY B CA 1
ATOM 3364 C C . GLY B 1 145 ? 1.453 17.469 -4.406 1 77.75 145 GLY B C 1
ATOM 3365 O O . GLY B 1 145 ? 0.741 16.922 -3.559 1 77.75 145 GLY B O 1
ATOM 3366 N N . LEU B 1 146 ? 2.801 17.422 -4.422 1 88.88 146 LEU B N 1
ATOM 3367 C CA . LEU B 1 146 ? 3.492 16.859 -3.273 1 88.88 146 LEU B CA 1
ATOM 3368 C C . LEU B 1 146 ? 4.434 17.875 -2.641 1 88.88 146 LEU B C 1
ATOM 3370 O O . LEU B 1 146 ? 5.129 18.609 -3.35 1 88.88 146 LEU B O 1
ATOM 3374 N N . ASP B 1 147 ? 4.359 17.984 -1.35 1 92.31 147 ASP B N 1
ATOM 3375 C CA . ASP B 1 147 ? 5.301 18.812 -0.614 1 92.31 147 ASP B CA 1
ATOM 3376 C C . ASP B 1 147 ? 6.625 18.094 -0.387 1 92.31 147 ASP B C 1
ATOM 3378 O O . ASP B 1 147 ? 7.695 18.672 -0.53 1 92.31 147 ASP B O 1
ATOM 3382 N N . LEU B 1 148 ? 6.535 16.844 -0.032 1 96.12 148 LEU B N 1
ATOM 3383 C CA . LEU B 1 148 ? 7.684 16.016 0.324 1 96.12 148 LEU B CA 1
ATOM 3384 C C . LEU B 1 148 ? 7.617 14.664 -0.387 1 96.12 148 LEU B C 1
ATOM 3386 O O . LEU B 1 148 ? 6.531 14.133 -0.62 1 96.12 148 LEU B O 1
ATOM 3390 N N . GLU B 1 149 ? 8.781 14.125 -0.704 1 96.44 149 GLU B N 1
ATOM 3391 C CA . GLU B 1 149 ? 8.906 12.758 -1.201 1 96.44 149 GLU B CA 1
ATOM 3392 C C . GLU B 1 149 ? 10.008 12 -0.463 1 96.44 149 GLU B C 1
ATOM 3394 O O . GLU B 1 149 ? 11.109 12.516 -0.291 1 96.44 149 GLU B O 1
ATOM 3399 N N . VAL B 1 150 ? 9.672 10.828 0.002 1 97.31 150 VAL B N 1
ATOM 3400 C CA . VAL B 1 150 ? 10.695 9.93 0.53 1 97.31 150 VAL B CA 1
ATOM 3401 C C . VAL B 1 150 ? 10.875 8.742 -0.415 1 97.31 150 VAL B C 1
ATOM 3403 O O . VAL B 1 150 ? 9.938 7.973 -0.646 1 97.31 150 VAL B O 1
ATOM 3406 N N . VAL B 1 151 ? 12.086 8.609 -0.917 1 96.12 151 VAL B N 1
ATOM 3407 C CA . VAL B 1 151 ? 12.367 7.602 -1.932 1 96.12 151 VAL B CA 1
ATOM 3408 C C . VAL B 1 151 ? 13.531 6.73 -1.481 1 96.12 151 VAL B C 1
ATOM 3410 O O . VAL B 1 151 ? 14.227 7.055 -0.515 1 96.12 151 VAL B O 1
ATOM 3413 N N . VAL B 1 152 ? 13.648 5.621 -2.158 1 95.69 152 VAL B N 1
ATOM 3414 C CA . VAL B 1 152 ? 14.75 4.699 -1.901 1 95.69 152 VAL B CA 1
ATOM 3415 C C . VAL B 1 152 ? 15.867 4.93 -2.92 1 95.69 152 VAL B C 1
ATOM 3417 O O . VAL B 1 152 ? 15.609 4.984 -4.125 1 95.69 152 VAL B O 1
ATOM 3420 N N . GLY B 1 153 ? 17.062 5.027 -2.402 1 91.88 153 GLY B N 1
ATOM 3421 C CA . GLY B 1 153 ? 18.188 5.316 -3.264 1 91.88 153 GLY B CA 1
ATOM 3422 C C . GLY B 1 153 ? 18.406 6.805 -3.484 1 91.88 153 GLY B C 1
ATOM 3423 O O . GLY B 1 153 ? 17.453 7.586 -3.439 1 91.88 153 GLY B O 1
ATOM 3424 N N . GLU B 1 154 ? 19.594 7.199 -3.734 1 90.19 154 GLU B N 1
ATOM 3425 C CA . GLU B 1 154 ? 19.891 8.609 -3.941 1 90.19 154 GLU B CA 1
ATOM 3426 C C . GLU B 1 154 ? 19.234 9.133 -5.215 1 90.19 154 GLU B C 1
ATOM 3428 O O . GLU B 1 154 ? 19.547 8.672 -6.312 1 90.19 154 GLU B O 1
ATOM 3433 N N . PRO B 1 155 ? 18.391 10.156 -5.078 1 90.44 155 PRO B N 1
ATOM 3434 C CA . PRO B 1 155 ? 17.672 10.664 -6.25 1 90.44 155 PRO B CA 1
ATOM 3435 C C . PRO B 1 155 ? 18.469 11.734 -7 1 90.44 155 PRO B C 1
ATOM 3437 O O . PRO B 1 155 ? 19.297 12.43 -6.402 1 90.44 155 PRO B O 1
ATOM 3440 N N . GLN B 1 156 ? 18.219 11.727 -8.25 1 85.62 156 GLN B N 1
ATOM 3441 C CA . GLN B 1 156 ? 18.641 12.883 -9.039 1 85.62 156 GLN B CA 1
ATOM 3442 C C . GLN B 1 156 ? 17.547 13.953 -9.078 1 85.62 156 GLN B C 1
ATOM 3444 O O . GLN B 1 156 ? 16.453 13.703 -9.578 1 85.62 156 GLN B O 1
ATOM 3449 N N . VAL B 1 157 ? 17.844 15.047 -8.508 1 83.69 157 VAL B N 1
ATOM 3450 C CA . VAL B 1 157 ? 16.781 16.031 -8.383 1 83.69 157 VAL B CA 1
ATOM 3451 C C . VAL B 1 157 ? 17.141 17.297 -9.156 1 83.69 157 VAL B C 1
ATOM 3453 O O . VAL B 1 157 ? 18.328 17.625 -9.305 1 83.69 157 VAL B O 1
ATOM 3456 N N . HIS B 1 158 ? 16.078 17.828 -9.688 1 81.62 158 HIS B N 1
ATOM 3457 C CA . HIS B 1 158 ? 16.172 19.141 -10.328 1 81.62 158 HIS B CA 1
ATOM 3458 C C . HIS B 1 158 ? 15.383 20.188 -9.555 1 81.62 158 HIS B C 1
ATOM 3460 O O . HIS B 1 158 ? 14.195 20.016 -9.281 1 81.62 158 HIS B O 1
ATOM 3466 N N . ARG B 1 159 ? 15.961 21.281 -9.203 1 79.94 159 ARG B N 1
ATOM 3467 C CA . ARG B 1 159 ? 15.336 22.391 -8.469 1 79.94 159 ARG B CA 1
ATOM 3468 C C . ARG B 1 159 ? 14.742 21.906 -7.152 1 79.94 159 ARG B C 1
ATOM 3470 O O . ARG B 1 159 ? 13.633 22.297 -6.781 1 79.94 159 ARG B O 1
ATOM 3477 N N . ALA B 1 160 ? 15.344 20.859 -6.598 1 88.25 160 ALA B N 1
ATOM 3478 C CA . ALA B 1 160 ? 14.945 20.312 -5.305 1 88.25 160 ALA B CA 1
ATOM 3479 C C . ALA B 1 160 ? 16.172 19.906 -4.484 1 88.25 160 ALA B C 1
ATOM 3481 O O . ALA B 1 160 ? 17.297 19.906 -4.988 1 88.25 160 ALA B O 1
ATOM 3482 N N . THR B 1 161 ? 15.945 19.812 -3.248 1 89.44 161 THR B N 1
ATOM 3483 C CA . THR B 1 161 ? 16.969 19.328 -2.33 1 89.44 161 THR B CA 1
ATOM 3484 C C . THR B 1 161 ? 16.703 17.875 -1.935 1 89.44 161 THR B C 1
ATOM 3486 O O . THR B 1 161 ? 15.547 17.484 -1.723 1 89.44 161 THR B O 1
ATOM 3489 N N . ALA B 1 162 ? 17.766 17.094 -1.869 1 94.25 162 ALA B N 1
ATOM 3490 C CA . ALA B 1 162 ? 17.719 15.719 -1.383 1 94.25 162 ALA B CA 1
ATOM 3491 C C . ALA B 1 162 ? 18.453 15.586 -0.05 1 94.25 162 ALA B C 1
ATOM 3493 O O . ALA B 1 162 ? 19.625 15.953 0.063 1 94.25 162 ALA B O 1
ATOM 3494 N N . ILE B 1 163 ? 17.766 15.117 0.916 1 94.62 163 ILE B N 1
ATOM 3495 C CA . ILE B 1 163 ? 18.312 14.922 2.248 1 94.62 163 ILE B CA 1
ATOM 3496 C C . ILE B 1 163 ? 18.312 13.438 2.6 1 94.62 163 ILE B C 1
ATOM 3498 O O . ILE B 1 163 ? 17.266 12.781 2.525 1 94.62 163 ILE B O 1
ATOM 3502 N N . ARG B 1 164 ? 19.438 12.914 2.998 1 95.5 164 ARG B N 1
ATOM 3503 C CA . ARG B 1 164 ? 19.516 11.523 3.436 1 95.5 164 ARG B CA 1
ATOM 3504 C C . ARG B 1 164 ? 18.891 11.352 4.816 1 95.5 164 ARG B C 1
ATOM 3506 O O . ARG B 1 164 ? 19.328 11.984 5.781 1 95.5 164 ARG B O 1
ATOM 3513 N N . LEU B 1 165 ? 17.859 10.555 4.938 1 96.69 165 LEU B N 1
ATOM 3514 C CA . LEU B 1 165 ? 17.141 10.383 6.203 1 96.69 165 LEU B CA 1
ATOM 3515 C C . LEU B 1 165 ? 17.766 9.258 7.023 1 96.69 165 LEU B C 1
ATOM 3517 O O . LEU B 1 165 ? 17.984 9.406 8.227 1 96.69 165 LEU B O 1
ATOM 3521 N N . SER B 1 166 ? 17.938 8.07 6.391 1 96 166 SER B N 1
ATOM 3522 C CA . SER B 1 166 ? 18.438 6.914 7.133 1 96 166 SER B CA 1
ATOM 3523 C C . SER B 1 166 ? 18.781 5.762 6.191 1 96 166 SER B C 1
ATOM 3525 O O . SER B 1 166 ? 18.172 5.629 5.125 1 96 166 SER B O 1
ATOM 3527 N N . ASP B 1 167 ? 19.703 4.973 6.723 1 96.25 167 ASP B N 1
ATOM 3528 C CA . ASP B 1 167 ? 19.891 3.639 6.156 1 96.25 167 ASP B CA 1
ATOM 3529 C C . ASP B 1 167 ? 18.844 2.664 6.691 1 96.25 167 ASP B C 1
ATOM 3531 O O . ASP B 1 167 ? 18.281 2.879 7.766 1 96.25 167 ASP B O 1
ATOM 3535 N N . TYR B 1 168 ? 18.516 1.759 5.832 1 96.62 168 TYR B N 1
ATOM 3536 C CA . TYR B 1 168 ? 17.734 0.629 6.301 1 96.62 168 TYR B CA 1
ATOM 3537 C C . TYR B 1 168 ? 18.172 -0.666 5.629 1 96.62 168 TYR B C 1
ATOM 3539 O O . TYR B 1 168 ? 18.828 -0.637 4.586 1 96.62 168 TYR B O 1
ATOM 3547 N N . CYS B 1 169 ? 17.812 -1.779 6.266 1 95.94 169 CYS B N 1
ATOM 3548 C CA . CYS B 1 169 ? 18.328 -3.076 5.848 1 95.94 169 CYS B CA 1
ATOM 3549 C C . CYS B 1 169 ? 17.203 -3.982 5.363 1 95.94 169 CYS B C 1
ATOM 3551 O O . CYS B 1 169 ? 16.125 -4.031 5.973 1 95.94 169 CYS B O 1
ATOM 3553 N N . LEU B 1 170 ? 17.469 -4.625 4.195 1 95.44 170 LEU B N 1
ATOM 3554 C CA . LEU B 1 170 ? 16.656 -5.766 3.783 1 95.44 170 LEU B CA 1
ATOM 3555 C C . LEU B 1 170 ? 17.328 -7.078 4.164 1 95.44 170 LEU B C 1
ATOM 3557 O O . LEU B 1 170 ? 18.547 -7.23 4.004 1 95.44 170 LEU B O 1
ATOM 3561 N N . GLY B 1 171 ? 16.547 -7.965 4.703 1 94.31 171 GLY B N 1
ATOM 3562 C CA . GLY B 1 171 ? 17 -9.32 4.996 1 94.31 171 GLY B CA 1
ATOM 3563 C C . GLY B 1 171 ? 16.141 -10.383 4.359 1 94.31 171 GLY B C 1
ATOM 3564 O O . GLY B 1 171 ? 15.039 -10.094 3.871 1 94.31 171 GLY B O 1
ATOM 3565 N N . LEU B 1 172 ? 16.703 -11.578 4.273 1 95.06 172 LEU B N 1
ATOM 3566 C CA . LEU B 1 172 ? 15.961 -12.734 3.799 1 95.06 172 LEU B CA 1
ATOM 3567 C C . LEU B 1 172 ? 15.25 -13.43 4.953 1 95.06 172 LEU B C 1
ATOM 3569 O O . LEU B 1 172 ? 15.867 -13.719 5.984 1 95.06 172 LEU B O 1
ATOM 3573 N N . TYR B 1 173 ? 13.922 -13.664 4.742 1 97.12 173 TYR B N 1
ATOM 3574 C CA . TYR B 1 173 ? 13.117 -14.258 5.809 1 97.12 173 TYR B CA 1
ATOM 3575 C C . TYR B 1 173 ? 12.289 -15.422 5.285 1 97.12 173 TYR B C 1
ATOM 3577 O O . TYR B 1 173 ? 11.828 -15.398 4.141 1 97.12 173 TYR B O 1
ATOM 3585 N N . GLY B 1 174 ? 12.125 -16.406 6.082 1 97.94 174 GLY B N 1
ATOM 3586 C CA . GLY B 1 174 ? 11.133 -17.453 5.902 1 97.94 174 GLY B CA 1
ATOM 3587 C C . GLY B 1 174 ? 10.234 -17.641 7.109 1 97.94 174 GLY B C 1
ATOM 3588 O O . GLY B 1 174 ? 10.648 -17.391 8.242 1 97.94 174 GLY B O 1
ATOM 3589 N N . SER B 1 175 ? 8.977 -18.031 6.836 1 98.62 175 SER B N 1
ATOM 3590 C CA . SER B 1 175 ? 8.141 -18.391 7.98 1 98.62 175 SER B CA 1
ATOM 3591 C C . SER B 1 175 ? 8.641 -19.656 8.656 1 98.62 175 SER B C 1
ATOM 3593 O O . SER B 1 175 ? 9.258 -20.516 8.016 1 98.62 175 SER B O 1
ATOM 3595 N N . ARG B 1 176 ? 8.359 -19.797 9.961 1 98.19 176 ARG B N 1
ATOM 3596 C CA . ARG B 1 176 ? 8.727 -20.984 10.711 1 98.19 176 ARG B CA 1
ATOM 3597 C C . ARG B 1 176 ? 8.18 -22.25 10.039 1 98.19 176 ARG B C 1
ATOM 3599 O O . ARG B 1 176 ? 8.883 -23.234 9.906 1 98.19 176 ARG B O 1
ATOM 3606 N N . ASP B 1 177 ? 6.949 -22.234 9.602 1 96.56 177 ASP B N 1
ATOM 3607 C CA . ASP B 1 177 ? 6.309 -23.359 8.945 1 96.56 177 ASP B CA 1
ATOM 3608 C C . ASP B 1 177 ? 6.996 -23.703 7.625 1 96.56 177 ASP B C 1
ATOM 3610 O O . ASP B 1 177 ? 7.23 -24.875 7.32 1 96.56 177 ASP B O 1
ATOM 3614 N N . TYR B 1 178 ? 7.324 -22.703 6.852 1 97.5 178 TYR B N 1
ATOM 3615 C CA . TYR B 1 178 ? 7.996 -22.922 5.574 1 97.5 178 TYR B CA 1
ATOM 3616 C C . TYR B 1 178 ? 9.344 -23.594 5.777 1 97.5 178 TYR B C 1
ATOM 3618 O O . TYR B 1 178 ? 9.672 -24.562 5.086 1 97.5 178 TYR B O 1
ATOM 3626 N N . LEU B 1 179 ? 10.086 -23.062 6.711 1 97.81 179 LEU B N 1
ATOM 3627 C CA . LEU B 1 179 ? 11.438 -23.562 6.949 1 97.81 179 LEU B CA 1
ATOM 3628 C C . LEU B 1 179 ? 11.391 -24.984 7.512 1 97.81 179 LEU B C 1
ATOM 3630 O O . LEU B 1 179 ? 12.273 -25.797 7.223 1 97.81 179 LEU B O 1
ATOM 3634 N N . ARG B 1 180 ? 10.406 -25.266 8.266 1 97 180 ARG B N 1
ATOM 3635 C CA . ARG B 1 180 ? 10.227 -26.625 8.789 1 97 180 ARG B CA 1
ATOM 3636 C C . ARG B 1 180 ? 9.953 -27.609 7.656 1 97 180 ARG B C 1
ATOM 3638 O O . ARG B 1 180 ? 10.492 -28.719 7.645 1 97 180 ARG B O 1
ATOM 3645 N N . GLU B 1 181 ? 9.211 -27.219 6.73 1 95.12 181 GLU B N 1
ATOM 3646 C CA . GLU B 1 181 ? 8.766 -28.109 5.66 1 95.12 181 GLU B CA 1
ATOM 3647 C C . GLU B 1 181 ? 9.805 -28.188 4.547 1 95.12 181 GLU B C 1
ATOM 3649 O O . GLU B 1 181 ? 9.992 -29.25 3.945 1 95.12 181 GLU B O 1
ATOM 3654 N N . HIS B 1 182 ? 10.539 -27.125 4.281 1 95.31 182 HIS B N 1
ATOM 3655 C CA . HIS B 1 182 ? 11.375 -27.078 3.086 1 95.31 182 HIS B CA 1
ATOM 3656 C C . HIS B 1 182 ? 12.852 -26.984 3.449 1 95.31 182 HIS B C 1
ATOM 3658 O O . HIS B 1 182 ? 13.719 -27.031 2.572 1 95.31 182 HIS B O 1
ATOM 3664 N N . GLY B 1 183 ? 13.156 -26.859 4.75 1 96.38 183 GLY B N 1
ATOM 3665 C CA . GLY B 1 183 ? 14.531 -26.703 5.199 1 96.38 183 GLY B CA 1
ATOM 3666 C C . GLY B 1 183 ? 14.992 -25.266 5.254 1 96.38 183 GLY B C 1
ATOM 3667 O O . GLY B 1 183 ? 14.406 -24.391 4.613 1 96.38 183 GLY B O 1
ATOM 3668 N N . 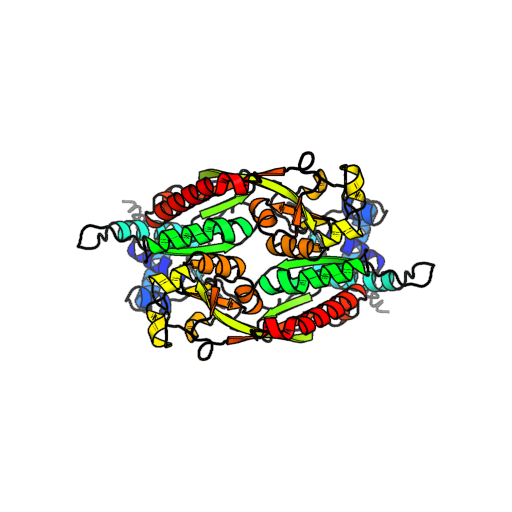THR B 1 184 ? 16.016 -25.016 5.984 1 96.69 184 THR B N 1
ATOM 3669 C CA . THR B 1 184 ? 16.625 -23.703 6.105 1 96.69 184 THR B CA 1
ATOM 3670 C C . THR B 1 184 ? 17.891 -23.625 5.258 1 96.69 184 THR B C 1
ATOM 3672 O O . THR B 1 184 ? 18.828 -24.422 5.441 1 96.69 184 THR B O 1
ATOM 3675 N N . PRO B 1 185 ? 17.891 -22.672 4.344 1 94.69 185 PRO B N 1
ATOM 3676 C CA . PRO B 1 185 ? 19.109 -22.547 3.555 1 94.69 185 PRO B CA 1
ATOM 3677 C C . PRO B 1 185 ? 20.328 -22.219 4.41 1 94.69 185 PRO B C 1
ATOM 3679 O O . PRO B 1 185 ? 20.266 -21.344 5.273 1 94.69 185 PRO B O 1
ATOM 3682 N N . ALA B 1 186 ? 21.484 -22.781 4.105 1 92.69 186 AL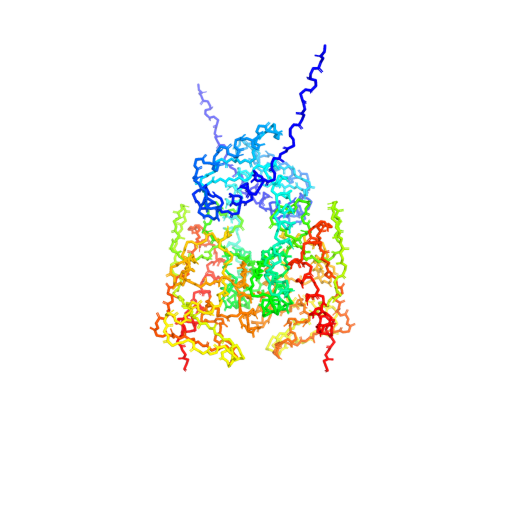A B N 1
ATOM 3683 C CA . ALA B 1 186 ? 22.719 -22.578 4.859 1 92.69 186 ALA B CA 1
ATOM 3684 C C . ALA B 1 186 ? 23.719 -21.766 4.039 1 92.69 186 ALA B C 1
ATOM 3686 O O . ALA B 1 186 ? 24.641 -21.156 4.598 1 92.69 186 ALA B O 1
ATOM 3687 N N . THR B 1 187 ? 23.547 -21.797 2.752 1 90.62 187 THR B N 1
ATOM 3688 C CA . THR B 1 187 ? 24.438 -21.078 1.845 1 90.62 187 THR B CA 1
ATOM 3689 C C . THR B 1 187 ? 23.625 -20.344 0.77 1 90.62 187 THR B C 1
ATOM 3691 O O . THR B 1 187 ? 22.438 -20.609 0.602 1 90.62 187 THR B O 1
ATOM 3694 N N . ILE B 1 188 ? 24.219 -19.562 0.068 1 88.25 188 ILE B N 1
ATOM 3695 C CA . ILE B 1 188 ? 23.594 -18.828 -1.024 1 88.25 188 ILE B CA 1
ATOM 3696 C C . ILE B 1 188 ? 23.156 -19.797 -2.115 1 88.25 188 ILE B C 1
ATOM 3698 O O . ILE B 1 188 ? 22.109 -19.609 -2.74 1 88.25 188 ILE B O 1
ATOM 3702 N N . ASP B 1 189 ? 23.906 -20.844 -2.314 1 88.75 189 ASP B N 1
ATOM 3703 C CA . ASP B 1 189 ? 23.578 -21.844 -3.334 1 88.75 189 ASP B CA 1
ATOM 3704 C C . ASP B 1 189 ? 22.266 -22.547 -3.01 1 88.75 189 ASP B C 1
ATOM 3706 O O . ASP B 1 189 ? 21.516 -22.922 -3.914 1 88.75 189 ASP B O 1
ATOM 3710 N N . ASP B 1 190 ? 22.016 -22.656 -1.728 1 92.12 190 ASP B N 1
ATOM 3711 C CA . ASP B 1 190 ? 20.797 -23.312 -1.288 1 92.12 190 ASP B CA 1
ATOM 3712 C C . ASP B 1 190 ? 19.562 -22.516 -1.7 1 92.12 190 ASP B C 1
ATOM 3714 O O . ASP B 1 190 ? 18.453 -23.047 -1.737 1 92.12 190 ASP B O 1
ATOM 3718 N N . LEU B 1 191 ? 19.734 -21.25 -2.012 1 91.31 191 LEU B N 1
ATOM 3719 C CA . LEU B 1 191 ? 18.609 -20.359 -2.287 1 91.31 191 LEU B CA 1
ATOM 3720 C C . LEU B 1 191 ? 17.938 -20.719 -3.607 1 91.31 191 LEU B C 1
ATOM 3722 O O . LEU B 1 191 ? 16.75 -20.438 -3.809 1 91.31 191 LEU B O 1
ATOM 3726 N N . ALA B 1 192 ? 18.656 -21.375 -4.48 1 88.88 192 ALA B N 1
ATOM 3727 C CA . ALA B 1 192 ? 18.141 -21.75 -5.793 1 88.88 192 ALA B CA 1
ATOM 3728 C C . ALA B 1 192 ? 16.953 -22.703 -5.656 1 88.88 192 ALA B C 1
ATOM 3730 O O . ALA B 1 192 ? 16.109 -22.781 -6.559 1 88.88 192 ALA B O 1
ATOM 3731 N N . ALA B 1 193 ? 16.875 -23.359 -4.559 1 90.44 193 ALA B N 1
ATOM 3732 C CA . ALA B 1 193 ? 15.828 -24.359 -4.344 1 90.44 193 ALA B CA 1
ATOM 3733 C C . ALA B 1 193 ? 14.578 -23.703 -3.754 1 90.44 193 ALA B C 1
ATOM 3735 O O . ALA B 1 193 ? 13.547 -24.359 -3.598 1 90.44 193 ALA B O 1
ATOM 3736 N N . HIS B 1 194 ? 14.633 -22.406 -3.426 1 92.88 194 HIS B N 1
ATOM 3737 C CA . HIS B 1 194 ? 13.539 -21.719 -2.748 1 92.88 194 HIS B CA 1
ATOM 3738 C C . HIS B 1 194 ? 12.953 -20.625 -3.619 1 92.88 194 HIS B C 1
ATOM 3740 O O . HIS B 1 194 ? 13.688 -19.891 -4.293 1 92.88 194 HIS B O 1
ATOM 3746 N N . PRO B 1 195 ? 11.648 -20.5 -3.635 1 93.06 195 PRO B N 1
ATOM 3747 C CA . PRO B 1 195 ? 11.047 -19.359 -4.332 1 93.06 195 PRO B CA 1
ATOM 3748 C C . PRO B 1 195 ? 11.234 -18.047 -3.574 1 93.06 195 PRO B C 1
ATOM 3750 O O . PRO B 1 195 ? 11.32 -18.047 -2.344 1 93.06 195 PRO B O 1
ATOM 3753 N N . LEU B 1 196 ? 11.266 -16.938 -4.328 1 93.31 196 LEU B N 1
ATOM 3754 C CA . LEU B 1 196 ? 11.5 -15.609 -3.756 1 93.31 196 LEU B CA 1
ATOM 3755 C C . LEU B 1 196 ? 10.227 -14.766 -3.811 1 93.31 196 LEU B C 1
ATOM 3757 O O . LEU B 1 196 ? 9.578 -14.68 -4.855 1 93.31 196 LEU B O 1
ATOM 3761 N N . VAL B 1 197 ? 9.828 -14.305 -2.676 1 95 197 VAL B N 1
ATOM 3762 C CA . VAL B 1 197 ? 8.773 -13.305 -2.568 1 95 197 VAL B CA 1
ATOM 3763 C C . VAL B 1 197 ? 9.375 -11.898 -2.635 1 95 197 VAL B C 1
ATOM 3765 O O . VAL B 1 197 ? 10.172 -11.523 -1.774 1 95 197 VAL B O 1
ATOM 3768 N N . TYR B 1 198 ? 9 -11.117 -3.639 1 93.75 198 TYR B N 1
ATOM 3769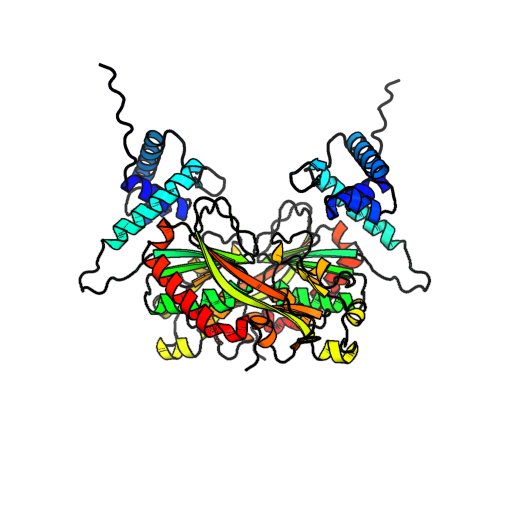 C CA . TYR B 1 198 ? 9.602 -9.812 -3.846 1 93.75 198 TYR B CA 1
ATOM 3770 C C . TYR B 1 198 ? 8.734 -8.945 -4.754 1 93.75 198 TYR B C 1
ATOM 3772 O O . TYR B 1 198 ? 7.531 -9.188 -4.883 1 93.75 198 TYR B O 1
ATOM 3780 N N . PHE B 1 199 ? 9.305 -7.832 -5.25 1 92.25 199 PHE B N 1
ATOM 3781 C CA . PHE B 1 199 ? 8.57 -6.922 -6.121 1 92.25 199 PHE B CA 1
ATOM 3782 C C . PHE B 1 199 ? 8.359 -7.539 -7.496 1 92.25 199 PHE B C 1
ATOM 3784 O O . PHE B 1 199 ? 9.141 -8.391 -7.93 1 92.25 199 PHE B O 1
ATOM 3791 N N . ILE B 1 200 ? 7.23 -7.109 -8.109 1 85.5 200 ILE B N 1
ATOM 3792 C CA . ILE B 1 200 ? 7.043 -7.438 -9.516 1 85.5 200 ILE B CA 1
ATOM 3793 C C . ILE B 1 200 ? 8.133 -6.766 -10.352 1 85.5 200 ILE B C 1
ATOM 3795 O O . ILE B 1 200 ? 8.156 -5.539 -10.477 1 85.5 200 ILE B O 1
ATOM 3799 N N . ASP B 1 201 ? 8.898 -7.523 -10.969 1 76.25 201 ASP B N 1
ATOM 3800 C CA . ASP B 1 201 ? 10.078 -7.031 -11.68 1 76.25 201 ASP B CA 1
ATOM 3801 C C . ASP B 1 201 ? 9.688 -6.043 -12.773 1 76.25 201 ASP B C 1
ATOM 3803 O O . ASP B 1 201 ? 10.242 -4.941 -12.844 1 76.25 201 ASP B O 1
ATOM 3807 N N . SER B 1 202 ? 8.75 -6.352 -13.5 1 71.19 202 SER B N 1
ATOM 3808 C CA . SER B 1 202 ? 8.383 -5.574 -14.68 1 71.19 202 SER B CA 1
ATOM 3809 C C . SER B 1 202 ? 7.734 -4.25 -14.297 1 71.19 202 SER B C 1
ATOM 3811 O O . SER B 1 202 ? 7.57 -3.363 -15.133 1 71.19 202 SER B O 1
ATOM 3813 N N . MET B 1 203 ? 7.473 -4.059 -13.016 1 73.5 203 MET B N 1
ATOM 3814 C CA . MET B 1 203 ? 6.762 -2.857 -12.586 1 73.5 203 MET B CA 1
ATOM 3815 C C . MET B 1 203 ? 7.625 -2.02 -11.648 1 73.5 203 MET B C 1
ATOM 3817 O O . MET B 1 203 ? 7.25 -0.904 -11.281 1 73.5 203 MET B O 1
ATOM 3821 N N . LEU B 1 204 ? 8.727 -2.605 -11.258 1 75.75 204 LEU B N 1
ATOM 3822 C CA . LEU B 1 204 ? 9.586 -1.913 -10.305 1 75.75 204 LEU B CA 1
ATOM 3823 C C . LEU B 1 204 ? 10.266 -0.71 -10.953 1 75.75 204 LEU B C 1
ATOM 3825 O O . LEU B 1 204 ? 10.891 -0.84 -12.008 1 75.75 204 LEU B O 1
ATOM 3829 N N . GLN B 1 205 ? 10.094 0.454 -10.344 1 73.25 205 GLN B N 1
ATOM 3830 C CA . GLN B 1 205 ? 10.594 1.694 -10.922 1 73.25 205 GLN B CA 1
ATOM 3831 C C . GLN B 1 205 ? 11.836 2.18 -10.18 1 73.25 205 GLN B C 1
ATOM 3833 O O . GLN B 1 205 ? 12.445 3.184 -10.562 1 73.25 205 GLN B O 1
ATOM 3838 N N . VAL B 1 206 ? 12.156 1.546 -9.164 1 84.5 206 VAL B N 1
ATOM 3839 C CA . VAL B 1 206 ? 13.258 1.972 -8.305 1 84.5 206 VAL B CA 1
ATOM 3840 C C . VAL B 1 206 ? 14.461 1.058 -8.516 1 84.5 206 VAL B C 1
ATOM 3842 O O . VAL B 1 206 ? 14.461 -0.093 -8.07 1 84.5 206 VAL B O 1
ATOM 3845 N N . ASP B 1 207 ? 15.539 1.564 -9.039 1 79.25 207 ASP B N 1
ATOM 3846 C CA . ASP B 1 207 ? 16.703 0.776 -9.414 1 79.25 207 ASP B CA 1
ATOM 3847 C C . ASP B 1 207 ? 17.328 0.105 -8.195 1 79.25 207 ASP B C 1
ATOM 3849 O O . ASP B 1 207 ? 17.75 -1.056 -8.258 1 79.25 207 ASP B O 1
ATOM 3853 N N . ASP B 1 208 ? 17.359 0.792 -7.207 1 83.56 208 ASP B N 1
ATOM 3854 C CA . ASP B 1 208 ? 18.031 0.284 -6.012 1 83.56 208 ASP B CA 1
ATOM 3855 C C . ASP B 1 208 ? 17.297 -0.931 -5.449 1 83.56 208 ASP B C 1
ATOM 3857 O O . ASP B 1 208 ? 17.859 -1.704 -4.676 1 83.56 208 ASP B O 1
ATOM 3861 N N . LEU B 1 209 ? 16.078 -1.111 -5.871 1 85.06 209 LEU B N 1
ATOM 3862 C CA . LEU B 1 209 ? 15.289 -2.24 -5.391 1 85.06 209 LEU B CA 1
ATOM 3863 C C . LEU B 1 209 ? 15.289 -3.375 -6.41 1 85.06 209 LEU B C 1
ATOM 3865 O O . LEU B 1 209 ? 14.703 -4.434 -6.168 1 85.06 209 LEU B O 1
ATOM 3869 N N . ASP B 1 210 ? 15.875 -3.162 -7.453 1 81.38 210 ASP B N 1
ATOM 3870 C CA . ASP B 1 210 ? 16 -4.227 -8.445 1 81.38 210 ASP B CA 1
ATOM 3871 C C . ASP B 1 210 ? 17.109 -5.207 -8.062 1 81.38 210 ASP B C 1
ATOM 3873 O O . ASP B 1 210 ? 18.125 -5.285 -8.734 1 81.38 210 ASP B O 1
ATOM 3877 N N . LEU B 1 211 ? 16.938 -5.855 -7.031 1 71.75 211 LEU B N 1
ATOM 3878 C CA . LEU B 1 211 ? 17.953 -6.68 -6.387 1 71.75 211 LEU B CA 1
ATOM 3879 C C . LEU B 1 211 ? 17.797 -8.141 -6.793 1 71.75 211 LEU B C 1
ATOM 3881 O O . LEU B 1 211 ? 18.75 -8.922 -6.68 1 71.75 211 LEU B O 1
ATOM 3885 N N . ALA B 1 212 ? 16.609 -8.477 -7.027 1 61.94 212 ALA B N 1
ATOM 3886 C CA . ALA B 1 212 ? 16.359 -9.891 -7.281 1 61.94 212 ALA B CA 1
ATOM 3887 C C . ALA B 1 212 ? 17.344 -10.453 -8.289 1 61.94 212 ALA B C 1
ATOM 3889 O O . ALA B 1 212 ? 17.859 -11.57 -8.117 1 61.94 212 ALA B O 1
ATOM 3890 N N . SER B 1 213 ? 17.609 -9.68 -9.211 1 59.12 213 SER B N 1
ATOM 3891 C CA . SER B 1 213 ? 18.516 -10.188 -10.234 1 59.12 213 SER B CA 1
ATOM 3892 C C . SER B 1 213 ? 19.938 -10.32 -9.703 1 59.12 213 SER B C 1
ATOM 3894 O O . SER B 1 213 ? 20.703 -11.18 -10.148 1 59.12 213 SER B O 1
ATOM 3896 N N . SER B 1 214 ? 20.25 -9.508 -8.797 1 62.09 214 SER B N 1
ATOM 3897 C CA . SER B 1 214 ? 21.625 -9.484 -8.328 1 62.09 214 SER B CA 1
ATOM 3898 C C . SER B 1 214 ? 21.828 -10.445 -7.164 1 62.09 214 SER B C 1
ATOM 3900 O O . SER B 1 214 ? 22.891 -11.055 -7.035 1 62.09 214 SER B O 1
ATOM 3902 N N . PHE B 1 215 ? 20.891 -10.5 -6.438 1 59.47 215 PHE B N 1
ATOM 3903 C CA . PHE B 1 215 ? 21.031 -11.219 -5.18 1 59.47 215 PHE B CA 1
ATOM 3904 C C . PHE B 1 215 ? 20.812 -12.711 -5.383 1 59.47 215 PHE B C 1
ATOM 3906 O O . PHE B 1 215 ? 21.578 -13.531 -4.859 1 59.47 215 PHE B O 1
ATOM 3913 N N . ALA B 1 216 ? 19.734 -13.039 -6.078 1 62.34 216 ALA B N 1
ATOM 3914 C CA . ALA B 1 216 ? 19.453 -14.461 -6.242 1 62.34 216 ALA B CA 1
ATOM 3915 C C . ALA B 1 216 ? 18.953 -14.758 -7.652 1 62.34 216 ALA B C 1
ATOM 3917 O O . ALA B 1 216 ? 17.812 -15.211 -7.832 1 62.34 216 ALA B O 1
ATOM 3918 N N . PRO B 1 217 ? 20.016 -14.617 -8.516 1 59.78 217 PRO B N 1
ATOM 3919 C CA . PRO B 1 217 ? 19.578 -14.797 -9.898 1 59.78 217 PRO B CA 1
ATOM 3920 C C . PRO B 1 217 ? 18.938 -16.156 -10.148 1 59.78 217 PRO B C 1
ATOM 3922 O O . PRO B 1 217 ? 18.141 -16.297 -11.078 1 59.78 217 PRO B O 1
ATOM 3925 N N . ALA B 1 218 ? 19.203 -16.969 -9.211 1 68.12 218 ALA B N 1
ATOM 3926 C CA . ALA B 1 218 ? 18.734 -18.328 -9.484 1 68.12 218 ALA B CA 1
ATOM 3927 C C . ALA B 1 218 ? 17.391 -18.594 -8.812 1 68.12 218 ALA B C 1
ATOM 3929 O O . ALA B 1 218 ? 16.766 -19.625 -9.047 1 68.12 218 ALA B O 1
ATOM 3930 N N . MET B 1 219 ? 16.953 -17.609 -8.094 1 79.38 219 MET B N 1
ATOM 3931 C CA . MET B 1 219 ? 15.703 -17.906 -7.398 1 79.38 219 MET B CA 1
ATOM 3932 C C . MET B 1 219 ? 14.5 -17.672 -8.305 1 79.38 219 MET B C 1
ATOM 3934 O O . MET B 1 219 ? 14.477 -16.688 -9.062 1 79.38 219 MET B O 1
ATOM 3938 N N . ARG B 1 220 ? 13.648 -18.594 -8.242 1 82.88 220 ARG B N 1
ATOM 3939 C CA . ARG B 1 220 ? 12.406 -18.422 -8.984 1 82.88 220 ARG B CA 1
ATOM 3940 C C . ARG B 1 220 ? 11.445 -17.5 -8.242 1 82.88 220 ARG B C 1
ATOM 3942 O O . ARG B 1 220 ? 11.406 -17.5 -7.008 1 82.88 220 ARG B O 1
ATOM 3949 N N . GLU B 1 221 ? 10.648 -16.844 -9.023 1 83.81 221 GLU B N 1
ATOM 3950 C CA . GLU B 1 221 ? 9.648 -15.984 -8.406 1 83.81 221 GLU B CA 1
ATOM 3951 C C . GLU B 1 221 ? 8.445 -16.797 -7.926 1 83.81 221 GLU B C 1
ATOM 3953 O O . GLU B 1 221 ? 8.039 -17.766 -8.578 1 83.81 221 GLU B O 1
ATOM 3958 N N . SER B 1 222 ? 7.941 -16.453 -6.801 1 89.44 222 SER B N 1
ATOM 3959 C CA . SER B 1 222 ? 6.707 -17 -6.246 1 89.44 222 SER B CA 1
ATOM 3960 C C . SER B 1 222 ? 5.578 -15.977 -6.285 1 89.44 222 SER B C 1
ATOM 3962 O O . SER B 1 222 ? 5.125 -15.586 -7.363 1 89.44 222 SER B O 1
ATOM 3964 N N . VAL B 1 223 ? 5.285 -15.414 -5.164 1 93.75 223 VAL B N 1
ATOM 3965 C CA . VAL B 1 223 ? 4.328 -14.312 -5.047 1 93.75 223 VAL B CA 1
ATOM 3966 C C . VAL B 1 223 ? 5.066 -12.977 -5.113 1 93.75 223 VAL B C 1
ATOM 3968 O O . VAL B 1 223 ? 5.965 -12.719 -4.316 1 93.75 223 VAL B O 1
ATOM 3971 N N . THR B 1 224 ? 4.75 -12.211 -6.121 1 94.38 224 THR B N 1
ATOM 3972 C CA . THR B 1 224 ? 5.344 -10.883 -6.258 1 94.38 224 THR B CA 1
ATOM 3973 C C . THR B 1 224 ? 4.273 -9.805 -6.164 1 94.38 224 THR B C 1
ATOM 3975 O O . THR B 1 224 ? 3.1 -10.055 -6.441 1 94.38 224 THR B O 1
ATOM 3978 N N . SER B 1 225 ? 4.719 -8.641 -5.676 1 96.81 225 SER B N 1
ATOM 3979 C CA . SER B 1 225 ? 3.732 -7.586 -5.465 1 96.81 225 SER B CA 1
ATOM 3980 C C . SER B 1 225 ? 4.379 -6.207 -5.523 1 96.81 225 SER B C 1
ATOM 3982 O O . SER B 1 225 ? 5.59 -6.074 -5.332 1 96.81 225 SER B O 1
ATOM 3984 N N . THR B 1 226 ? 3.518 -5.234 -5.73 1 95.12 226 THR B N 1
ATOM 3985 C CA . THR B 1 226 ? 3.949 -3.84 -5.688 1 95.12 226 THR B CA 1
ATOM 3986 C C . THR B 1 226 ? 3.916 -3.307 -4.258 1 95.12 226 THR B C 1
ATOM 3988 O O . THR B 1 226 ? 4.34 -2.178 -4 1 95.12 226 THR B O 1
ATOM 3991 N N . ASN B 1 227 ? 3.449 -4.035 -3.363 1 97.25 227 ASN B N 1
ATOM 3992 C CA . ASN B 1 227 ? 3.232 -3.621 -1.981 1 97.25 227 ASN B CA 1
ATOM 3993 C C . ASN B 1 227 ? 4.012 -4.496 -1.004 1 97.25 227 ASN B C 1
ATOM 3995 O O . ASN B 1 227 ? 3.795 -5.707 -0.941 1 97.25 227 ASN B O 1
ATOM 3999 N N . VAL B 1 228 ? 4.82 -3.881 -0.156 1 97.31 228 VAL B N 1
ATOM 4000 C CA . VAL B 1 228 ? 5.742 -4.602 0.715 1 97.31 228 VAL B CA 1
ATOM 4001 C C . VAL B 1 228 ? 4.961 -5.316 1.817 1 97.31 228 VAL B C 1
ATOM 4003 O O . VAL B 1 228 ? 5.41 -6.336 2.34 1 97.31 228 VAL B O 1
ATOM 4006 N N . PHE B 1 229 ? 3.768 -4.828 2.215 1 98.25 229 PHE B N 1
ATOM 4007 C CA . PHE B 1 229 ? 2.951 -5.543 3.189 1 98.25 229 PHE B CA 1
ATOM 4008 C C . PHE B 1 229 ? 2.49 -6.883 2.629 1 98.25 229 PHE B C 1
ATOM 4010 O O . PHE B 1 229 ? 2.354 -7.855 3.371 1 98.25 229 PHE B O 1
ATOM 4017 N N . VAL B 1 230 ? 2.258 -6.91 1.343 1 98.38 230 VAL B N 1
ATOM 4018 C CA . VAL B 1 230 ? 1.875 -8.156 0.68 1 98.38 230 VAL B CA 1
ATOM 4019 C C . VAL B 1 230 ? 3.043 -9.141 0.712 1 98.38 230 VAL B C 1
ATOM 4021 O O . VAL B 1 230 ? 2.846 -10.336 0.908 1 98.38 230 VAL B O 1
ATOM 4024 N N . HIS B 1 231 ? 4.289 -8.625 0.545 1 97.75 231 HIS B N 1
ATOM 4025 C CA . HIS B 1 231 ? 5.465 -9.477 0.681 1 97.75 231 HIS B CA 1
ATOM 4026 C C . HIS B 1 231 ? 5.516 -10.125 2.057 1 97.75 231 HIS B C 1
ATOM 4028 O O . HIS B 1 231 ? 5.773 -11.328 2.17 1 97.75 231 HIS B O 1
ATOM 4034 N N . VAL B 1 232 ? 5.305 -9.328 3.045 1 98.56 232 VAL B N 1
ATOM 4035 C CA . VAL B 1 232 ? 5.367 -9.82 4.418 1 98.56 232 VAL B CA 1
ATOM 4036 C C . VAL B 1 232 ? 4.328 -10.922 4.617 1 98.56 232 VAL B C 1
ATOM 4038 O O . VAL B 1 232 ? 4.656 -12.023 5.074 1 98.56 232 VAL B O 1
ATOM 4041 N N . GLU B 1 233 ? 3.098 -10.695 4.234 1 98.5 233 GLU B N 1
ATOM 4042 C CA . GLU B 1 233 ? 2.025 -11.648 4.488 1 98.5 233 GLU B CA 1
ATOM 4043 C C . GLU B 1 233 ? 2.189 -12.906 3.631 1 98.5 233 GLU B C 1
ATOM 4045 O O . GLU B 1 233 ? 1.856 -14.008 4.066 1 98.5 233 GLU B O 1
ATOM 4050 N N . ALA B 1 234 ? 2.686 -12.703 2.406 1 98.31 234 ALA B N 1
ATOM 4051 C CA . ALA B 1 234 ? 2.963 -13.867 1.563 1 98.31 234 ALA B CA 1
ATOM 4052 C C . ALA B 1 234 ? 4.039 -14.75 2.186 1 98.31 234 ALA B C 1
ATOM 4054 O O . ALA B 1 234 ? 3.934 -15.977 2.164 1 98.31 234 ALA B O 1
ATOM 4055 N N . THR B 1 235 ? 5.086 -14.125 2.701 1 98.31 235 THR B N 1
ATOM 4056 C CA . THR B 1 235 ? 6.156 -14.875 3.354 1 98.31 235 THR B CA 1
ATOM 4057 C C . THR B 1 235 ? 5.633 -15.602 4.586 1 98.31 235 THR B C 1
ATOM 4059 O O . THR B 1 235 ? 5.953 -16.781 4.805 1 98.31 235 THR B O 1
ATOM 4062 N N . ARG B 1 236 ? 4.809 -14.961 5.344 1 98.5 236 ARG B N 1
ATOM 4063 C CA . ARG B 1 236 ? 4.215 -15.562 6.531 1 98.5 236 ARG B CA 1
ATOM 4064 C C . ARG B 1 236 ? 3.318 -16.734 6.156 1 98.5 236 ARG B C 1
ATOM 4066 O O . ARG B 1 236 ? 3.191 -17.703 6.922 1 98.5 236 ARG B O 1
ATOM 4073 N N . ALA B 1 237 ? 2.736 -16.625 4.996 1 97.75 237 ALA B N 1
ATOM 4074 C CA . ALA B 1 237 ? 1.846 -17.672 4.508 1 97.75 237 ALA B CA 1
ATOM 4075 C C . ALA B 1 237 ? 2.633 -18.797 3.824 1 97.75 237 ALA B C 1
ATOM 4077 O O . ALA B 1 237 ? 2.061 -19.609 3.105 1 97.75 237 ALA B O 1
ATOM 4078 N N . ALA B 1 238 ? 3.938 -18.75 3.904 1 97.38 238 ALA B N 1
ATOM 4079 C CA . ALA B 1 238 ? 4.836 -19.797 3.453 1 97.38 238 ALA B CA 1
ATOM 4080 C C . ALA B 1 238 ? 4.895 -19.859 1.93 1 97.38 238 ALA B C 1
ATOM 4082 O O . ALA B 1 238 ? 4.953 -20.953 1.346 1 97.38 238 ALA B O 1
ATOM 4083 N N . ALA B 1 239 ? 4.879 -18.734 1.298 1 96.88 239 ALA B N 1
ATOM 4084 C CA . ALA B 1 239 ? 4.988 -18.672 -0.157 1 96.88 239 ALA B CA 1
ATOM 4085 C C . ALA B 1 239 ? 6.434 -18.844 -0.607 1 96.88 239 ALA B C 1
ATOM 4087 O O . ALA B 1 239 ? 6.711 -18.969 -1.803 1 96.88 239 ALA B O 1
ATOM 4088 N N . GLY B 1 240 ? 7.352 -18.875 0.237 1 96 240 GLY B N 1
ATOM 4089 C CA . GLY B 1 240 ? 8.781 -18.922 -0.013 1 96 240 GLY B CA 1
ATOM 4090 C C . GLY B 1 240 ? 9.578 -18.031 0.93 1 96 240 GLY B C 1
ATOM 4091 O O . GLY B 1 240 ? 9.18 -17.828 2.076 1 96 240 GLY B O 1
ATOM 4092 N N . LEU B 1 241 ? 10.797 -17.625 0.473 1 95.88 241 LEU B N 1
ATOM 4093 C CA . LEU B 1 241 ? 11.617 -16.672 1.216 1 95.88 241 LEU B CA 1
ATOM 4094 C C . LEU B 1 241 ? 11.367 -15.242 0.746 1 95.88 241 LEU B C 1
ATOM 4096 O O . LEU B 1 241 ? 11.344 -14.977 -0.457 1 95.88 241 LEU B O 1
ATOM 4100 N N . GLY B 1 242 ? 11.094 -14.414 1.724 1 96.12 242 GLY B N 1
ATOM 4101 C CA . GLY B 1 242 ? 10.867 -13.016 1.396 1 96.12 242 GLY B CA 1
ATOM 4102 C C . GLY B 1 242 ? 12.094 -12.148 1.635 1 96.12 242 GLY B C 1
ATOM 4103 O O . GLY B 1 242 ? 12.781 -12.305 2.643 1 96.12 242 GLY B O 1
ATOM 4104 N N . LEU B 1 243 ? 12.5 -11.328 0.668 1 95 243 LEU B N 1
ATOM 4105 C CA . LEU B 1 243 ? 13.445 -10.242 0.892 1 95 243 LEU B CA 1
ATOM 4106 C C . LEU B 1 243 ? 12.734 -9 1.412 1 95 243 LEU B C 1
ATOM 4108 O O . LEU B 1 243 ? 12.094 -8.281 0.644 1 95 243 LEU B O 1
ATOM 4112 N N . LEU B 1 244 ? 12.836 -8.781 2.73 1 96.88 244 LEU B N 1
ATOM 4113 C CA . LEU B 1 244 ? 11.953 -7.852 3.422 1 96.88 244 LEU B CA 1
ATOM 4114 C C . LEU B 1 244 ? 12.75 -6.828 4.219 1 96.88 244 LEU B C 1
ATOM 4116 O O . LEU B 1 244 ? 13.828 -7.137 4.73 1 96.88 244 LEU B O 1
ATOM 4120 N N . PRO B 1 245 ? 12.172 -5.547 4.289 1 97.56 245 PRO B N 1
ATOM 4121 C CA . PRO B 1 245 ? 12.781 -4.641 5.266 1 97.56 245 PRO B CA 1
ATOM 4122 C C . PRO B 1 245 ? 12.781 -5.211 6.68 1 97.56 245 PRO B C 1
ATOM 4124 O O . PRO B 1 245 ? 11.742 -5.66 7.172 1 97.56 245 PRO B O 1
ATOM 4127 N N . CYS B 1 246 ? 13.898 -5.145 7.359 1 97.62 246 CYS B N 1
ATOM 4128 C CA . CYS B 1 246 ? 14.062 -5.734 8.688 1 97.62 246 CYS B CA 1
ATOM 4129 C C . CYS B 1 246 ? 13.086 -5.125 9.68 1 97.62 246 CYS B C 1
ATOM 4131 O O . CYS B 1 246 ? 12.477 -5.84 10.477 1 97.62 246 CYS B O 1
ATOM 4133 N N . PHE B 1 247 ? 12.875 -3.809 9.609 1 98 247 PHE B N 1
ATOM 4134 C CA . PHE B 1 247 ? 12.047 -3.123 10.594 1 98 247 PHE B CA 1
ATOM 4135 C C . PHE B 1 247 ? 10.586 -3.533 10.453 1 98 247 PHE B C 1
ATOM 4137 O O . PHE B 1 247 ? 9.773 -3.273 11.344 1 98 247 PHE B O 1
ATOM 4144 N N . MET B 1 248 ? 10.211 -4.172 9.344 1 98.25 248 MET B N 1
ATOM 4145 C CA . MET B 1 248 ? 8.867 -4.695 9.156 1 98.25 248 MET B CA 1
ATOM 4146 C C . MET B 1 248 ? 8.797 -6.176 9.508 1 98.25 248 MET B C 1
ATOM 4148 O O . MET B 1 248 ? 7.914 -6.602 10.258 1 98.25 248 MET B O 1
ATOM 4152 N N . ALA B 1 249 ? 9.742 -6.953 9.008 1 98.19 249 ALA B N 1
ATOM 4153 C CA . ALA B 1 249 ? 9.734 -8.406 9.172 1 98.19 249 ALA B CA 1
ATOM 4154 C C . ALA B 1 249 ? 9.969 -8.789 10.633 1 98.19 249 ALA B C 1
ATOM 4156 O O . ALA B 1 249 ? 9.367 -9.75 11.133 1 98.19 249 ALA B O 1
ATOM 4157 N N . ASP B 1 250 ? 10.789 -8.07 11.352 1 97.75 250 ASP B N 1
ATOM 4158 C CA . ASP B 1 250 ? 11.18 -8.398 12.727 1 97.75 250 ASP B CA 1
ATOM 4159 C C . ASP B 1 250 ? 10.016 -8.188 13.688 1 97.75 250 ASP B C 1
ATOM 4161 O O . ASP B 1 250 ? 10.07 -8.625 14.836 1 97.75 250 ASP B O 1
ATOM 4165 N N . ARG B 1 251 ? 8.953 -7.574 13.227 1 96.25 251 ARG B N 1
ATOM 4166 C CA . ARG B 1 251 ? 7.77 -7.379 14.055 1 96.25 251 ARG B CA 1
ATOM 4167 C C . ARG B 1 251 ? 6.965 -8.672 14.172 1 96.25 251 ARG B C 1
ATOM 4169 O O . ARG B 1 251 ? 6.062 -8.773 15.008 1 96.25 251 ARG B O 1
ATOM 4176 N N . HIS B 1 252 ? 7.262 -9.656 13.352 1 97.62 252 HIS B N 1
ATOM 4177 C CA . HIS B 1 252 ? 6.516 -10.906 13.305 1 97.62 252 HIS B CA 1
ATOM 4178 C C . HIS B 1 252 ? 7.363 -12.07 13.805 1 97.62 252 HIS B C 1
ATOM 4180 O O . HIS B 1 252 ? 8.258 -12.547 13.102 1 97.62 252 HIS B O 1
ATOM 4186 N N . PRO B 1 253 ? 6.969 -12.625 14.938 1 97.12 253 PRO B N 1
ATOM 4187 C CA . PRO B 1 253 ? 7.789 -13.672 15.547 1 97.12 253 PRO B CA 1
ATOM 4188 C C . PRO B 1 253 ? 7.828 -14.945 14.703 1 97.12 253 PRO B C 1
ATOM 4190 O O . PRO B 1 253 ? 8.719 -15.781 14.883 1 97.12 253 PRO B O 1
ATOM 4193 N N . ASP B 1 254 ? 6.91 -15.07 13.82 1 97.94 254 ASP B N 1
ATOM 4194 C CA . ASP B 1 254 ? 6.867 -16.281 13.008 1 97.94 254 ASP B CA 1
ATOM 4195 C C . ASP B 1 254 ? 7.789 -16.156 11.797 1 97.94 254 ASP B C 1
ATOM 4197 O O . ASP B 1 254 ? 7.969 -17.125 11.047 1 97.94 254 ASP B O 1
ATOM 4201 N N . LEU B 1 255 ? 8.352 -15.047 11.578 1 98.5 255 LEU B N 1
ATOM 4202 C CA . LEU B 1 255 ? 9.328 -14.859 10.508 1 98.5 255 LEU B CA 1
ATOM 4203 C C . LEU B 1 255 ? 10.75 -14.992 11.047 1 98.5 255 LEU B C 1
ATOM 4205 O O . LEU B 1 255 ? 11.109 -14.344 12.023 1 98.5 255 LEU B O 1
ATOM 4209 N N . ILE B 1 256 ? 11.516 -15.844 10.367 1 98.12 256 ILE B N 1
ATOM 4210 C CA . ILE B 1 256 ? 12.891 -16.141 10.781 1 98.12 256 ILE B CA 1
ATOM 4211 C C . ILE B 1 256 ? 13.867 -15.633 9.719 1 98.12 256 ILE B C 1
ATOM 4213 O O . ILE B 1 256 ? 13.75 -15.992 8.539 1 98.12 256 ILE B O 1
ATOM 4217 N N . ARG B 1 257 ? 14.828 -14.82 10.148 1 96.75 257 ARG B N 1
ATOM 4218 C CA . ARG B 1 257 ? 15.859 -14.352 9.234 1 96.75 257 ARG B CA 1
ATOM 4219 C C . ARG B 1 257 ? 16.844 -15.461 8.891 1 96.75 257 ARG B C 1
ATOM 4221 O O . ARG B 1 257 ? 17.312 -16.172 9.781 1 96.75 257 ARG B O 1
ATOM 4228 N N . VAL B 1 258 ? 17.078 -15.633 7.59 1 95.56 258 VAL B N 1
ATOM 4229 C CA . VAL B 1 258 ? 17.984 -16.688 7.148 1 95.56 258 VAL B CA 1
ATOM 4230 C C . VAL B 1 258 ? 19.203 -16.062 6.465 1 95.56 258 VAL B C 1
ATOM 4232 O O . VAL B 1 258 ? 19.094 -15 5.848 1 95.56 258 VAL B O 1
ATOM 4235 N N . LEU B 1 259 ? 20.344 -16.703 6.637 1 93.12 259 LEU B N 1
ATOM 4236 C CA . LEU B 1 259 ? 21.609 -16.266 6.043 1 93.12 259 LEU B CA 1
ATOM 4237 C C . LEU B 1 259 ? 21.891 -14.805 6.383 1 93.12 259 LEU B C 1
ATOM 4239 O O . LEU B 1 259 ? 22.266 -14.016 5.508 1 93.12 259 LEU B O 1
ATOM 4243 N N . ALA B 1 260 ? 21.641 -14.414 7.613 1 90.88 260 ALA B N 1
ATOM 4244 C CA . ALA B 1 260 ? 21.719 -13.031 8.078 1 90.88 260 ALA B CA 1
ATOM 4245 C C . ALA B 1 260 ? 23.109 -12.445 7.863 1 90.88 260 ALA B C 1
ATOM 4247 O O . ALA B 1 260 ? 23.25 -11.25 7.613 1 90.88 260 ALA B O 1
ATOM 4248 N N . ASP B 1 261 ? 24.078 -13.242 7.879 1 87.12 261 ASP B N 1
ATOM 4249 C CA . ASP B 1 261 ? 25.453 -12.773 7.777 1 87.12 261 ASP B CA 1
ATOM 4250 C C . ASP B 1 261 ? 25.891 -12.664 6.32 1 87.12 261 ASP B C 1
ATOM 4252 O O . ASP B 1 261 ? 26.891 -12.008 6.016 1 87.12 261 ASP B O 1
ATOM 4256 N N . THR B 1 262 ? 25.172 -13.273 5.5 1 85.44 262 THR B N 1
ATOM 4257 C CA . THR B 1 262 ? 25.594 -13.352 4.105 1 85.44 262 THR B CA 1
ATOM 4258 C C . THR B 1 262 ? 24.719 -12.477 3.223 1 85.44 262 THR B C 1
ATOM 4260 O O . THR B 1 262 ? 25.188 -11.875 2.256 1 85.44 262 THR B O 1
ATOM 4263 N N . VAL B 1 263 ? 23.453 -12.508 3.619 1 83.5 263 VAL B N 1
ATOM 4264 C CA . VAL B 1 263 ? 22.516 -11.758 2.801 1 83.5 263 VAL B CA 1
ATOM 4265 C C . VAL B 1 263 ? 21.969 -10.562 3.59 1 83.5 263 VAL B C 1
ATOM 4267 O O . VAL B 1 263 ? 21.141 -10.727 4.488 1 83.5 263 VAL B O 1
ATOM 4270 N N . SER B 1 264 ? 22.5 -9.406 3.295 1 85.94 264 SER B N 1
ATOM 4271 C CA . SER B 1 264 ? 22.047 -8.125 3.836 1 85.94 264 SER B CA 1
ATOM 4272 C C . SER B 1 264 ? 22.203 -7.004 2.816 1 85.94 264 SER B C 1
ATOM 4274 O O . SER B 1 264 ? 23.312 -6.75 2.338 1 85.94 264 SER B O 1
ATOM 4276 N N . VAL B 1 265 ? 21.047 -6.461 2.514 1 90.38 265 VAL B N 1
ATOM 4277 C CA . VAL B 1 265 ? 21.094 -5.348 1.567 1 90.38 265 VAL B CA 1
ATOM 4278 C C . VAL B 1 265 ? 20.875 -4.031 2.311 1 90.38 265 VAL B C 1
ATOM 4280 O O . VAL B 1 265 ? 19.875 -3.85 2.998 1 90.38 265 VAL B O 1
ATOM 4283 N N . ASN B 1 266 ? 21.828 -3.178 2.166 1 92.5 266 ASN B N 1
ATOM 4284 C CA . ASN B 1 266 ? 21.719 -1.864 2.793 1 92.5 266 ASN B CA 1
ATOM 4285 C C . ASN B 1 266 ? 21.281 -0.796 1.793 1 92.5 266 ASN B C 1
ATOM 4287 O O . ASN B 1 266 ? 21.953 -0.586 0.778 1 92.5 266 ASN B O 1
ATOM 4291 N N . LEU B 1 267 ? 20.188 -0.218 2.102 1 94.88 267 LEU B N 1
ATOM 4292 C CA . LEU B 1 267 ? 19.641 0.859 1.29 1 94.88 267 LEU B CA 1
ATOM 4293 C C . LEU B 1 267 ? 19.484 2.137 2.109 1 94.88 267 LEU B C 1
ATOM 4295 O O . LEU B 1 267 ? 19.734 2.139 3.314 1 94.88 267 LEU B O 1
ATOM 4299 N N . ALA B 1 268 ? 19.094 3.178 1.412 1 96.31 268 ALA B N 1
ATOM 4300 C CA . ALA B 1 268 ? 18.922 4.441 2.125 1 96.31 268 ALA B CA 1
ATOM 4301 C C . ALA B 1 268 ? 17.625 5.129 1.713 1 96.31 268 ALA B C 1
ATOM 4303 O O . ALA B 1 268 ? 17.266 5.125 0.535 1 96.31 268 ALA B O 1
ATOM 4304 N N . TYR B 1 269 ? 16.938 5.68 2.676 1 97.81 269 TYR B N 1
ATOM 4305 C CA . TYR B 1 269 ? 15.812 6.578 2.43 1 97.81 269 TYR B CA 1
ATOM 4306 C C . TYR B 1 269 ? 16.297 8.016 2.256 1 97.81 269 TYR B C 1
ATOM 4308 O O . TYR B 1 269 ? 17.125 8.5 3.033 1 97.81 269 TYR B O 1
ATOM 4316 N N . TRP B 1 270 ? 15.742 8.656 1.272 1 97.06 270 TRP B N 1
ATOM 4317 C CA . TRP B 1 270 ? 16.047 10.055 0.994 1 97.06 270 TRP B CA 1
ATOM 4318 C C . TRP B 1 270 ? 14.781 10.898 0.972 1 97.06 270 TRP B C 1
ATOM 4320 O O . TRP B 1 270 ? 13.758 10.484 0.424 1 97.06 270 TRP B O 1
ATOM 4330 N N . LEU B 1 271 ? 14.836 12.039 1.589 1 97.25 271 LEU B N 1
ATOM 4331 C CA . LEU B 1 271 ? 13.758 13.023 1.547 1 97.25 271 LEU B CA 1
ATOM 4332 C C . LEU B 1 271 ? 14.031 14.078 0.479 1 97.25 271 LEU B C 1
ATOM 4334 O O . LEU B 1 271 ? 15.117 14.672 0.445 1 97.25 271 LEU B O 1
ATOM 4338 N N . VAL B 1 272 ? 13.117 14.258 -0.424 1 95.75 272 VAL B N 1
ATOM 4339 C CA . VAL B 1 272 ? 13.227 15.234 -1.501 1 95.75 272 VAL B CA 1
ATOM 4340 C C . VAL B 1 272 ? 12.172 16.328 -1.318 1 95.75 272 VAL B C 1
ATOM 4342 O O . VAL B 1 272 ? 11 16.031 -1.085 1 95.75 272 VAL B O 1
ATOM 4345 N N . ALA B 1 273 ? 12.539 17.531 -1.381 1 93.69 273 ALA B N 1
ATOM 4346 C CA . ALA B 1 273 ? 11.633 18.656 -1.269 1 93.69 273 ALA B CA 1
ATOM 4347 C C . ALA B 1 273 ? 12.211 19.906 -1.932 1 93.69 273 ALA B C 1
ATOM 4349 O O . ALA B 1 273 ? 13.43 20.016 -2.086 1 93.69 273 ALA B O 1
ATOM 4350 N N . ARG B 1 274 ? 11.359 20.797 -2.32 1 87.88 274 ARG B N 1
ATOM 4351 C CA . ARG B 1 274 ? 11.844 22.109 -2.742 1 87.88 274 ARG B CA 1
ATOM 4352 C C . ARG B 1 274 ? 12.305 22.938 -1.544 1 87.88 274 ARG B C 1
ATOM 4354 O O . ARG B 1 274 ? 11.703 22.859 -0.469 1 87.88 274 ARG B O 1
ATOM 4361 N N . PRO B 1 275 ? 13.266 23.75 -1.755 1 82.5 275 PRO B N 1
ATOM 4362 C CA . PRO B 1 275 ? 13.758 24.562 -0.644 1 82.5 275 PRO B CA 1
ATOM 4363 C C . PRO B 1 275 ? 12.68 25.469 -0.053 1 82.5 275 PRO B C 1
ATOM 4365 O O . PRO B 1 275 ? 12.602 25.625 1.169 1 82.5 275 PRO B O 1
ATOM 4368 N N . GLU B 1 276 ? 11.859 26.047 -0.918 1 80.81 276 GLU B N 1
ATOM 4369 C CA . GLU B 1 276 ? 10.812 26.953 -0.454 1 80.81 276 GLU B CA 1
ATOM 4370 C C . GLU B 1 276 ? 9.773 26.203 0.376 1 80.81 276 GLU B C 1
ATOM 4372 O O . GLU B 1 276 ? 9.203 26.766 1.316 1 80.81 276 GLU B O 1
ATOM 4377 N N . THR B 1 277 ? 9.539 24.969 0.016 1 86.62 277 THR B N 1
ATOM 4378 C CA . THR B 1 277 ? 8.578 24.141 0.746 1 86.62 277 THR B CA 1
ATOM 4379 C C . THR B 1 277 ? 9.078 23.844 2.156 1 86.62 277 THR B C 1
ATOM 4381 O O . THR B 1 277 ? 8.305 23.875 3.115 1 86.62 277 THR B O 1
ATOM 4384 N N . LEU B 1 278 ? 10.359 23.672 2.287 1 88.5 278 LEU B N 1
ATOM 4385 C CA . LEU B 1 278 ? 10.953 23.328 3.574 1 88.5 278 LEU B CA 1
ATOM 4386 C C . LEU B 1 278 ? 10.883 24.516 4.535 1 88.5 278 LEU B C 1
ATOM 4388 O O . LEU B 1 278 ? 11.016 24.344 5.75 1 88.5 278 LEU B O 1
ATOM 4392 N N . ARG B 1 279 ? 10.609 25.672 4.016 1 82.38 279 ARG B N 1
ATOM 4393 C CA . ARG B 1 279 ? 10.562 26.875 4.836 1 82.38 279 ARG B CA 1
ATOM 4394 C C . ARG B 1 279 ? 9.164 27.109 5.402 1 82.38 279 ARG B C 1
ATOM 4396 O O . ARG B 1 279 ? 8.992 27.891 6.332 1 82.38 279 ARG B O 1
ATOM 4403 N N . ARG B 1 280 ? 8.18 26.453 4.793 1 85.12 280 ARG B N 1
ATOM 4404 C CA . ARG B 1 280 ? 6.84 26.547 5.355 1 85.12 280 ARG B CA 1
ATOM 4405 C C . ARG B 1 280 ? 6.797 25.953 6.758 1 85.12 280 ARG B C 1
ATOM 4407 O O . ARG B 1 280 ? 7.227 24.812 6.977 1 85.12 280 ARG B O 1
ATOM 4414 N N . PRO B 1 281 ? 6.262 26.641 7.727 1 85.88 281 PRO B N 1
ATOM 4415 C CA . PRO B 1 281 ? 6.344 26.234 9.133 1 85.88 281 PRO B CA 1
ATOM 4416 C C . PRO B 1 281 ? 5.723 24.859 9.383 1 85.88 281 PRO B C 1
ATOM 4418 O O . PRO B 1 281 ? 6.277 24.062 10.133 1 85.88 281 PRO B O 1
ATOM 4421 N N . GLU B 1 282 ? 4.578 24.562 8.773 1 92.69 282 GLU B N 1
ATOM 4422 C CA . GLU B 1 282 ? 3.92 23.281 8.984 1 92.69 282 GLU B CA 1
ATOM 4423 C C . GLU B 1 282 ? 4.746 22.125 8.406 1 92.69 282 GLU B C 1
ATOM 4425 O O . GLU B 1 282 ? 4.781 21.031 8.977 1 92.69 282 GLU B O 1
ATOM 4430 N N . VAL B 1 283 ? 5.406 22.391 7.273 1 94.69 283 VAL B N 1
ATOM 4431 C CA . VAL B 1 283 ? 6.25 21.375 6.648 1 94.69 283 VAL B CA 1
ATOM 4432 C C . VAL B 1 283 ? 7.504 21.156 7.492 1 94.69 283 VAL B C 1
ATOM 4434 O O . VAL B 1 283 ? 7.902 20.016 7.738 1 94.69 283 VAL B O 1
ATOM 4437 N N . ALA B 1 284 ? 8.07 22.266 7.93 1 91.44 284 ALA B N 1
ATOM 4438 C CA . ALA B 1 284 ? 9.266 22.188 8.766 1 91.44 284 ALA B CA 1
ATOM 4439 C C . ALA B 1 284 ? 8.984 21.422 10.055 1 91.44 284 ALA B C 1
ATOM 4441 O O . ALA B 1 284 ? 9.789 20.578 10.477 1 91.44 284 ALA B O 1
ATOM 4442 N N . ALA B 1 285 ? 7.852 21.703 10.672 1 93.12 285 ALA B N 1
ATOM 4443 C CA . ALA B 1 285 ? 7.465 21 11.898 1 93.12 285 ALA B CA 1
ATOM 4444 C C . ALA B 1 285 ? 7.352 19.5 11.656 1 93.12 285 ALA B C 1
ATOM 4446 O O . ALA B 1 285 ? 7.824 18.703 12.469 1 93.12 285 ALA B O 1
ATOM 4447 N N . PHE B 1 286 ? 6.773 19.156 10.586 1 97.62 286 PHE B N 1
ATOM 4448 C CA . PHE B 1 286 ? 6.629 17.734 10.258 1 97.62 286 PHE B CA 1
ATOM 4449 C C . PHE B 1 286 ? 7.988 17.109 9.992 1 97.62 286 PHE B C 1
ATOM 4451 O O . PHE B 1 286 ? 8.273 16.016 10.477 1 97.62 286 PHE B O 1
ATOM 4458 N N . VAL B 1 287 ? 8.805 17.703 9.18 1 97.44 287 VAL B N 1
ATOM 4459 C CA . VAL B 1 287 ? 10.117 17.172 8.82 1 97.44 287 VAL B CA 1
ATOM 4460 C C . VAL B 1 287 ? 10.953 16.953 10.078 1 97.44 287 VAL B C 1
ATOM 4462 O O . VAL B 1 287 ? 11.633 15.93 10.211 1 97.44 287 VAL B O 1
ATOM 4465 N N . ASP B 1 288 ? 10.883 17.922 10.992 1 94.88 288 ASP B N 1
ATOM 4466 C CA . ASP B 1 288 ? 11.625 17.781 12.242 1 94.88 288 ASP B CA 1
ATOM 4467 C C . ASP B 1 288 ? 11.156 16.562 13.023 1 94.88 288 ASP B C 1
ATOM 4469 O O . ASP B 1 288 ? 11.969 15.773 13.516 1 94.88 288 ASP B O 1
ATOM 4473 N N . THR B 1 289 ? 9.883 16.406 13.164 1 97.5 289 THR B N 1
ATOM 4474 C CA . THR B 1 289 ? 9.312 15.273 13.883 1 97.5 289 THR B CA 1
ATOM 4475 C C . THR B 1 289 ? 9.656 13.961 13.188 1 97.5 289 THR B C 1
ATOM 4477 O O . THR B 1 289 ? 9.945 12.961 13.836 1 97.5 289 THR B O 1
ATOM 4480 N N . LEU B 1 290 ? 9.602 13.93 11.867 1 98.38 290 LEU B N 1
ATOM 4481 C CA . LEU B 1 290 ? 9.93 12.75 11.07 1 98.38 290 LEU B CA 1
ATOM 4482 C C . LEU B 1 290 ? 11.383 12.336 11.289 1 98.38 290 LEU B C 1
ATOM 4484 O O . LEU B 1 290 ? 11.672 11.148 11.477 1 98.38 290 LEU B O 1
ATOM 4488 N N . ARG B 1 291 ? 12.25 13.312 11.266 1 96.62 291 ARG B N 1
ATOM 4489 C CA . ARG B 1 291 ? 13.664 13.031 11.492 1 96.62 291 ARG B CA 1
ATOM 4490 C C . ARG B 1 291 ? 13.891 12.445 12.875 1 96.62 291 ARG B C 1
ATOM 4492 O O . ARG B 1 291 ? 14.695 11.523 13.039 1 96.62 291 ARG B O 1
ATOM 4499 N N . ALA B 1 292 ? 13.242 13.016 13.836 1 96.06 292 ALA B N 1
ATOM 4500 C CA . ALA B 1 292 ? 13.344 12.484 15.195 1 96.06 292 ALA B CA 1
ATOM 4501 C C . ALA B 1 292 ? 12.844 11.047 15.258 1 96.06 292 ALA B C 1
ATOM 4503 O O . ALA B 1 292 ? 13.461 10.195 15.914 1 96.06 292 ALA B O 1
ATOM 4504 N N . LYS B 1 293 ? 11.727 10.742 14.609 1 97.69 293 LYS B N 1
ATOM 4505 C CA . LYS B 1 293 ? 11.172 9.391 14.555 1 97.69 293 LYS B CA 1
ATOM 4506 C C . LYS B 1 293 ? 12.148 8.422 13.898 1 97.69 293 LYS B C 1
ATOM 4508 O O . LYS B 1 293 ? 12.352 7.309 14.383 1 97.69 293 LYS B O 1
ATOM 4513 N N . VAL B 1 294 ? 12.711 8.828 12.797 1 97.94 294 VAL B N 1
ATOM 4514 C CA . VAL B 1 294 ? 13.68 8.016 12.062 1 97.94 294 VAL B CA 1
ATOM 4515 C C . VAL B 1 294 ? 14.875 7.711 12.961 1 97.94 294 VAL B C 1
ATOM 4517 O O . VAL B 1 294 ? 15.367 6.578 12.992 1 97.94 294 VAL B O 1
ATOM 4520 N N . HIS B 1 295 ? 15.281 8.711 13.711 1 95.25 295 HIS B N 1
ATOM 4521 C CA . HIS B 1 295 ? 16.406 8.531 14.625 1 95.25 295 HIS B CA 1
ATOM 4522 C C . HIS B 1 295 ? 16.062 7.523 15.719 1 95.25 295 HIS B C 1
ATOM 4524 O O . HIS B 1 295 ? 16.891 6.668 16.047 1 95.25 295 HIS B O 1
ATOM 4530 N N . ARG B 1 296 ? 14.891 7.582 16.266 1 96.62 296 ARG B N 1
ATOM 4531 C CA . ARG B 1 296 ? 14.461 6.68 17.328 1 96.62 296 ARG B CA 1
ATOM 4532 C C . ARG B 1 296 ? 14.359 5.246 16.828 1 96.62 296 ARG B C 1
ATOM 4534 O O . ARG B 1 296 ? 14.555 4.297 17.578 1 96.62 296 ARG B O 1
ATOM 4541 N N . GLU B 1 297 ? 14.062 5.105 15.492 1 97.5 297 GLU B N 1
ATOM 4542 C CA . GLU B 1 297 ? 13.852 3.779 14.922 1 97.5 297 GLU B CA 1
ATOM 4543 C C . GLU B 1 297 ? 15.117 3.266 14.234 1 97.5 297 GLU B C 1
ATOM 4545 O O . GLU B 1 297 ? 15.07 2.285 13.484 1 97.5 297 GLU B O 1
ATOM 4550 N N . HIS B 1 298 ? 16.203 3.877 14.477 1 95.62 298 HIS B N 1
ATOM 4551 C CA . HIS B 1 298 ? 17.453 3.615 13.781 1 95.62 298 HIS B CA 1
ATOM 4552 C C . HIS B 1 298 ? 17.844 2.141 13.859 1 95.62 298 HIS B C 1
ATOM 4554 O O . HIS B 1 298 ? 18.156 1.521 12.844 1 95.62 298 HIS B O 1
ATOM 4560 N N . ASN B 1 299 ? 17.828 1.522 15.055 1 96.75 299 ASN B N 1
ATOM 4561 C CA . ASN B 1 299 ? 18.219 0.128 15.219 1 96.75 299 ASN B CA 1
ATOM 4562 C C . ASN B 1 299 ? 17.297 -0.813 14.453 1 96.75 299 ASN B C 1
ATOM 4564 O O . ASN B 1 299 ? 17.75 -1.752 13.805 1 96.75 299 ASN B O 1
ATOM 4568 N N . ALA B 1 300 ? 16.016 -0.549 14.523 1 97.31 300 ALA B N 1
ATOM 4569 C CA . ALA B 1 300 ? 15.062 -1.37 13.797 1 97.31 300 ALA B CA 1
ATOM 4570 C C . ALA B 1 300 ? 15.289 -1.276 12.289 1 97.31 300 ALA B C 1
ATOM 4572 O O . ALA B 1 300 ? 15.234 -2.285 11.578 1 97.31 300 ALA B O 1
ATOM 4573 N N . LEU B 1 301 ? 15.539 -0.02 11.805 1 97.81 301 LEU B N 1
ATOM 4574 C CA . LEU B 1 301 ? 15.758 0.213 10.383 1 97.81 301 LEU B CA 1
ATOM 4575 C C . LEU B 1 301 ? 16.984 -0.55 9.891 1 97.81 301 LEU B C 1
ATOM 4577 O O . LEU B 1 301 ? 16.984 -1.074 8.773 1 97.81 301 LEU B O 1
ATOM 4581 N N . LEU B 1 302 ? 17.969 -0.731 10.766 1 96 302 LEU B N 1
ATOM 4582 C CA . LEU B 1 302 ? 19.219 -1.376 10.367 1 96 302 LEU B CA 1
ATOM 4583 C C . LEU B 1 302 ? 19.156 -2.879 10.625 1 96 302 LEU B C 1
ATOM 4585 O O . LEU B 1 302 ? 20.109 -3.604 10.32 1 96 302 LEU B O 1
ATOM 4589 N N . GLY B 1 303 ? 18.016 -3.344 11.188 1 95.62 303 GLY B N 1
ATOM 4590 C CA . GLY B 1 303 ? 17.859 -4.766 11.469 1 95.62 303 GLY B CA 1
ATOM 4591 C C . GLY B 1 303 ? 18.703 -5.234 12.633 1 95.62 303 GLY B C 1
ATOM 4592 O O . GLY B 1 303 ? 19.125 -6.395 12.68 1 95.62 303 GLY B O 1
ATOM 4593 N N . LEU B 1 304 ? 19 -4.281 13.547 1 89.94 304 LEU B N 1
ATOM 4594 C CA . LEU B 1 304 ? 19.812 -4.625 14.703 1 89.94 304 LEU B CA 1
ATOM 4595 C C . LEU B 1 304 ? 18.938 -5.117 15.852 1 89.94 304 LEU B C 1
ATOM 4597 O O . LEU B 1 304 ? 17.891 -4.539 16.125 1 89.94 304 LEU B O 1
ATOM 4601 N N . ARG B 1 305 ? 18.812 -6.422 16.031 1 70.38 305 ARG B N 1
ATOM 4602 C CA . ARG B 1 305 ? 18.047 -7.016 17.125 1 70.38 305 ARG B CA 1
ATOM 4603 C C . ARG B 1 305 ? 18.484 -6.457 18.469 1 70.38 305 ARG B C 1
ATOM 4605 O O . ARG B 1 305 ? 19.672 -6.148 18.656 1 70.38 305 ARG B O 1
ATOM 4612 N N . ALA B 1 306 ? 17.391 -6.094 19.172 1 51.56 306 ALA B N 1
ATOM 4613 C CA . ALA B 1 306 ? 17.703 -5.734 20.562 1 51.56 306 ALA B CA 1
ATOM 4614 C C . ALA B 1 306 ? 18.375 -6.895 21.281 1 51.56 306 ALA B C 1
ATOM 4616 O O . ALA B 1 306 ? 18.094 -8.062 21 1 51.56 306 ALA B O 1
#

Nearest PDB structures (foldseek):
  3t1b-assembly1_A  TM=6.014E-01  e=1.863E-19  Vibrio cholerae
  3t1b-assembly1_C  TM=5.575E-01  e=1.290E-19  Vibrio cholerae
  3t1b-assembly1_D  TM=5.884E-01  e=1.036E-18  Vibrio cholerae
  3t1b-assembly1_B  TM=5.829E-01  e=1.591E-18  Vibrio cholerae
  6xtv-assembly1_B  TM=5.303E-01  e=2.068E-15  Corynebacterium glutamicum MB001

InterPro domains:
  IPR000847 LysR, HTH, N-terminal domain [PF00126] (13-71)
  IPR000847 LysR, HTH, N-terminal domain [PS50931] (10-67)
  IPR005119 LysR, substrate-binding [PF03466] (97-292)
  IPR036388 Winged helix-like DNA-binding domain superfamily [G3DSA:1.10.10.10] (11-95)
  IPR036390 Winged helix DNA-binding domain superfamily [SSF46785] (9-116)
  IPR058163 LysR-type transcriptional regulator, proteobacterial-type [PTHR30537] (10-298)

Solvent-accessible surface area (backbone atoms only — not comparable to full-atom values): 32082 Å² total; per-residue (Å²): 134,82,74,70,71,72,80,59,72,70,53,69,66,33,27,47,51,48,36,37,23,66,69,62,22,32,58,63,60,23,14,64,74,69,72,47,51,46,69,53,49,52,51,34,48,49,50,41,21,60,52,71,70,45,64,36,62,41,85,46,99,89,31,48,36,72,32,75,59,18,49,55,46,36,54,53,14,50,52,50,49,45,55,52,53,68,64,53,58,45,90,88,68,67,68,67,52,57,48,77,41,32,34,34,18,29,54,65,51,30,20,72,40,48,22,37,24,43,17,52,43,27,73,77,26,72,55,34,28,36,38,40,42,55,44,75,47,57,73,62,81,72,57,78,91,43,55,35,34,39,25,65,38,89,72,86,68,70,91,44,44,78,42,81,72,42,63,31,21,34,33,36,28,29,9,55,67,36,34,68,74,72,51,73,56,85,50,77,76,49,41,48,81,38,31,35,20,37,65,37,71,88,70,61,61,35,72,77,69,61,36,60,68,71,74,40,66,62,35,43,71,25,47,21,21,74,36,65,65,30,32,52,36,16,16,64,47,40,33,29,35,16,68,34,49,24,55,63,48,71,74,35,88,56,46,42,76,41,49,66,88,76,42,68,46,79,46,38,38,24,39,36,32,36,68,72,51,54,64,32,66,55,43,37,53,44,52,53,42,34,51,52,45,48,60,75,40,40,49,40,27,54,50,51,77,130,133,80,74,70,72,72,80,60,71,70,53,70,66,35,28,46,50,47,36,37,24,66,66,64,22,31,57,65,58,24,13,64,73,69,73,45,52,47,68,54,49,54,50,35,48,50,51,41,20,61,54,71,70,44,64,37,62,40,84,47,100,88,32,48,36,71,33,75,57,17,51,55,46,35,55,52,15,50,53,51,51,45,55,54,54,67,63,54,56,46,88,90,69,67,70,69,52,56,46,78,40,32,33,35,18,29,54,65,51,30,22,73,41,48,23,38,26,45,18,53,44,27,73,78,26,71,54,34,28,36,37,40,41,54,44,75,47,57,72,64,80,72,57,77,91,44,55,35,35,40,24,66,39,90,72,88,69,70,92,44,44,78,42,82,72,43,63,31,21,33,33,36,26,28,9,56,69,37,32,70,75,72,51,73,59,85,50,76,76,49,42,47,81,37,32,34,19,37,64,38,71,90,71,62,61,36,72,78,69,63,38,60,69,72,74,40,67,62,35,42,71,25,48,22,21,73,34,64,64,29,30,53,36,17,16,63,47,39,34,28,35,16,68,35,50,24,55,62,48,71,74,36,86,55,47,41,76,43,48,66,89,76,43,67,45,80,46,37,38,24,39,35,31,35,68,74,50,54,66,31,66,55,42,35,52,44,52,54,41,35,51,51,44,49,59,75,40,40,50,38,27,55,51,50,76,130

Secondary structure (DSSP, 8-state):
--------PPPHHHHHHHHHHHHHS-HHHHHHHHTS-HHHHHHHHHHHHHHHTS-SEEEETTEEEE-HHHHHHHHHHHHHHHHHHHH---TTSS---EEEEEEEE-HHHIIIIIHHHHHHHHHH-TEEEEEEEE---PPPSS-TT-SEEEEES----SSSEEEEEEEEEEEEEEEHHHHHHH----SSGGGGGS-EEE--GGG---GGGTTHHHH-TTPPEEEEES-HHHHHHHHHTTSSEEEEEHHHHTT-TTEEEESTTT-EEEEEEEEEE-HHHHTSHHHHHHHHHHHHHHHHTHHHHTT---/--------PPPHHHHHHHHHHHHHS-HHHHHHHHTS-HHHHHHHHHHHHHHHTS-SEEEETTEEEE-HHHHHHHHHHHHHHHHHHHH---TTSS---EEEEEEEE-HHHIIIIIHHHHHHHHHH-TEEEEEEEE---PPPSS-TT-SEEEEES----SSSEEEEEEEEEEEEEEEHHHHHHH----SSGGGGGS-EEEE-GGG---GGGTTHHHH-TTPPEEEEES-HHHHHHHHHTTSSEEEEEHHHHTT-TTEEEESTTT-EEEEEEEEEE-HHHHTSHHHHHHHHHHHHHHHHTHHHHTT---